Protein AF-A0A9D4SR88-F1 (afdb_monomer)

Sequence (531 aa):
MTSTVPANDSASMDASDSNEYPADPDDGSWFTATRRRKPKTHNEFCTRARACQKSGDPRPPPLPVDDLKVVFRPQGGLRLSDWAQHLVARAISIAAGLPGETVNKLLFRINAERNIAIASTPDETTATKLQAVTVINLGTQRYETHAYIAAPDNSCKGVIMGPEKNTSPTELLDNIYTPDAEILHARMMGSTNTALITFAGLQVPRYVYYYRAEYRCYIHRPRKQVCTICLALGHRADVCPTPSERRCHACGVETPAPQHSCTTRCFHCKGDHPATHPQCPARERKPPNKQYVKKALEAKALTQPPTSPPKGHRPRSRTRRSRSKSRGKSQDKSTTPLKNTPGTTSKPRAPTPGPIQKKNRSGSAEGSESPPAKKPAPAGQTPPAKVSWAAGPPRLNSPLPPSSPSPSLHTHPNVPPTSNVHNCTKQELQDALATLRDSLKAEVTSMIAEAINDFRAELRDMLKAHTQALVTELKQHIQESFASFSAGPQDSSPLAPNIKGLTKRPHPYIRPSLLTQDTVLKEQDGPPSTS

Radius of gyration: 44.06 Å; Cα contacts (8 Å, |Δi|>4): 471; chains: 1; bounding box: 97×151×117 Å

Foldseek 3Di:
DDDDDDDDDDDDDDDDDDDDDDDDDDDDDDDDDDDDDDDDPDDPVPVVVVVVPPPVPPDPDDDDQQWWKKKKFWFDQDQPVVDDQVLQLVQLCVLLVHDPVQSVQWDKDADRLALMIIITDNDPVSSVSSQPRQWGDHDNDIIGMHMDTDDGLQKFKKKWAQADFPQQFVLQQVQKADPPWAWDTKDDDPRHRMIMTITGGDDDDQWMAGNNDITGIHGDFAWFDQAQAQRRTNYYVRRHNCNPFGADQAPRDTPDDPDDDDQGAAPQPRDRHGVPDPPPPSRGDDPPPSVVVVVVVVVVVVPPDPPPPPPPDPPPDDDDDDDDDDDDDDDDDDDDDDDDDDDDDDDDDDDDDDDDDDDDDDDDDDDDDDDDDDDDDDDDDDDPDDDDPPDDDDDPDDDDDDDDDDDDDDDDDDDDDDPPPVVVVVVVVVVVVVVVVVVVVVVVVVVVVVVVVVVVVVVVVVVVVVVVVVVVVVVVVVVVVVVVVVPDDPDDDDDDDDDDDDDDDDDDDDDDDDDDDDDDDDDDDDDDDDD

Nearest PDB structures (foldseek):
  3vai-assembly1_A  TM=3.954E-01  e=2.013E-03  Homo sapiens

Solvent-accessible surface area (backbone atoms only — not comparable to full-atom values): 35319 Å² total; per-residue (Å²): 137,86,87,88,88,85,90,89,82,88,86,88,83,91,87,87,83,91,88,80,87,85,82,87,82,92,83,87,82,91,82,91,84,80,92,78,80,80,86,88,85,89,70,74,86,67,49,66,79,63,60,71,77,67,67,83,66,77,76,75,78,82,74,70,66,85,31,49,36,34,37,36,36,37,20,92,30,55,49,59,71,82,47,60,68,67,59,55,46,50,25,49,36,59,52,34,70,55,55,72,76,60,54,75,69,47,48,74,46,77,39,56,71,40,30,31,39,37,40,35,30,82,49,65,70,59,47,52,38,49,32,68,27,49,52,37,55,60,90,96,44,80,32,48,30,52,37,40,77,51,80,57,70,56,39,27,45,24,33,36,69,72,56,67,65,83,54,47,42,63,62,49,47,77,42,44,48,51,96,90,48,54,78,76,47,40,36,59,52,77,90,41,42,30,35,43,36,32,28,49,38,84,65,63,59,66,55,34,27,49,80,82,41,85,35,66,36,39,78,60,78,71,60,50,42,54,14,77,34,56,62,47,67,50,22,46,54,73,26,28,51,46,68,84,53,30,30,37,68,40,49,49,48,69,68,58,61,99,80,65,88,75,69,54,25,12,70,78,73,67,43,88,39,38,58,79,44,87,85,40,74,74,31,62,51,78,78,82,80,57,61,62,57,52,51,53,51,52,53,49,64,69,68,48,74,78,73,73,73,78,87,65,74,74,78,74,81,78,70,90,75,88,77,81,93,80,85,85,79,90,83,88,81,80,90,86,90,86,80,89,86,86,89,81,92,78,82,88,80,82,86,82,88,80,85,85,80,85,81,87,81,88,85,89,80,88,85,89,82,84,84,85,77,92,78,84,85,85,85,87,79,84,81,79,81,85,82,82,85,86,72,78,81,83,80,83,86,75,86,80,81,84,85,79,83,84,84,79,89,83,84,88,78,94,74,81,93,72,94,70,66,77,65,58,61,55,51,55,53,49,52,51,51,49,52,52,51,52,50,52,48,51,52,54,52,51,54,51,52,50,54,51,50,52,53,54,48,54,52,51,52,52,52,49,52,53,51,49,51,52,52,52,54,51,51,50,54,50,51,53,53,52,54,61,61,70,63,63,85,87,77,90,78,91,79,87,88,86,87,87,82,90,81,91,85,81,85,81,89,85,86,83,86,88,80,89,79,89,78,92,83,86,81,89,84,84,84,87,80,91,133

Secondary structure (DSSP, 8-state):
------------------------------------PPP--S-SSSSHHHHTT---PPPPPPPPSSSEEEEEEE-TT--GGGS-HHHHHHHHHHHTT--HHHHTT-EEEEEGGGTEEEEEES-HHHHHHHHT--EEEETTEEEEEEEEEPPPTTEEEEEEE-PPTT--HHHHHHTEE-SSS-EEEEEE-TTSSEEEEEEESSS--SEEEETTEEEE-EE--PPPPB-TTT--BS--GGG-S-TT--B-TTT--BS--TT-------TTT-SSS-TT-TT-GGGPPPPP-THHHHHHHHHHHHHS------------------------------------------PPPPPPPPP--------------PPP---PPPP--PPPP------PPP----PPPPPPPPPP----------TTGGGHHHHHHHHHHHHHHHHHHHHHHHHHHHHHHHHHHHHHHHHHHHHHHHHHHHHHHHHHHHHHHHS---------------------------------------PPPP-

Mean predicted aligned error: 19.94 Å

Structure (mmCIF, N/CA/C/O backbone):
data_AF-A0A9D4SR88-F1
#
_entry.id   AF-A0A9D4SR88-F1
#
loop_
_atom_site.group_PDB
_atom_site.id
_atom_site.type_symbol
_atom_site.label_atom_id
_atom_site.label_alt_id
_atom_site.label_comp_id
_atom_site.label_asym_id
_atom_site.label_entity_id
_atom_site.label_seq_id
_atom_site.pdbx_PDB_ins_code
_atom_site.Cartn_x
_atom_site.Cartn_y
_atom_site.Cartn_z
_atom_site.occupancy
_atom_site.B_iso_or_equiv
_atom_site.auth_seq_id
_atom_site.auth_comp_id
_atom_site.auth_asym_id
_atom_site.auth_atom_id
_atom_site.pdbx_PDB_model_num
ATOM 1 N N . MET A 1 1 ? 57.580 -50.992 10.315 1.00 40.03 1 MET A N 1
ATOM 2 C CA . MET A 1 1 ? 57.157 -52.000 11.309 1.00 40.03 1 MET A CA 1
ATOM 3 C C . MET A 1 1 ? 55.661 -51.781 11.536 1.00 40.03 1 MET A C 1
ATOM 5 O O . MET A 1 1 ? 55.311 -50.848 12.237 1.00 40.03 1 MET A O 1
ATOM 9 N N . THR A 1 2 ? 54.816 -52.238 10.596 1.00 36.41 2 THR A N 1
ATOM 10 C CA . THR A 1 2 ? 53.990 -53.481 10.662 1.00 36.41 2 THR A CA 1
ATOM 11 C C . THR A 1 2 ? 53.001 -53.421 11.831 1.00 36.41 2 THR A C 1
ATOM 13 O O . THR A 1 2 ? 53.433 -53.387 12.972 1.00 36.41 2 THR A O 1
ATOM 16 N N . SER A 1 3 ? 51.682 -53.349 11.634 1.00 36.88 3 SER A N 1
ATOM 17 C CA . SER A 1 3 ? 50.827 -54.417 11.087 1.00 36.88 3 SER A CA 1
ATOM 18 C C . SER A 1 3 ? 49.400 -53.846 10.880 1.00 36.88 3 SER A C 1
ATOM 20 O O . SER A 1 3 ? 48.939 -53.147 11.774 1.00 36.88 3 SER A O 1
ATOM 22 N N . THR A 1 4 ? 48.743 -53.831 9.713 1.00 42.53 4 THR A N 1
ATOM 23 C CA . THR A 1 4 ? 48.137 -54.846 8.804 1.00 42.53 4 THR A CA 1
ATOM 24 C C . THR A 1 4 ? 46.597 -54.812 8.866 1.00 42.53 4 THR A C 1
ATOM 26 O O . THR A 1 4 ? 45.997 -54.860 9.934 1.00 42.53 4 THR A O 1
ATOM 29 N N . VAL A 1 5 ? 46.006 -54.699 7.672 1.00 54.28 5 VAL A N 1
ATOM 30 C CA . VAL A 1 5 ? 44.580 -54.708 7.273 1.00 54.28 5 VAL A CA 1
ATOM 31 C C . VAL A 1 5 ? 44.079 -56.172 7.161 1.00 54.28 5 VAL A C 1
ATOM 33 O O . VAL A 1 5 ? 44.913 -57.078 7.218 1.00 54.28 5 VAL A O 1
ATOM 36 N N . PRO A 1 6 ? 42.765 -56.451 7.016 1.00 59.97 6 PRO A N 1
ATOM 37 C CA . PRO A 1 6 ? 42.202 -56.741 5.673 1.00 59.97 6 PRO A CA 1
ATOM 38 C C . PRO A 1 6 ? 40.803 -56.094 5.466 1.00 59.97 6 PRO A C 1
ATOM 40 O O . PRO A 1 6 ? 40.061 -55.905 6.422 1.00 59.97 6 PRO A O 1
ATOM 43 N N . ALA A 1 7 ? 40.456 -55.507 4.314 1.00 44.59 7 ALA A N 1
ATOM 44 C CA . ALA A 1 7 ? 40.193 -56.059 2.974 1.00 44.59 7 ALA A CA 1
ATOM 45 C C . ALA A 1 7 ? 38.840 -56.791 2.863 1.00 44.59 7 ALA A C 1
ATOM 47 O O . ALA A 1 7 ? 38.637 -57.810 3.515 1.00 44.59 7 ALA A O 1
ATOM 48 N N . ASN A 1 8 ? 37.949 -56.281 2.000 1.00 41.88 8 ASN A N 1
ATOM 49 C CA . ASN A 1 8 ? 37.186 -57.110 1.063 1.00 41.88 8 ASN A CA 1
ATOM 50 C C . ASN A 1 8 ? 36.518 -56.259 -0.026 1.00 41.88 8 ASN A C 1
ATOM 52 O O . ASN A 1 8 ? 35.670 -55.416 0.259 1.00 41.88 8 ASN A O 1
ATOM 56 N N . ASP A 1 9 ? 36.912 -56.549 -1.264 1.00 42.25 9 ASP A N 1
ATOM 57 C CA . ASP A 1 9 ? 36.337 -56.081 -2.519 1.00 42.25 9 ASP A CA 1
ATOM 58 C C . ASP A 1 9 ? 35.744 -57.282 -3.279 1.00 42.25 9 ASP A C 1
ATOM 60 O O . ASP A 1 9 ? 36.316 -58.370 -3.285 1.00 42.25 9 ASP A O 1
ATOM 64 N N . SER A 1 10 ? 34.657 -57.004 -4.007 1.00 45.94 10 SER A N 1
ATOM 65 C CA . SER A 1 10 ? 34.221 -57.604 -5.286 1.00 45.94 10 SER A CA 1
ATOM 66 C C . SER A 1 10 ? 33.842 -59.095 -5.401 1.00 45.94 10 SER A C 1
ATOM 68 O O . SER A 1 10 ? 34.686 -59.978 -5.306 1.00 45.94 10 SER A O 1
ATOM 70 N N . ALA A 1 11 ? 32.598 -59.346 -5.841 1.00 41.72 11 ALA A N 1
ATOM 71 C CA . ALA A 1 11 ? 32.290 -60.352 -6.867 1.00 41.72 11 ALA A CA 1
ATOM 72 C C . ALA A 1 11 ? 30.948 -60.049 -7.570 1.00 41.72 11 ALA A C 1
ATOM 74 O O . ALA A 1 11 ? 29.905 -59.896 -6.939 1.00 41.72 11 ALA A O 1
ATOM 75 N N . SER A 1 12 ? 31.021 -59.962 -8.895 1.00 44.16 12 SER A N 1
ATOM 76 C CA . SER A 1 12 ? 29.947 -59.954 -9.889 1.00 44.16 12 SER A CA 1
ATOM 77 C C . SER A 1 12 ? 29.390 -61.360 -10.132 1.00 44.16 12 SER A C 1
ATOM 79 O O . SER A 1 12 ? 30.192 -62.287 -10.205 1.00 44.16 12 SER A O 1
ATOM 81 N N . MET A 1 13 ? 28.089 -61.505 -10.408 1.00 40.56 13 MET A N 1
ATOM 82 C CA . MET A 1 13 ? 27.562 -62.596 -11.245 1.00 40.56 13 MET A CA 1
ATOM 83 C C . MET A 1 13 ? 26.288 -62.168 -11.990 1.00 40.56 13 MET A C 1
ATOM 85 O O . MET A 1 13 ? 25.327 -61.699 -11.383 1.00 40.56 13 MET A O 1
ATOM 89 N N . ASP A 1 14 ? 26.330 -62.351 -13.310 1.00 41.12 14 ASP A N 1
ATOM 90 C CA . ASP A 1 14 ? 25.204 -62.417 -14.241 1.00 41.12 14 ASP A CA 1
ATOM 91 C C . ASP A 1 14 ? 24.392 -63.706 -14.030 1.00 41.12 14 ASP A C 1
ATOM 93 O O . ASP A 1 14 ? 24.979 -64.757 -13.777 1.00 41.12 14 ASP A O 1
ATOM 97 N N . ALA A 1 15 ? 23.071 -63.653 -14.231 1.00 41.31 15 ALA A N 1
ATOM 98 C CA . ALA A 1 15 ? 22.284 -64.776 -14.754 1.00 41.31 15 ALA A CA 1
ATOM 99 C C . ALA A 1 15 ? 20.899 -64.304 -15.226 1.00 41.31 15 ALA A C 1
ATOM 101 O O . ALA A 1 15 ? 20.175 -63.600 -14.524 1.00 41.31 15 ALA A O 1
ATOM 102 N N . SER A 1 16 ? 20.569 -64.709 -16.448 1.00 44.66 16 SER A N 1
ATOM 103 C CA . SER A 1 16 ? 19.266 -64.617 -17.110 1.00 44.66 16 SER A CA 1
ATOM 104 C C . SER A 1 16 ? 18.504 -65.926 -16.883 1.00 44.66 16 SER A C 1
ATOM 106 O O . SER A 1 16 ? 19.167 -66.954 -16.859 1.00 44.66 16 SER A O 1
ATOM 108 N N . ASP A 1 17 ? 17.174 -65.886 -16.741 1.00 33.97 17 ASP A N 1
ATOM 109 C CA . ASP A 1 17 ? 16.202 -66.953 -17.098 1.00 33.97 17 ASP A CA 1
ATOM 110 C C . ASP A 1 17 ? 14.801 -66.521 -16.606 1.00 33.97 17 ASP A C 1
ATOM 112 O O . ASP A 1 17 ? 14.638 -66.104 -15.462 1.00 33.97 17 ASP A O 1
ATOM 116 N N . SER A 1 18 ? 13.831 -66.243 -17.486 1.00 37.69 18 SER A N 1
ATOM 117 C CA . SER A 1 18 ? 12.922 -67.165 -18.198 1.00 37.69 18 SER A CA 1
ATOM 118 C C . SER A 1 18 ? 11.789 -67.713 -17.319 1.00 37.69 18 SER A C 1
ATOM 120 O O . SER A 1 18 ? 12.049 -68.444 -16.370 1.00 37.69 18 SER A O 1
ATOM 122 N N . ASN A 1 19 ? 10.551 -67.334 -17.669 1.00 35.38 19 ASN A N 1
ATOM 123 C CA . ASN A 1 19 ? 9.281 -68.085 -17.579 1.00 35.38 19 ASN A CA 1
ATOM 124 C C . ASN A 1 19 ? 8.100 -67.126 -17.378 1.00 35.38 19 ASN A C 1
ATOM 126 O O . ASN A 1 19 ? 8.230 -66.094 -16.730 1.00 35.38 19 ASN A O 1
ATOM 130 N N . GLU A 1 20 ? 6.875 -67.406 -17.795 1.00 31.58 20 GLU A N 1
ATOM 131 C CA . GLU A 1 20 ? 6.287 -68.195 -18.881 1.00 31.58 20 GLU A CA 1
ATOM 132 C C . GLU A 1 20 ? 4.809 -67.761 -18.838 1.00 31.58 20 GLU A C 1
ATOM 134 O O . GLU A 1 20 ? 4.240 -67.577 -17.757 1.00 31.58 20 GLU A O 1
ATOM 139 N N . TYR A 1 21 ? 4.194 -67.528 -19.995 1.00 34.84 21 TYR A N 1
ATOM 140 C CA . TYR A 1 21 ? 2.741 -67.360 -20.099 1.00 34.84 21 TYR A CA 1
ATOM 141 C C . TYR A 1 21 ? 2.032 -68.688 -19.799 1.00 34.84 21 TYR A C 1
ATOM 143 O O . TYR A 1 21 ? 2.541 -69.738 -20.186 1.00 34.84 21 TYR A O 1
ATOM 151 N N . PRO A 1 22 ? 0.783 -68.643 -19.311 1.00 48.25 22 PRO A N 1
ATOM 152 C CA . PRO A 1 22 ? -0.210 -69.606 -19.758 1.00 48.25 22 PRO A CA 1
ATOM 153 C C . PRO A 1 22 ? -1.343 -68.916 -20.525 1.00 48.25 22 PRO A C 1
ATOM 155 O O . PRO A 1 22 ? -1.830 -67.848 -20.147 1.00 48.25 22 PRO A O 1
ATOM 158 N N . ALA A 1 23 ? -1.729 -69.562 -21.622 1.00 35.03 23 ALA A N 1
ATOM 159 C CA . ALA A 1 23 ? -2.871 -69.247 -22.464 1.00 35.03 23 ALA A CA 1
ATOM 160 C C . ALA A 1 23 ? -4.080 -70.139 -22.116 1.00 35.03 23 ALA A C 1
ATOM 162 O O . ALA A 1 23 ? -3.888 -71.312 -21.798 1.00 35.03 23 ALA A O 1
ATOM 163 N N . ASP A 1 24 ? -5.270 -69.541 -22.284 1.00 36.59 24 ASP A N 1
ATOM 164 C CA . ASP A 1 24 ? -6.583 -70.111 -22.664 1.00 36.59 24 ASP A CA 1
ATOM 165 C C . ASP A 1 24 ? -7.323 -71.078 -21.707 1.00 36.59 24 ASP A C 1
ATOM 167 O O . ASP A 1 24 ? -6.679 -71.675 -20.845 1.00 36.59 24 ASP A O 1
ATOM 171 N N . PRO A 1 25 ? -8.675 -71.251 -21.806 1.00 51.84 25 PRO A N 1
ATOM 172 C CA . PRO A 1 25 ? -9.584 -70.917 -22.934 1.00 51.84 25 PRO A CA 1
ATOM 173 C C . PRO A 1 25 ? -10.952 -70.240 -22.540 1.00 51.84 25 PRO A C 1
ATOM 175 O O . PRO A 1 25 ? -11.341 -70.234 -21.376 1.00 51.84 25 PRO A O 1
ATOM 178 N N . ASP A 1 26 ? -11.707 -69.618 -23.467 1.00 41.62 26 ASP A N 1
ATOM 179 C CA . ASP A 1 26 ? -12.537 -70.406 -24.399 1.00 41.62 26 ASP A CA 1
ATOM 180 C C . ASP A 1 26 ? -14.079 -70.470 -24.346 1.00 41.62 26 ASP A C 1
ATOM 182 O O . ASP A 1 26 ? -14.614 -71.140 -25.221 1.00 41.62 26 ASP A O 1
ATOM 186 N N . ASP A 1 27 ? -14.834 -69.925 -23.378 1.00 35.50 27 ASP A N 1
ATOM 187 C CA . ASP A 1 27 ? -16.241 -70.374 -23.201 1.00 35.50 27 ASP A CA 1
ATOM 188 C C . ASP A 1 27 ? -17.258 -69.218 -23.136 1.00 35.50 27 ASP A C 1
ATOM 190 O O . ASP A 1 27 ? -17.423 -68.526 -22.128 1.00 35.50 27 ASP A O 1
ATOM 194 N N . GLY A 1 28 ? -17.993 -69.014 -24.232 1.00 32.22 28 GLY A N 1
ATOM 195 C CA . GLY A 1 28 ? -19.088 -68.048 -24.316 1.00 32.22 28 GLY A CA 1
ATOM 196 C C . GLY A 1 28 ? -20.402 -68.528 -23.685 1.00 32.22 28 GLY A C 1
ATOM 197 O O . GLY A 1 28 ? -20.699 -69.713 -23.688 1.00 32.22 28 GLY A O 1
ATOM 198 N N . SER A 1 29 ? -21.236 -67.588 -23.213 1.00 30.33 29 SER A N 1
ATOM 199 C CA . SER A 1 29 ? -22.706 -67.608 -23.376 1.00 30.33 29 SER A CA 1
ATOM 200 C C . SER A 1 29 ? -23.409 -66.477 -22.596 1.00 30.33 29 SER A C 1
ATOM 202 O O . SER A 1 29 ? -23.388 -66.428 -21.372 1.00 30.33 29 SER A O 1
ATOM 204 N N . TRP A 1 30 ? -24.051 -65.576 -23.348 1.00 32.56 30 TRP A N 1
ATOM 205 C CA . TRP A 1 30 ? -25.357 -64.924 -23.141 1.00 32.56 30 TRP A CA 1
ATOM 206 C C . TRP A 1 30 ? -25.987 -64.924 -21.726 1.00 32.56 30 TRP A C 1
ATOM 208 O O . TRP A 1 30 ? -26.427 -65.961 -21.250 1.00 32.56 30 TRP A O 1
ATOM 218 N N . PHE A 1 31 ? -26.177 -63.739 -21.119 1.00 30.42 31 PHE A N 1
ATOM 219 C CA . PHE A 1 31 ? -27.493 -63.098 -20.898 1.00 30.42 31 PHE A CA 1
ATOM 220 C C . PHE A 1 31 ? -27.369 -61.730 -20.182 1.00 30.42 31 PHE A C 1
ATOM 222 O O . PHE A 1 31 ? -26.429 -61.419 -19.457 1.00 30.42 31 PHE A O 1
ATOM 229 N N . THR A 1 32 ? -28.363 -60.894 -20.453 1.00 37.16 32 THR A N 1
ATOM 230 C CA . THR A 1 32 ? -28.667 -59.535 -19.978 1.00 37.16 32 THR A CA 1
ATOM 231 C C . THR A 1 32 ? -28.641 -59.318 -18.454 1.00 37.16 32 THR A C 1
ATOM 233 O O . THR A 1 32 ? -29.188 -60.149 -17.743 1.00 37.16 32 THR A O 1
ATOM 236 N N . ALA A 1 33 ? -28.181 -58.145 -17.971 1.00 32.03 33 ALA A N 1
ATOM 237 C CA . ALA A 1 33 ? -28.928 -57.260 -17.042 1.00 32.03 33 ALA A CA 1
ATOM 238 C C . ALA A 1 33 ? -28.070 -56.171 -16.344 1.00 32.03 33 ALA A C 1
ATOM 240 O O . ALA A 1 33 ? -27.078 -56.425 -15.672 1.00 32.03 33 ALA A O 1
ATOM 241 N N . THR A 1 34 ? -28.584 -54.936 -16.402 1.00 33.25 34 THR A N 1
ATOM 242 C CA . THR A 1 34 ? -28.472 -53.845 -15.408 1.00 33.25 34 THR A CA 1
ATOM 243 C C . THR A 1 34 ? -27.090 -53.291 -15.011 1.00 33.25 34 THR A C 1
ATOM 245 O O . THR A 1 34 ? -26.406 -53.767 -14.109 1.00 33.25 34 THR A O 1
ATOM 248 N N . ARG A 1 35 ? -26.767 -52.114 -15.573 1.00 34.09 35 ARG A N 1
ATOM 249 C CA . ARG A 1 35 ? -25.758 -51.175 -15.050 1.00 34.09 35 ARG A CA 1
ATOM 250 C C . ARG A 1 35 ? -26.114 -50.724 -13.624 1.00 34.09 35 ARG A C 1
ATOM 252 O O . ARG A 1 35 ? -26.848 -49.752 -13.446 1.00 34.09 35 ARG A O 1
ATOM 259 N N . ARG A 1 36 ? -25.524 -51.351 -12.603 1.00 35.50 36 ARG A N 1
ATOM 260 C CA . ARG A 1 36 ? -25.424 -50.761 -11.258 1.00 35.50 36 ARG A CA 1
ATOM 261 C C . ARG A 1 36 ? -24.341 -49.678 -11.255 1.00 35.50 36 ARG A C 1
ATOM 263 O O . ARG A 1 36 ? -23.153 -49.945 -11.412 1.00 35.50 36 ARG A O 1
ATOM 270 N N . ARG A 1 37 ? -24.776 -48.426 -11.098 1.00 39.06 37 ARG A N 1
ATOM 271 C CA . ARG A 1 37 ? -23.916 -47.259 -10.866 1.00 39.06 37 ARG A CA 1
ATOM 272 C C . ARG A 1 37 ? -23.187 -47.426 -9.525 1.00 39.06 37 ARG A C 1
ATOM 274 O O . ARG A 1 37 ? -23.838 -47.512 -8.490 1.00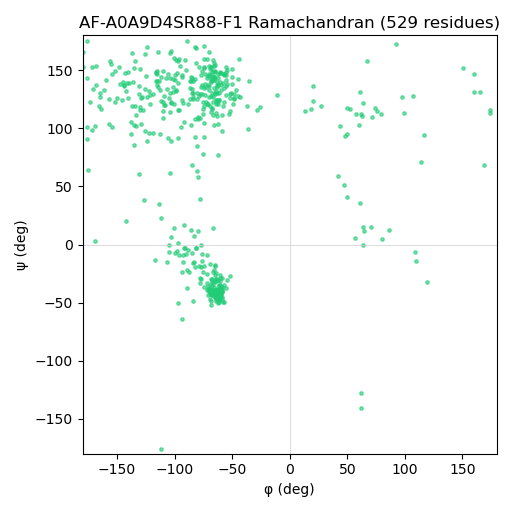 39.06 37 ARG A O 1
ATOM 281 N N . LYS A 1 38 ? -21.849 -47.422 -9.539 1.00 38.44 38 LYS A N 1
ATOM 282 C CA . LYS A 1 38 ? -21.028 -47.232 -8.328 1.00 38.44 38 LYS A CA 1
ATOM 283 C C . LYS A 1 38 ? -21.286 -45.829 -7.741 1.00 38.44 38 LYS A C 1
ATOM 285 O O . LYS A 1 38 ? -21.309 -44.864 -8.514 1.00 38.44 38 LYS A O 1
ATOM 290 N N . PRO A 1 39 ? -21.459 -45.681 -6.415 1.00 39.69 39 PRO A N 1
ATOM 291 C CA . PRO A 1 39 ? -21.676 -44.383 -5.791 1.00 39.69 39 PRO A CA 1
ATOM 292 C C . PRO A 1 39 ? -20.374 -43.570 -5.754 1.00 39.69 39 PRO A C 1
ATOM 294 O O . PRO A 1 39 ? -19.328 -44.037 -5.311 1.00 39.69 39 PRO A O 1
ATOM 297 N N . LYS A 1 40 ? -20.449 -42.329 -6.247 1.00 42.03 40 LYS A N 1
ATOM 298 C CA . LYS A 1 40 ? -19.434 -41.289 -6.055 1.00 42.03 40 LYS A CA 1
ATOM 299 C C . LYS A 1 40 ? -19.633 -40.681 -4.668 1.00 42.03 40 LYS A C 1
ATOM 301 O O . LYS A 1 40 ? -20.573 -39.918 -4.485 1.00 42.03 40 LYS A O 1
ATOM 306 N N . THR A 1 41 ? -18.723 -40.935 -3.737 1.00 55.03 41 THR A N 1
ATOM 307 C CA . THR A 1 41 ? -18.681 -40.234 -2.445 1.00 55.03 41 THR A CA 1
ATOM 308 C C . THR A 1 41 ? -17.245 -39.841 -2.118 1.00 55.03 41 THR A C 1
ATOM 310 O O . THR A 1 41 ? -16.551 -40.597 -1.456 1.00 55.03 41 THR A O 1
ATOM 313 N N . HIS A 1 42 ? -16.789 -38.684 -2.622 1.00 45.22 42 HIS A N 1
ATOM 314 C CA . HIS A 1 42 ? -15.793 -37.818 -1.961 1.00 45.22 42 HIS A CA 1
ATOM 315 C C . HIS A 1 42 ? -15.584 -36.513 -2.762 1.00 45.22 42 HIS A C 1
ATOM 317 O O . HIS A 1 42 ? -14.520 -36.271 -3.332 1.00 45.22 42 HIS A O 1
ATOM 323 N N . ASN A 1 43 ? -16.618 -35.669 -2.878 1.00 42.94 43 ASN A N 1
ATOM 324 C CA . ASN A 1 43 ? -16.462 -34.341 -3.497 1.00 42.94 43 ASN A CA 1
ATOM 325 C C . ASN A 1 43 ? -17.276 -33.223 -2.819 1.00 42.94 43 ASN A C 1
ATOM 327 O O . ASN A 1 43 ? -17.503 -32.173 -3.415 1.00 42.94 43 ASN A O 1
ATOM 331 N N . GLU A 1 44 ? -17.693 -33.417 -1.565 1.00 40.56 44 GLU A N 1
ATOM 332 C CA . GLU A 1 44 ? -18.503 -32.429 -0.832 1.00 40.56 44 GLU A CA 1
ATOM 333 C C . GLU A 1 44 ? -17.674 -31.446 0.009 1.00 40.56 44 GLU A C 1
ATOM 335 O O . GLU A 1 44 ? -18.148 -30.365 0.346 1.00 40.56 44 GLU A O 1
ATOM 340 N N . PHE A 1 45 ? -16.388 -31.722 0.256 1.00 43.22 45 PHE A N 1
ATOM 341 C CA . PHE A 1 45 ? -15.528 -30.809 1.025 1.00 43.22 45 PHE A CA 1
ATOM 342 C C . PHE A 1 45 ? -14.746 -29.788 0.180 1.00 43.22 45 PHE A C 1
ATOM 344 O O . PHE A 1 45 ? -14.047 -28.939 0.730 1.00 43.22 45 PHE A O 1
ATOM 351 N N . CYS A 1 46 ? -14.846 -29.831 -1.155 1.00 43.56 46 CYS A N 1
ATOM 352 C CA . CYS A 1 46 ? -14.181 -28.860 -2.040 1.00 43.56 46 CYS A CA 1
ATOM 353 C C . CYS A 1 46 ? -15.133 -27.808 -2.642 1.00 43.56 46 CYS A C 1
ATOM 355 O O . CYS A 1 46 ? -14.680 -26.838 -3.253 1.00 43.56 46 CYS A O 1
ATOM 357 N N . THR A 1 47 ? -16.443 -27.947 -2.435 1.00 36.81 47 THR A N 1
ATOM 358 C CA . THR A 1 47 ? -17.475 -27.027 -2.942 1.00 36.81 47 THR A CA 1
ATOM 359 C C . THR A 1 47 ? -17.764 -25.853 -2.002 1.00 36.81 47 THR A C 1
ATOM 361 O O . THR A 1 47 ? -18.126 -24.781 -2.490 1.00 36.81 47 THR A O 1
ATOM 364 N N . ARG A 1 48 ? -17.485 -25.959 -0.693 1.00 37.50 48 ARG A N 1
ATOM 365 C CA . ARG A 1 48 ? -17.645 -24.829 0.252 1.00 37.50 48 ARG A CA 1
ATOM 366 C C . ARG A 1 48 ? -16.710 -23.642 -0.034 1.00 37.50 48 ARG A C 1
ATOM 368 O O . ARG A 1 48 ? -17.122 -22.498 0.120 1.00 37.50 48 ARG A O 1
ATOM 375 N N . ALA A 1 49 ? -15.508 -23.874 -0.570 1.00 42.00 49 ALA A N 1
ATOM 376 C CA . ALA A 1 49 ? -14.581 -22.791 -0.933 1.00 42.00 49 ALA A CA 1
ATOM 377 C C . ALA A 1 49 ? -14.946 -22.063 -2.248 1.00 42.00 49 ALA A C 1
ATOM 379 O O . ALA A 1 49 ? -14.506 -20.936 -2.473 1.00 42.00 49 ALA A O 1
ATOM 380 N N . ARG A 1 50 ? -15.759 -22.676 -3.125 1.00 40.75 50 ARG A N 1
ATOM 381 C CA . ARG A 1 50 ? -16.270 -22.022 -4.349 1.00 40.75 50 ARG A CA 1
ATOM 382 C C . ARG A 1 50 ? -17.639 -21.367 -4.153 1.00 40.75 50 ARG A C 1
ATOM 384 O O . ARG A 1 50 ? -17.947 -20.422 -4.874 1.00 40.75 50 ARG A O 1
ATOM 391 N N . ALA A 1 51 ? -18.423 -21.812 -3.171 1.00 38.97 51 ALA A N 1
ATOM 392 C CA . ALA A 1 51 ? -19.715 -21.208 -2.839 1.00 38.97 51 ALA A CA 1
ATOM 393 C C . ALA A 1 51 ? -19.589 -19.780 -2.268 1.00 38.97 51 ALA A C 1
ATOM 395 O O . ALA A 1 51 ? -20.494 -18.973 -2.445 1.00 38.97 51 ALA A O 1
ATOM 396 N N . CYS A 1 52 ? -18.441 -19.419 -1.683 1.00 43.22 52 CYS A N 1
ATOM 397 C CA . CYS A 1 52 ? -18.240 -18.107 -1.056 1.00 43.22 52 CYS A CA 1
ATOM 398 C C . CYS A 1 52 ? -18.003 -16.935 -2.042 1.00 43.22 52 CYS A C 1
ATOM 400 O O . CYS A 1 52 ? -17.819 -15.806 -1.607 1.00 43.22 52 CYS A O 1
ATOM 402 N N . GLN A 1 53 ? -17.984 -17.162 -3.366 1.00 48.34 53 GLN A N 1
ATOM 403 C CA . GLN A 1 53 ? -17.716 -16.107 -4.371 1.00 48.34 53 GLN A CA 1
ATOM 404 C C . GLN A 1 53 ? -18.958 -15.592 -5.112 1.00 48.34 53 GLN A C 1
ATOM 406 O O . GLN A 1 53 ? -18.827 -14.806 -6.051 1.00 48.34 53 GLN A O 1
ATOM 411 N N . LYS A 1 54 ? -20.155 -16.029 -4.712 1.00 44.31 54 LYS A N 1
ATOM 412 C CA . LYS A 1 54 ? -21.427 -15.479 -5.199 1.00 44.31 54 LYS A CA 1
ATOM 413 C C . LYS A 1 54 ? -22.190 -14.761 -4.086 1.00 44.31 54 LYS A C 1
ATOM 415 O O . LYS A 1 54 ? -23.415 -14.813 -4.074 1.00 44.31 54 LYS A O 1
ATOM 420 N N . SER A 1 55 ? -21.506 -14.087 -3.158 1.00 50.00 55 SER A N 1
ATOM 421 C CA . SER A 1 55 ? -22.201 -12.994 -2.487 1.00 50.00 55 SER A CA 1
ATOM 422 C C . SER A 1 55 ? -22.516 -11.981 -3.588 1.00 50.00 55 SER A C 1
ATOM 424 O O . SER A 1 55 ? -21.621 -11.426 -4.225 1.00 50.00 55 SER A O 1
ATOM 426 N N . GLY A 1 56 ? -23.801 -11.840 -3.912 1.00 60.25 56 GLY A N 1
ATOM 427 C CA . GLY A 1 56 ? -24.310 -10.867 -4.879 1.00 60.25 56 GLY A CA 1
ATOM 428 C C . GLY A 1 56 ? -24.137 -9.425 -4.406 1.00 60.25 56 GLY A C 1
ATOM 429 O O . GLY A 1 56 ? -24.753 -8.530 -4.975 1.00 60.25 56 GLY A O 1
ATOM 430 N N . ASP A 1 57 ? -23.317 -9.207 -3.377 1.00 70.56 57 ASP A N 1
ATOM 431 C CA . ASP A 1 57 ? -23.055 -7.903 -2.822 1.00 70.56 57 ASP A CA 1
ATOM 432 C C . ASP A 1 57 ? -22.397 -7.050 -3.905 1.00 70.56 57 ASP A C 1
ATOM 434 O O . ASP A 1 57 ? -21.344 -7.419 -4.457 1.00 70.56 57 ASP A O 1
ATOM 438 N N . PRO A 1 58 ? -23.028 -5.922 -4.263 1.00 79.06 58 PRO A N 1
ATOM 439 C CA . PRO A 1 58 ? -22.467 -5.017 -5.238 1.00 79.06 58 PRO A CA 1
ATOM 440 C C . PRO A 1 58 ? -21.073 -4.615 -4.768 1.00 79.06 58 PRO A C 1
ATOM 442 O O . PRO A 1 58 ? -20.855 -4.216 -3.622 1.00 79.06 58 PRO A O 1
ATOM 445 N N . ARG A 1 59 ? -20.092 -4.751 -5.667 1.00 81.81 59 ARG A N 1
ATOM 446 C CA . ARG A 1 59 ? -18.732 -4.304 -5.367 1.00 81.81 59 ARG A CA 1
ATOM 447 C C . ARG A 1 59 ? -18.791 -2.818 -5.018 1.00 81.81 59 ARG A C 1
ATOM 449 O O . ARG A 1 59 ? -19.422 -2.071 -5.769 1.00 81.81 59 ARG A O 1
ATOM 456 N N . PRO A 1 60 ? -18.109 -2.377 -3.947 1.00 86.81 60 PRO A N 1
ATOM 457 C CA . PRO A 1 60 ? -18.072 -0.963 -3.621 1.00 86.81 60 PRO A CA 1
ATOM 458 C C . PRO A 1 60 ? -17.513 -0.177 -4.817 1.00 86.81 60 PRO A C 1
ATOM 460 O O . PRO A 1 60 ? -16.641 -0.700 -5.530 1.00 86.81 60 PRO A O 1
ATOM 463 N N . PRO A 1 61 ? -17.979 1.065 -5.039 1.00 90.44 61 PRO A N 1
ATOM 464 C CA . PRO A 1 61 ? -17.511 1.894 -6.147 1.00 90.44 61 PRO A CA 1
ATOM 465 C C . PRO A 1 61 ? -15.980 2.026 -6.115 1.00 90.44 61 PRO A C 1
ATOM 467 O O . PRO A 1 61 ? -15.380 1.933 -5.041 1.00 90.44 61 PRO A O 1
ATOM 470 N N . PRO A 1 62 ? -15.285 2.192 -7.251 1.00 91.31 62 PRO A N 1
ATOM 471 C CA . PRO A 1 62 ? -13.843 2.428 -7.232 1.00 91.31 62 PRO A CA 1
ATOM 472 C C . PRO A 1 62 ? -13.520 3.716 -6.456 1.00 91.31 62 PRO A C 1
ATOM 474 O O . PRO A 1 62 ? -14.318 4.648 -6.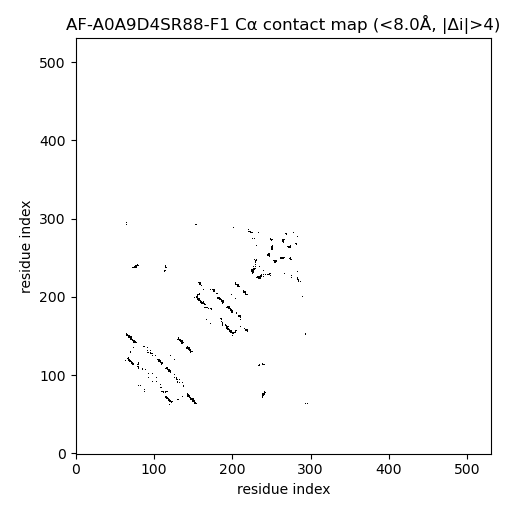441 1.00 91.31 62 PRO A O 1
ATOM 477 N N . LEU A 1 63 ? -12.363 3.750 -5.788 1.00 94.44 63 LEU A N 1
ATOM 478 C CA . LEU A 1 63 ? -11.845 5.002 -5.223 1.00 94.44 63 LEU A CA 1
ATOM 479 C C . LEU A 1 63 ? -11.492 5.971 -6.368 1.00 94.44 63 LEU A C 1
ATOM 481 O O . LEU A 1 63 ? -11.225 5.496 -7.481 1.00 94.44 63 LEU A O 1
ATOM 485 N N . PRO A 1 64 ? -11.468 7.293 -6.124 1.00 95.06 64 PRO A N 1
ATOM 486 C CA . PRO A 1 64 ? -11.060 8.254 -7.138 1.00 95.06 64 PRO A CA 1
ATOM 487 C C . PRO A 1 64 ? -9.673 7.922 -7.707 1.00 95.06 64 PRO A C 1
ATOM 489 O O . PRO A 1 64 ? -8.753 7.489 -7.004 1.00 95.06 64 PRO A O 1
ATOM 492 N N . VAL A 1 65 ? -9.543 8.063 -9.027 1.00 93.50 65 VAL A N 1
ATOM 493 C CA . VAL A 1 65 ? -8.337 7.635 -9.754 1.00 93.50 65 VAL A CA 1
ATOM 494 C C . VAL A 1 65 ? -7.148 8.547 -9.450 1.00 93.50 65 VAL A C 1
ATOM 496 O O . VAL A 1 65 ? -6.043 8.031 -9.293 1.00 93.50 65 VAL A O 1
ATOM 499 N N . ASP A 1 66 ? -7.392 9.853 -9.321 1.00 93.69 66 ASP A N 1
ATOM 500 C CA . ASP A 1 66 ? -6.349 10.873 -9.134 1.00 93.69 66 ASP A CA 1
ATOM 501 C C . ASP A 1 66 ? -5.919 11.033 -7.675 1.00 93.69 66 ASP A C 1
ATOM 503 O O . ASP A 1 66 ? -4.866 11.601 -7.410 1.00 93.69 66 ASP A O 1
ATOM 507 N N . ASP A 1 67 ? -6.709 10.518 -6.733 1.00 96.56 67 ASP A N 1
ATOM 508 C CA . ASP A 1 67 ? -6.372 10.598 -5.320 1.00 96.56 67 ASP A CA 1
ATOM 509 C C . ASP A 1 67 ? -5.117 9.782 -4.998 1.00 96.56 67 ASP A C 1
ATOM 511 O O . ASP A 1 67 ? -4.946 8.628 -5.436 1.00 96.56 67 ASP A O 1
ATOM 515 N N . LEU A 1 68 ? -4.313 10.354 -4.105 1.00 97.69 68 LEU A N 1
ATOM 516 C CA . LEU A 1 68 ? -3.255 9.670 -3.387 1.00 97.69 68 LEU A CA 1
ATOM 517 C C . LEU A 1 68 ? -3.880 8.649 -2.436 1.00 97.69 68 LEU A C 1
ATOM 519 O O . LEU A 1 68 ? -4.800 8.943 -1.669 1.00 97.69 68 LEU A O 1
ATOM 523 N N . LYS A 1 69 ? -3.368 7.419 -2.490 1.00 98.06 69 LYS A N 1
ATOM 524 C CA . LYS A 1 69 ? -3.880 6.294 -1.703 1.00 98.06 69 LYS A CA 1
ATOM 525 C C . LYS A 1 69 ? -2.862 5.922 -0.641 1.00 98.06 69 LYS A C 1
ATOM 527 O O . LYS A 1 69 ? -1.826 5.346 -0.964 1.00 98.06 69 LYS A O 1
ATOM 532 N N . VAL A 1 70 ? -3.161 6.201 0.621 1.00 98.56 70 VAL A N 1
ATOM 533 C CA . VAL A 1 70 ? -2.315 5.814 1.756 1.00 98.56 70 VAL A CA 1
ATOM 534 C C . VAL A 1 70 ? -2.783 4.465 2.285 1.00 98.56 70 VAL A C 1
ATOM 536 O O . VAL A 1 70 ? -3.950 4.295 2.635 1.00 98.56 70 VAL A O 1
ATOM 539 N N . VAL A 1 71 ? -1.889 3.478 2.306 1.00 98.50 71 VAL A N 1
ATOM 540 C CA . VAL A 1 71 ? -2.192 2.112 2.747 1.00 98.50 71 VAL A CA 1
ATOM 541 C C . VAL A 1 71 ? -1.637 1.888 4.144 1.00 98.50 71 VAL A C 1
ATOM 543 O O . VAL A 1 71 ? -0.428 1.953 4.347 1.00 98.50 71 VAL A O 1
ATOM 546 N N . PHE A 1 72 ? -2.520 1.524 5.067 1.00 98.50 72 PHE A N 1
ATOM 547 C CA . PHE A 1 72 ? -2.215 1.193 6.451 1.00 98.50 72 PHE A CA 1
ATOM 548 C C . PHE A 1 72 ? -2.131 -0.318 6.629 1.00 98.50 72 PHE A C 1
ATOM 550 O O . PHE A 1 72 ? -2.995 -1.075 6.167 1.00 98.50 72 PHE A O 1
ATOM 557 N N . ARG A 1 73 ? -1.068 -0.747 7.301 1.00 98.12 73 ARG A N 1
ATOM 558 C CA . ARG A 1 73 ? -0.752 -2.140 7.597 1.00 98.12 73 ARG A CA 1
ATOM 559 C C . ARG A 1 73 ? -0.601 -2.301 9.104 1.00 98.12 73 ARG A C 1
ATOM 561 O O . ARG A 1 73 ? 0.513 -2.126 9.601 1.00 98.12 73 ARG A O 1
ATOM 568 N N . PRO A 1 74 ? -1.697 -2.592 9.818 1.00 97.44 74 PRO A N 1
ATOM 569 C CA . PRO A 1 74 ? -1.627 -2.767 11.253 1.00 97.44 74 PRO A CA 1
ATOM 570 C C . PRO A 1 74 ? -0.903 -4.065 11.611 1.00 97.44 74 PRO A C 1
ATOM 572 O O . PRO A 1 74 ? -1.020 -5.072 10.909 1.00 97.44 74 PRO A O 1
ATOM 575 N N . GLN A 1 75 ? -0.160 -4.022 12.707 1.00 97.00 75 GLN A N 1
ATOM 576 C CA . GLN A 1 75 ? 0.633 -5.117 13.246 1.00 97.00 75 GLN A CA 1
ATOM 577 C C . GLN A 1 75 ? 0.034 -5.604 14.573 1.00 97.00 75 GLN A C 1
ATOM 579 O O . GLN A 1 75 ? -1.038 -5.168 14.994 1.00 97.00 75 GLN A O 1
ATOM 584 N N . GLY A 1 76 ? 0.704 -6.557 15.224 1.00 94.69 76 GLY A N 1
ATOM 585 C CA . GLY A 1 76 ? 0.322 -7.011 16.566 1.00 94.69 76 GLY A CA 1
ATOM 586 C C . GLY A 1 76 ? -0.980 -7.815 16.635 1.00 94.69 76 GLY A C 1
ATOM 587 O O . GLY A 1 76 ? -1.514 -8.010 17.718 1.00 94.69 76 GLY A O 1
ATOM 588 N N . GLY A 1 77 ? -1.499 -8.303 15.503 1.00 96.06 77 GLY A N 1
ATOM 589 C CA . GLY A 1 77 ? -2.713 -9.124 15.484 1.00 96.06 77 GLY A CA 1
ATOM 590 C C . GLY A 1 77 ? -4.028 -8.352 15.418 1.00 96.06 77 GLY A C 1
ATOM 591 O O . GLY A 1 77 ? -5.078 -8.966 15.590 1.00 96.06 77 GLY A O 1
ATOM 592 N N . LEU A 1 78 ? -4.012 -7.045 15.123 1.00 96.88 78 LEU A N 1
ATOM 593 C CA . LEU A 1 78 ? -5.251 -6.303 14.879 1.00 96.88 78 LEU A CA 1
ATOM 594 C C . LEU A 1 78 ? -6.031 -6.930 13.718 1.00 96.88 78 LEU A C 1
ATOM 596 O O . LEU A 1 78 ? -5.557 -6.942 12.579 1.00 96.88 78 LEU A O 1
ATOM 600 N N . ARG A 1 79 ? -7.249 -7.398 13.991 1.00 97.25 79 ARG A N 1
ATOM 601 C CA . ARG A 1 79 ? -8.182 -7.905 12.981 1.00 97.25 79 ARG A CA 1
ATOM 602 C C . ARG A 1 79 ? -9.124 -6.789 12.546 1.00 97.25 79 ARG A C 1
ATOM 604 O O . ARG A 1 79 ? -10.090 -6.486 13.234 1.00 97.25 79 ARG A O 1
ATOM 611 N N . LEU A 1 80 ? -8.883 -6.176 11.386 1.00 96.88 80 LEU A N 1
ATOM 612 C CA . LEU A 1 80 ? -9.726 -5.066 10.914 1.00 96.88 80 LEU A CA 1
ATOM 613 C C . LEU A 1 80 ? -11.179 -5.469 10.602 1.00 96.88 80 LEU A C 1
ATOM 615 O O . LEU A 1 80 ? -12.035 -4.597 10.501 1.00 96.88 80 LEU A O 1
ATOM 619 N N . SER A 1 81 ? -11.459 -6.764 10.430 1.00 96.12 81 SER A N 1
ATOM 620 C CA . SER A 1 81 ? -12.818 -7.297 10.262 1.00 96.12 81 SER A CA 1
ATOM 621 C C . SER A 1 81 ? -13.697 -7.118 11.494 1.00 96.12 81 SER A C 1
ATOM 623 O O . SER A 1 81 ? -14.914 -7.058 11.359 1.00 96.12 81 SER A O 1
ATOM 625 N N . ASP A 1 82 ? -13.080 -7.039 12.671 1.00 96.69 82 ASP A N 1
ATOM 626 C CA . ASP A 1 82 ? -13.782 -7.086 13.954 1.00 96.69 82 ASP A CA 1
ATOM 627 C C . ASP A 1 82 ? -14.215 -5.678 14.397 1.00 96.69 82 ASP A C 1
ATOM 629 O O . ASP A 1 82 ? -14.916 -5.508 15.391 1.00 96.69 82 ASP A O 1
ATOM 633 N N . TRP A 1 83 ? -13.819 -4.655 13.633 1.00 97.25 83 TRP A N 1
ATOM 634 C CA . TRP A 1 83 ? -14.088 -3.252 13.908 1.00 97.25 83 TRP A CA 1
ATOM 635 C C . TRP A 1 83 ? -14.992 -2.643 12.842 1.00 97.25 83 TRP A C 1
ATOM 637 O O . TRP A 1 83 ? -14.825 -2.861 11.639 1.00 97.25 83 TRP A O 1
ATOM 647 N N . ALA A 1 84 ? -15.922 -1.795 13.277 1.00 96.75 84 ALA A N 1
ATOM 648 C CA . ALA A 1 84 ? -16.712 -0.995 12.353 1.00 96.75 84 ALA A CA 1
ATOM 649 C C . ALA A 1 84 ? -15.809 -0.029 11.565 1.00 96.75 84 ALA A C 1
ATOM 651 O O . ALA A 1 84 ? -14.904 0.597 12.122 1.00 96.75 84 ALA A O 1
ATOM 652 N N . GLN A 1 85 ? -16.079 0.139 10.264 1.00 96.25 85 GLN A N 1
ATOM 653 C CA . GLN A 1 85 ? -15.175 0.879 9.372 1.00 96.25 85 GLN A CA 1
ATOM 654 C C . GLN A 1 85 ? -14.940 2.330 9.809 1.00 96.25 85 GLN A C 1
ATOM 656 O O . GLN A 1 85 ? -13.824 2.836 9.706 1.00 96.25 85 GLN A O 1
ATOM 661 N N . HIS A 1 86 ? -15.978 2.984 10.336 1.00 96.38 86 HIS A N 1
ATOM 662 C CA . HIS A 1 86 ? -15.899 4.363 10.808 1.00 96.38 86 HIS A CA 1
ATOM 663 C C . HIS A 1 86 ? -15.022 4.513 12.063 1.00 96.38 86 HIS A C 1
ATOM 665 O O . HIS A 1 86 ? -14.383 5.549 12.223 1.00 96.38 86 HIS A O 1
ATOM 671 N N . LEU A 1 87 ? -14.935 3.491 12.927 1.00 97.62 87 LEU A N 1
ATOM 672 C CA . LEU A 1 87 ? -14.059 3.518 14.105 1.00 97.62 87 LEU A CA 1
ATOM 673 C C . LEU A 1 87 ? -12.590 3.462 13.691 1.00 97.62 87 LEU A C 1
ATOM 675 O O . LEU A 1 87 ? -11.780 4.235 14.194 1.00 97.62 87 LEU A O 1
ATOM 679 N N . VAL A 1 88 ? -12.264 2.605 12.721 1.00 97.88 88 VAL A N 1
ATOM 680 C CA . VAL A 1 88 ? -10.913 2.520 12.150 1.00 97.88 88 VAL A CA 1
ATOM 681 C C . VAL A 1 88 ? -10.539 3.821 11.442 1.00 97.88 88 VAL A C 1
ATOM 683 O O . VAL A 1 88 ? -9.451 4.342 11.668 1.00 97.88 88 VAL A O 1
ATOM 686 N N . ALA A 1 89 ? -11.445 4.377 10.630 1.00 97.69 89 ALA A N 1
ATOM 687 C CA . ALA A 1 89 ? -11.234 5.663 9.969 1.00 97.69 89 ALA A CA 1
ATOM 688 C C . ALA A 1 89 ? -10.975 6.784 10.987 1.00 97.69 89 ALA A C 1
ATOM 690 O O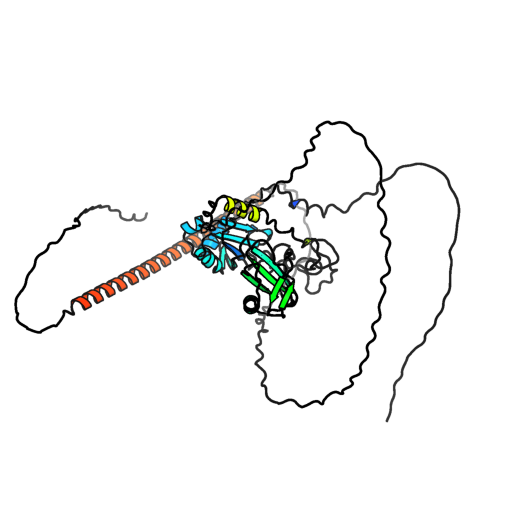 . ALA A 1 89 ? -9.967 7.478 10.889 1.00 97.69 89 ALA A O 1
ATOM 691 N N . ARG A 1 90 ? -11.825 6.899 12.017 1.00 97.56 90 ARG A N 1
ATOM 692 C CA . ARG A 1 90 ? -11.672 7.885 13.094 1.00 97.56 90 ARG A CA 1
ATOM 693 C C . ARG A 1 90 ? -10.344 7.723 13.830 1.00 97.56 90 ARG A C 1
ATOM 695 O O . ARG A 1 90 ? -9.664 8.717 14.057 1.00 97.56 90 ARG A O 1
ATOM 702 N N . ALA A 1 91 ? -9.962 6.497 14.181 1.00 98.12 91 ALA A N 1
ATOM 703 C CA . ALA A 1 91 ? -8.709 6.226 14.876 1.00 98.12 91 ALA A CA 1
ATOM 704 C C . ALA A 1 91 ? -7.484 6.641 14.045 1.00 98.12 91 ALA A C 1
ATOM 706 O O . ALA A 1 91 ? -6.567 7.264 14.576 1.00 98.12 91 ALA A O 1
ATOM 707 N N . ILE A 1 92 ? -7.495 6.363 12.736 1.00 98.38 92 ILE A N 1
ATOM 708 C CA . ILE A 1 92 ? -6.443 6.804 11.810 1.00 98.38 92 ILE A CA 1
ATOM 709 C C . ILE A 1 92 ? -6.414 8.333 11.702 1.00 98.38 92 ILE A C 1
ATOM 711 O O . ILE A 1 92 ? -5.343 8.929 11.765 1.00 98.38 92 ILE A O 1
ATOM 715 N N . SER A 1 93 ? -7.574 8.979 11.565 1.00 98.31 93 SER A N 1
ATOM 716 C CA . SER A 1 93 ? -7.672 10.439 11.474 1.00 98.31 93 SER A CA 1
ATOM 717 C C . SER A 1 93 ? -7.167 11.149 12.731 1.00 98.31 93 SER A C 1
ATOM 719 O O . SER A 1 93 ? -6.447 12.140 12.613 1.00 98.31 93 SER A O 1
ATOM 721 N N . ILE A 1 94 ? -7.498 10.627 13.919 1.00 97.94 94 ILE A N 1
ATOM 722 C CA . ILE A 1 94 ? -6.991 11.131 15.204 1.00 97.94 94 ILE A CA 1
ATOM 723 C C . ILE A 1 94 ? -5.475 10.938 15.281 1.00 97.94 94 ILE A C 1
ATOM 725 O O . ILE A 1 94 ? -4.761 11.882 15.607 1.00 97.94 94 ILE A O 1
ATOM 729 N N . ALA A 1 95 ? -4.971 9.750 14.934 1.00 98.19 95 ALA A N 1
ATOM 730 C CA . ALA A 1 95 ? -3.538 9.463 14.960 1.00 98.19 95 ALA A CA 1
ATOM 731 C C . ALA A 1 95 ? -2.729 10.343 13.990 1.00 98.19 95 ALA A C 1
ATOM 733 O O . ALA A 1 95 ? -1.580 10.672 14.267 1.00 98.19 95 ALA A O 1
ATOM 734 N N . ALA A 1 96 ? -3.331 10.753 12.872 1.00 98.19 96 ALA A N 1
ATOM 735 C CA . ALA A 1 96 ? -2.734 11.676 11.910 1.00 98.19 96 ALA A CA 1
ATOM 736 C C . ALA A 1 96 ? -2.860 13.163 12.306 1.00 98.19 96 ALA A C 1
ATOM 738 O O . ALA A 1 96 ? -2.377 14.024 11.569 1.00 98.19 96 ALA A O 1
ATOM 739 N N . GLY A 1 97 ? -3.531 13.487 13.420 1.00 97.69 97 GLY A N 1
ATOM 740 C CA . GLY A 1 97 ? -3.751 14.868 13.861 1.00 97.69 97 GLY A CA 1
ATOM 741 C C . GLY A 1 97 ? -4.554 15.702 12.857 1.00 97.69 97 GLY A C 1
ATOM 742 O O . GLY A 1 97 ? -4.253 16.877 12.642 1.00 97.69 97 GLY A O 1
ATOM 743 N N . LEU A 1 98 ? -5.529 15.090 12.173 1.00 97.50 98 LEU A N 1
ATOM 744 C CA . LEU A 1 98 ? -6.315 15.776 11.147 1.00 97.50 98 LEU A CA 1
ATOM 745 C C . LEU A 1 98 ? -7.519 16.511 11.758 1.00 97.50 98 LEU A C 1
ATOM 747 O O . LEU A 1 98 ? -8.248 15.917 12.556 1.00 97.50 98 LEU A O 1
ATOM 751 N N . PRO A 1 99 ? -7.786 17.768 11.355 1.00 94.62 99 PRO A N 1
ATOM 752 C CA . PRO A 1 99 ? -8.979 18.487 11.786 1.00 94.62 99 PRO A CA 1
ATOM 753 C C . PRO A 1 99 ? -10.236 17.889 11.139 1.00 94.62 99 PRO A C 1
ATOM 755 O O . PRO A 1 99 ? -10.180 17.332 10.039 1.00 94.62 99 PRO A O 1
ATOM 758 N N . GLY A 1 100 ? -11.389 18.037 11.799 1.00 91.25 100 GLY A N 1
ATOM 759 C CA . GLY A 1 100 ? -12.652 17.416 11.371 1.00 91.25 100 GLY A CA 1
ATOM 760 C C . GLY A 1 100 ? -13.065 17.747 9.931 1.00 91.25 100 GLY A C 1
ATOM 761 O O . GLY A 1 100 ? -13.528 16.868 9.206 1.00 91.25 100 GLY A O 1
ATOM 762 N N . GLU A 1 101 ? -12.822 18.975 9.469 1.00 92.12 101 GLU A N 1
ATOM 763 C CA . GLU A 1 101 ? -13.122 19.390 8.091 1.00 92.12 101 GLU A CA 1
ATOM 764 C C . GLU A 1 101 ? -12.322 18.611 7.040 1.00 92.12 101 GLU A C 1
ATOM 766 O O . GLU A 1 101 ? -12.857 18.243 5.992 1.00 92.12 101 GLU A O 1
ATOM 771 N N . THR A 1 102 ? -11.048 18.323 7.321 1.00 93.50 102 THR A N 1
ATOM 772 C CA . THR A 1 102 ? -10.193 17.525 6.434 1.00 93.50 102 THR A CA 1
ATOM 773 C C . THR A 1 102 ? -10.654 16.074 6.406 1.00 93.50 102 THR A C 1
ATOM 775 O O . THR A 1 102 ? -10.677 15.460 5.342 1.00 93.50 102 THR A O 1
ATOM 778 N N . VAL A 1 103 ? -11.082 15.530 7.550 1.00 94.06 103 VAL A N 1
ATOM 779 C CA . VAL A 1 103 ? -11.565 14.143 7.655 1.00 94.06 103 VAL A CA 1
ATOM 780 C C . VAL A 1 103 ? -12.785 13.900 6.767 1.00 94.06 103 VAL A C 1
ATOM 782 O O . VAL A 1 103 ? -12.863 12.856 6.124 1.00 94.06 103 VAL A O 1
ATOM 785 N N . ASN A 1 104 ? -13.685 14.878 6.646 1.00 93.56 104 ASN A N 1
ATOM 786 C CA . ASN A 1 104 ? -14.880 14.769 5.801 1.00 93.56 104 ASN A CA 1
ATOM 787 C C . ASN A 1 104 ? -14.570 14.659 4.298 1.00 93.56 104 ASN A C 1
ATOM 789 O O . ASN A 1 104 ? -15.418 14.215 3.527 1.00 93.56 104 ASN A O 1
ATOM 793 N N . LYS A 1 105 ? -13.363 15.050 3.874 1.00 94.81 105 LYS A N 1
ATOM 794 C CA . LYS A 1 105 ? -12.901 14.937 2.481 1.00 94.81 105 LYS A CA 1
ATOM 795 C C . LYS A 1 105 ? -12.196 13.607 2.198 1.00 94.81 105 LYS A C 1
ATOM 797 O O . LYS A 1 105 ? -11.894 13.320 1.043 1.00 94.81 105 LYS A O 1
ATOM 802 N N . LEU A 1 106 ? -11.924 12.802 3.227 1.00 97.06 106 LEU A N 1
ATOM 803 C CA . LEU A 1 106 ? -11.248 11.516 3.087 1.00 97.06 106 LEU A CA 1
ATOM 804 C C . LEU A 1 106 ? -12.230 10.396 2.765 1.00 97.06 106 LEU A C 1
ATOM 806 O O . LEU A 1 106 ? -13.296 10.279 3.367 1.00 97.06 106 LEU A O 1
ATOM 810 N N . LEU A 1 107 ? -11.812 9.488 1.884 1.00 97.38 107 LEU A N 1
ATOM 811 C CA . LEU A 1 107 ? -12.521 8.231 1.659 1.00 97.38 107 LEU A CA 1
ATOM 812 C C . LEU A 1 107 ? -11.708 7.068 2.213 1.00 97.38 107 LEU A C 1
ATOM 814 O O . LEU A 1 107 ? -10.593 6.800 1.763 1.00 97.38 107 LEU A O 1
ATOM 818 N N . PHE A 1 108 ? -12.291 6.339 3.161 1.00 97.25 108 PHE A N 1
ATOM 819 C CA . PHE A 1 108 ? -11.677 5.155 3.749 1.00 97.25 108 PHE A CA 1
ATOM 820 C C . PHE A 1 108 ? -12.229 3.867 3.142 1.00 97.25 108 PHE A C 1
ATOM 822 O O . PHE A 1 108 ? -13.408 3.752 2.804 1.00 97.25 108 PHE A O 1
ATOM 829 N N . ARG A 1 109 ? -11.363 2.859 3.023 1.00 96.75 109 ARG A N 1
ATOM 830 C CA . ARG A 1 109 ? -11.735 1.505 2.616 1.00 96.75 109 ARG A CA 1
ATOM 831 C C . ARG A 1 109 ? -10.970 0.466 3.408 1.00 96.75 109 ARG A C 1
ATOM 833 O O . ARG A 1 109 ? -9.743 0.446 3.387 1.00 96.75 109 ARG A O 1
ATOM 840 N N . ILE A 1 110 ? -11.703 -0.457 4.018 1.00 96.69 110 ILE A N 1
ATOM 841 C CA . ILE A 1 110 ? -11.120 -1.602 4.714 1.00 96.69 110 ILE A CA 1
ATOM 842 C C . ILE A 1 110 ? -11.174 -2.826 3.809 1.00 96.69 110 ILE A C 1
ATOM 844 O O . ILE A 1 110 ? -12.201 -3.137 3.209 1.00 96.69 110 ILE A O 1
ATOM 848 N N . ASN A 1 111 ? -10.047 -3.524 3.701 1.00 95.44 111 ASN A N 1
ATOM 849 C CA . ASN A 1 111 ? -9.966 -4.816 3.042 1.00 95.44 111 ASN A CA 1
ATOM 850 C C . ASN A 1 111 ? -9.653 -5.888 4.087 1.00 95.44 111 ASN A C 1
ATOM 852 O O . ASN A 1 111 ? -8.486 -6.128 4.402 1.00 95.44 111 ASN A O 1
ATOM 856 N N . ALA A 1 112 ? -10.707 -6.532 4.591 1.00 92.75 112 ALA A N 1
ATOM 857 C CA . ALA A 1 112 ? -10.612 -7.572 5.611 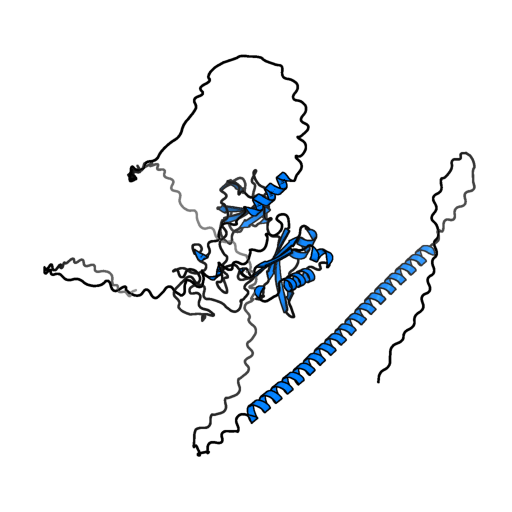1.00 92.75 112 ALA A CA 1
ATOM 858 C C . ALA A 1 112 ? -9.748 -8.765 5.160 1.00 92.75 112 ALA A C 1
ATOM 860 O O . ALA A 1 112 ? -8.901 -9.223 5.917 1.00 92.75 112 ALA A O 1
ATOM 861 N N . GLU A 1 113 ? -9.861 -9.209 3.899 1.00 91.81 113 GLU A N 1
ATOM 862 C CA . GLU A 1 113 ? -9.075 -10.345 3.380 1.00 91.81 113 GLU A CA 1
ATOM 863 C C . GLU A 1 113 ? -7.558 -10.102 3.436 1.00 91.81 113 GLU A C 1
ATOM 865 O O . GLU A 1 113 ? -6.760 -11.025 3.613 1.00 91.81 113 GLU A O 1
ATOM 870 N N . ARG A 1 114 ? -7.141 -8.849 3.229 1.00 95.25 114 ARG A N 1
ATOM 871 C CA . ARG A 1 114 ? -5.726 -8.455 3.240 1.00 95.25 114 ARG A CA 1
ATOM 872 C C . ARG A 1 114 ? -5.279 -7.863 4.570 1.00 95.25 114 ARG A C 1
ATOM 874 O O . ARG A 1 114 ? -4.093 -7.574 4.692 1.00 95.25 114 ARG A O 1
ATOM 881 N N . ASN A 1 115 ? -6.210 -7.674 5.502 1.00 97.38 115 ASN A N 1
ATOM 882 C CA . ASN A 1 115 ? -6.018 -6.957 6.753 1.00 97.38 115 ASN A CA 1
ATOM 883 C C . ASN A 1 115 ? -5.309 -5.603 6.557 1.00 97.38 115 ASN A C 1
ATOM 885 O O . ASN A 1 115 ? -4.285 -5.319 7.171 1.00 97.38 115 ASN A O 1
ATOM 889 N N . ILE A 1 116 ? -5.820 -4.787 5.627 1.00 97.81 116 ILE A N 1
ATOM 890 C CA . ILE A 1 116 ? -5.311 -3.429 5.369 1.00 97.81 116 ILE A CA 1
ATOM 891 C C . ILE A 1 116 ? -6.451 -2.414 5.343 1.00 97.81 116 ILE A C 1
ATOM 893 O O . ILE A 1 116 ? -7.563 -2.733 4.911 1.00 97.81 116 ILE A O 1
ATOM 897 N N . ALA A 1 117 ? -6.140 -1.175 5.715 1.00 98.19 117 ALA A N 1
ATOM 898 C CA . ALA A 1 117 ? -6.997 -0.018 5.478 1.00 98.19 117 ALA A CA 1
ATOM 899 C C . ALA A 1 117 ? -6.361 0.894 4.420 1.00 98.19 117 ALA A C 1
ATOM 901 O O . ALA A 1 117 ? -5.141 0.938 4.268 1.00 98.19 117 ALA A O 1
ATOM 902 N N . ILE A 1 118 ? -7.190 1.582 3.644 1.00 98.38 118 ILE A N 1
ATOM 903 C CA . ILE A 1 118 ? -6.769 2.498 2.583 1.00 98.38 118 ILE A CA 1
ATOM 904 C C . ILE A 1 118 ? -7.492 3.821 2.805 1.00 98.38 118 ILE A C 1
ATOM 906 O O . ILE A 1 118 ? -8.718 3.817 2.902 1.00 98.38 118 ILE A O 1
ATOM 910 N N . ALA A 1 119 ? -6.749 4.922 2.861 1.00 98.31 119 ALA A N 1
ATOM 911 C CA . ALA A 1 119 ? -7.283 6.279 2.841 1.00 98.31 119 ALA A CA 1
ATOM 912 C C . ALA A 1 119 ? -7.007 6.918 1.474 1.00 98.31 119 ALA A C 1
ATOM 914 O O . ALA A 1 119 ? -5.898 6.799 0.953 1.00 98.31 119 ALA A O 1
ATOM 915 N N . SER A 1 120 ? -8.015 7.562 0.894 1.00 98.31 120 SER A N 1
ATOM 916 C CA . SER A 1 120 ? -7.950 8.291 -0.376 1.00 98.31 120 SER A CA 1
ATOM 917 C C . SER A 1 120 ? -8.041 9.785 -0.091 1.00 98.31 120 SER A C 1
ATOM 919 O O . SER A 1 120 ? -8.953 10.201 0.627 1.00 98.31 120 SER A O 1
ATOM 921 N N . THR A 1 121 ? -7.101 10.566 -0.622 1.00 97.94 121 THR A N 1
ATOM 922 C CA . THR A 1 121 ? -7.072 12.028 -0.490 1.00 97.94 121 THR A CA 1
ATOM 923 C C . THR A 1 121 ? -6.528 12.680 -1.764 1.00 97.94 121 THR A C 1
ATOM 925 O O . THR A 1 121 ? -5.554 12.172 -2.323 1.00 97.94 121 THR A O 1
ATOM 928 N N . PRO A 1 122 ? -7.099 13.807 -2.222 1.00 96.88 122 PRO A N 1
ATOM 929 C CA . PRO A 1 122 ? -6.508 14.605 -3.295 1.00 96.88 122 PRO A CA 1
ATOM 930 C C . PRO A 1 122 ? -5.350 15.492 -2.804 1.00 96.88 122 PRO A C 1
ATOM 932 O O . PRO A 1 122 ? -4.555 15.959 -3.611 1.00 96.88 122 PRO A O 1
ATOM 935 N N . ASP A 1 123 ? -5.257 15.745 -1.494 1.00 97.50 123 ASP A N 1
ATOM 936 C CA . ASP A 1 123 ? -4.264 16.642 -0.898 1.00 97.50 123 ASP A CA 1
ATOM 937 C C . ASP A 1 123 ? -3.013 15.883 -0.427 1.00 97.50 123 ASP A C 1
ATOM 939 O O . ASP A 1 123 ? -3.091 14.954 0.389 1.00 97.50 123 ASP A O 1
ATOM 943 N N . GLU A 1 124 ? -1.857 16.319 -0.928 1.00 97.25 124 GLU A N 1
ATOM 944 C CA . GLU A 1 124 ? -0.533 15.764 -0.641 1.00 97.25 124 GLU A CA 1
ATOM 945 C C . GLU A 1 124 ? -0.091 16.017 0.805 1.00 97.25 124 GLU A C 1
ATOM 947 O O . GLU A 1 124 ? 0.522 15.146 1.433 1.00 97.25 124 GLU A O 1
ATOM 952 N N . THR A 1 125 ? -0.467 17.160 1.387 1.00 97.69 125 THR A N 1
ATOM 953 C CA . THR A 1 125 ? -0.107 17.472 2.778 1.00 97.69 125 THR A CA 1
ATOM 954 C C . THR A 1 125 ? -0.821 16.527 3.744 1.00 97.69 125 THR A C 1
ATOM 956 O O . THR A 1 125 ? -0.201 15.942 4.636 1.00 97.69 125 THR A O 1
ATOM 959 N N . THR A 1 126 ? -2.110 16.272 3.505 1.00 98.19 126 THR A N 1
ATOM 960 C CA . THR A 1 126 ? -2.888 15.265 4.232 1.00 98.19 126 THR A CA 1
ATOM 961 C C . THR A 1 126 ? -2.349 13.851 4.005 1.00 98.19 126 THR A C 1
ATOM 963 O O . THR A 1 126 ? -2.239 13.086 4.965 1.00 98.19 126 THR A O 1
ATOM 966 N N . ALA A 1 127 ? -1.954 13.493 2.777 1.00 98.25 127 ALA A N 1
ATOM 967 C CA . ALA A 1 127 ? -1.349 12.188 2.490 1.00 98.25 127 ALA A CA 1
ATOM 968 C C . ALA A 1 127 ? -0.047 11.966 3.281 1.00 98.25 127 ALA A C 1
ATOM 970 O O . ALA A 1 127 ? 0.167 10.878 3.818 1.00 98.25 127 ALA A O 1
ATOM 971 N N . THR A 1 128 ? 0.777 13.008 3.408 1.00 98.44 128 THR A N 1
ATOM 972 C CA . THR A 1 128 ? 2.037 12.985 4.165 1.00 98.44 128 THR A CA 1
ATOM 973 C C . THR A 1 128 ? 1.784 12.794 5.661 1.00 98.44 128 THR A C 1
ATOM 975 O O . THR A 1 128 ? 2.408 11.941 6.293 1.00 98.44 128 THR A O 1
ATOM 978 N N . LYS A 1 129 ? 0.801 13.508 6.229 1.00 98.44 129 LYS A N 1
ATOM 979 C CA . LYS A 1 129 ? 0.376 13.316 7.629 1.00 98.44 129 LYS A CA 1
ATOM 980 C C . LYS A 1 129 ? -0.136 11.898 7.883 1.00 98.44 129 LYS A C 1
ATOM 982 O O . LYS A 1 129 ? 0.247 11.265 8.861 1.00 98.44 129 LYS A O 1
ATOM 987 N N . LEU A 1 130 ? -0.958 11.373 6.974 1.00 98.56 130 LEU A N 1
ATOM 988 C CA . LEU A 1 130 ? -1.460 9.998 7.035 1.00 98.56 130 LEU A CA 1
ATOM 989 C C . LEU A 1 130 ? -0.329 8.962 6.930 1.00 98.56 130 LEU A C 1
ATOM 991 O O . LEU A 1 130 ? -0.375 7.938 7.608 1.00 98.56 130 LEU A O 1
ATOM 995 N N . GLN A 1 131 ? 0.686 9.211 6.100 1.00 98.56 131 GLN A N 1
ATOM 996 C CA . GLN A 1 131 ? 1.856 8.342 5.963 1.00 98.56 131 GLN A CA 1
ATOM 997 C C . GLN A 1 131 ? 2.723 8.315 7.230 1.00 98.56 131 GLN A C 1
ATOM 999 O O . GLN A 1 131 ? 3.310 7.279 7.532 1.00 98.56 131 GLN A O 1
ATOM 1004 N N . ALA A 1 132 ? 2.795 9.421 7.972 1.00 98.50 132 ALA A N 1
ATOM 1005 C CA . ALA A 1 132 ? 3.577 9.518 9.204 1.00 98.50 132 ALA A CA 1
ATOM 1006 C C . ALA A 1 132 ? 2.968 8.741 10.390 1.00 98.50 132 ALA A C 1
ATOM 1008 O O . ALA A 1 132 ? 3.618 8.588 11.423 1.00 98.50 132 ALA A O 1
ATOM 1009 N N . VAL A 1 133 ? 1.739 8.228 10.263 1.00 98.56 133 VAL A N 1
ATOM 1010 C CA . VAL A 1 133 ? 1.082 7.448 11.319 1.00 98.56 133 VAL A CA 1
ATOM 1011 C C . VAL A 1 133 ? 1.791 6.109 11.523 1.00 98.56 133 VAL A C 1
ATOM 1013 O O . VAL A 1 133 ? 1.774 5.234 10.655 1.00 98.56 133 VAL A O 1
ATOM 1016 N N . THR A 1 134 ? 2.343 5.924 12.721 1.00 98.50 134 THR A N 1
ATOM 1017 C CA . THR A 1 134 ? 3.018 4.689 13.156 1.00 98.50 134 THR A CA 1
ATOM 1018 C C . THR A 1 134 ? 2.202 3.872 14.155 1.00 98.50 134 THR A C 1
ATOM 1020 O O . THR A 1 134 ? 2.494 2.702 14.388 1.00 98.50 134 THR A O 1
ATOM 1023 N N . VAL A 1 135 ? 1.166 4.465 14.753 1.00 98.38 135 VAL A N 1
ATOM 1024 C CA . VAL A 1 135 ? 0.358 3.853 15.813 1.00 98.38 135 VAL A CA 1
ATOM 1025 C C . VAL A 1 135 ? -1.109 4.223 15.633 1.00 98.38 135 VAL A C 1
ATOM 1027 O O . VAL A 1 135 ? -1.425 5.370 15.333 1.00 98.38 135 VAL A O 1
ATOM 1030 N N . ILE A 1 136 ? -2.007 3.262 15.846 1.00 97.88 136 ILE A N 1
ATOM 1031 C CA . ILE A 1 136 ? -3.458 3.469 15.859 1.00 97.88 136 ILE A CA 1
ATOM 1032 C C . ILE A 1 136 ? -4.016 2.935 17.180 1.00 97.88 136 ILE A C 1
ATOM 1034 O O . ILE A 1 136 ? -3.704 1.815 17.588 1.00 97.88 136 ILE A O 1
ATOM 1038 N N . ASN A 1 137 ? -4.874 3.725 17.825 1.00 97.75 137 ASN A N 1
ATOM 1039 C CA . ASN A 1 137 ? -5.567 3.335 19.052 1.00 97.75 137 ASN A CA 1
ATOM 1040 C C . ASN A 1 137 ? -6.999 2.908 18.720 1.00 97.75 137 ASN A C 1
ATOM 1042 O O . ASN A 1 137 ? -7.770 3.696 18.172 1.00 97.75 137 ASN A O 1
ATOM 1046 N N . LEU A 1 138 ? -7.355 1.666 19.044 1.00 96.75 138 LEU A N 1
ATOM 1047 C CA . LEU A 1 138 ? -8.698 1.122 18.842 1.00 96.75 138 LEU A CA 1
ATOM 1048 C C . LEU A 1 138 ? -9.213 0.534 20.154 1.00 96.75 138 LEU A C 1
ATOM 1050 O O . LEU A 1 138 ? -8.659 -0.428 20.688 1.00 96.75 138 LEU A O 1
ATOM 1054 N N . GLY A 1 139 ? -10.281 1.139 20.680 1.00 94.12 139 GLY A N 1
ATOM 1055 C CA . GLY A 1 139 ? -10.745 0.871 22.039 1.00 94.12 139 GLY A CA 1
ATOM 1056 C C . GLY A 1 139 ? -9.669 1.258 23.052 1.00 94.12 139 GLY A C 1
ATOM 1057 O O . GLY A 1 139 ? -9.142 2.366 23.003 1.00 94.12 139 GLY A O 1
ATOM 1058 N N . THR A 1 140 ? -9.326 0.333 23.944 1.00 95.00 140 THR A N 1
ATOM 1059 C CA . THR A 1 140 ? -8.266 0.502 24.951 1.00 95.00 140 THR A CA 1
ATOM 1060 C C . THR A 1 140 ? -6.893 0.029 24.472 1.00 95.00 140 THR A C 1
ATOM 1062 O O . THR A 1 140 ? -5.915 0.143 25.205 1.00 95.00 140 THR A O 1
ATOM 1065 N N . GLN A 1 141 ? -6.800 -0.522 23.259 1.00 96.81 141 GLN A N 1
ATOM 1066 C CA . GLN A 1 141 ? -5.580 -1.148 22.765 1.00 96.81 141 GLN A CA 1
ATOM 1067 C C . GLN A 1 141 ? -4.848 -0.265 21.757 1.00 96.81 141 GLN A C 1
ATOM 1069 O O . GLN A 1 141 ? -5.447 0.416 20.919 1.00 96.81 141 GLN A O 1
ATOM 1074 N N . ARG A 1 142 ? -3.519 -0.323 21.839 1.00 97.69 142 ARG A N 1
ATOM 1075 C CA . ARG A 1 142 ? -2.582 0.378 20.967 1.00 97.69 142 ARG A CA 1
ATOM 1076 C C . ARG A 1 142 ? -1.974 -0.614 19.986 1.00 97.69 142 ARG A C 1
ATOM 1078 O O . ARG A 1 142 ? -1.397 -1.615 20.402 1.00 97.69 142 ARG A O 1
ATOM 1085 N N . TYR A 1 143 ? -2.062 -0.307 18.697 1.00 97.75 143 TYR A N 1
ATOM 1086 C CA . TYR A 1 143 ? -1.529 -1.150 17.633 1.00 97.75 143 TYR A CA 1
ATOM 1087 C C . TYR A 1 143 ? -0.510 -0.381 16.804 1.00 97.75 143 TYR A C 1
ATOM 1089 O O . TYR A 1 143 ? -0.794 0.708 16.303 1.00 97.75 143 TYR A O 1
ATOM 1097 N N . GLU A 1 144 ? 0.671 -0.961 16.624 1.00 97.94 144 GLU A N 1
ATOM 1098 C CA . GLU A 1 144 ? 1.642 -0.455 15.658 1.00 97.94 144 GLU A CA 1
ATOM 1099 C C . GLU A 1 144 ? 1.097 -0.619 14.237 1.00 97.94 144 GLU A C 1
ATOM 1101 O O . GLU A 1 144 ? 0.413 -1.591 13.911 1.00 97.94 144 GLU A O 1
ATOM 1106 N N . THR A 1 145 ? 1.392 0.335 13.364 1.00 97.88 145 THR A N 1
ATOM 1107 C CA . THR A 1 145 ? 1.000 0.297 11.959 1.00 97.88 145 THR A CA 1
ATOM 1108 C C . THR A 1 145 ? 2.123 0.830 11.088 1.00 97.88 145 THR A C 1
ATOM 1110 O O . THR A 1 145 ? 2.873 1.721 11.468 1.00 97.88 145 THR A O 1
ATOM 1113 N N . HIS A 1 146 ? 2.222 0.293 9.878 1.00 98.06 146 HIS A N 1
ATOM 1114 C CA . HIS A 1 146 ? 3.087 0.842 8.846 1.00 98.06 146 HIS A CA 1
ATOM 1115 C C . HIS A 1 146 ? 2.230 1.463 7.740 1.00 98.06 146 HIS A C 1
ATOM 1117 O O . HIS A 1 146 ? 1.520 0.748 7.022 1.00 98.06 146 HIS A O 1
ATOM 1123 N N . ALA A 1 147 ? 2.315 2.780 7.574 1.00 98.38 147 ALA A N 1
ATOM 1124 C CA . ALA A 1 147 ? 1.630 3.512 6.517 1.00 98.38 147 ALA A CA 1
ATOM 1125 C C . ALA A 1 147 ? 2.586 3.858 5.361 1.00 98.38 147 ALA A C 1
ATOM 1127 O O . ALA A 1 147 ? 3.765 4.131 5.560 1.00 98.38 147 ALA A O 1
ATOM 1128 N N . TYR A 1 148 ? 2.095 3.796 4.123 1.00 97.75 148 TYR A N 1
ATOM 1129 C CA . TYR A 1 148 ? 2.848 4.234 2.942 1.00 97.75 148 TYR A CA 1
ATOM 1130 C C . TYR A 1 148 ? 1.912 4.702 1.831 1.00 97.75 148 TYR A C 1
ATOM 1132 O O . TYR A 1 148 ? 0.804 4.178 1.677 1.00 97.75 148 TYR A O 1
ATOM 1140 N N . ILE A 1 149 ? 2.380 5.652 1.023 1.00 97.75 149 ILE A N 1
ATOM 1141 C CA . ILE A 1 149 ? 1.673 6.105 -0.177 1.00 97.75 149 ILE A CA 1
ATOM 1142 C C . ILE A 1 149 ? 1.831 5.035 -1.265 1.00 97.75 149 ILE A C 1
ATOM 1144 O O . ILE A 1 149 ? 2.938 4.617 -1.615 1.00 97.75 149 ILE A O 1
ATOM 1148 N N . ALA A 1 150 ? 0.713 4.520 -1.770 1.00 96.88 150 ALA A N 1
ATOM 1149 C CA . ALA A 1 150 ? 0.702 3.570 -2.868 1.00 96.88 150 ALA A CA 1
ATOM 1150 C C . ALA A 1 150 ? 0.972 4.278 -4.197 1.00 96.88 150 ALA A C 1
ATOM 1152 O O . ALA A 1 150 ? 0.581 5.424 -4.400 1.00 96.88 150 ALA A O 1
ATOM 1153 N N . ALA A 1 151 ? 1.592 3.550 -5.128 1.00 95.38 151 ALA A N 1
ATOM 1154 C CA . ALA A 1 151 ? 1.764 4.041 -6.487 1.00 95.38 151 ALA A CA 1
ATOM 1155 C C . ALA A 1 151 ? 0.397 4.428 -7.097 1.00 95.38 151 ALA A C 1
ATOM 1157 O O . ALA A 1 151 ? -0.572 3.687 -6.883 1.00 95.38 151 ALA A O 1
ATOM 1158 N N . PRO A 1 152 ? 0.329 5.521 -7.875 1.00 95.38 152 PRO A N 1
ATOM 1159 C CA . PRO A 1 152 ? -0.895 5.979 -8.528 1.00 95.38 152 PRO A CA 1
ATOM 1160 C C . PRO A 1 152 ? -1.620 4.879 -9.318 1.00 95.38 152 PRO A C 1
ATOM 1162 O O . PRO A 1 152 ? -0.995 3.959 -9.855 1.00 95.38 152 PRO A O 1
ATOM 1165 N N . ASP A 1 153 ? -2.944 4.973 -9.453 1.00 93.06 153 ASP A N 1
ATOM 1166 C CA . ASP A 1 153 ? -3.751 3.964 -10.169 1.00 93.06 153 ASP A CA 1
ATOM 1167 C C . ASP A 1 153 ? -3.402 3.888 -11.664 1.00 93.06 153 ASP A C 1
ATOM 1169 O O . ASP A 1 153 ? -3.498 2.827 -12.295 1.00 93.06 153 ASP A O 1
ATOM 1173 N N . ASN A 1 154 ? -2.959 5.013 -12.222 1.00 93.44 154 ASN A N 1
ATOM 1174 C CA . ASN A 1 154 ? -2.464 5.128 -13.585 1.00 93.44 154 ASN A CA 1
ATOM 1175 C C . ASN A 1 154 ? -1.012 4.646 -13.743 1.00 93.44 154 ASN A C 1
ATOM 1177 O O . ASN A 1 154 ? -0.451 4.878 -14.801 1.00 93.44 154 ASN A O 1
ATOM 1181 N N . SER A 1 155 ? -0.414 3.965 -12.759 1.00 96.00 155 SER A N 1
ATOM 1182 C CA . SER A 1 155 ? 0.931 3.378 -12.860 1.00 96.00 155 SER A CA 1
ATOM 1183 C C . SER A 1 155 ? 0.897 1.904 -13.261 1.00 96.00 155 SER A C 1
ATOM 1185 O O . SER A 1 155 ? -0.061 1.174 -12.979 1.00 96.00 155 SER A O 1
ATOM 1187 N N . CYS A 1 156 ? 1.955 1.398 -13.889 1.00 95.81 156 CYS A N 1
ATOM 1188 C CA . CYS A 1 156 ? 2.132 -0.020 -14.198 1.00 95.81 156 CYS A CA 1
ATOM 1189 C C . CYS A 1 156 ? 3.464 -0.546 -13.661 1.00 95.81 156 CYS A C 1
ATOM 1191 O O . CYS A 1 156 ? 4.329 0.218 -13.252 1.00 95.81 156 CYS A O 1
ATOM 1193 N N . LYS A 1 157 ? 3.607 -1.875 -13.585 1.00 97.50 157 LYS A N 1
ATOM 1194 C CA . LYS A 1 157 ? 4.799 -2.508 -13.014 1.00 97.50 157 LYS A CA 1
ATOM 1195 C C . LYS A 1 157 ? 5.433 -3.458 -14.010 1.00 97.50 157 LYS A C 1
ATOM 1197 O O . LYS A 1 157 ? 4.753 -4.354 -14.519 1.00 97.50 157 LYS A O 1
ATOM 1202 N N . GLY A 1 158 ? 6.722 -3.272 -14.242 1.00 97.88 158 GLY A N 1
ATOM 1203 C CA . GLY A 1 158 ? 7.561 -4.148 -15.040 1.00 97.88 158 GLY A CA 1
ATOM 1204 C C . GLY A 1 158 ? 8.634 -4.833 -14.203 1.00 97.88 158 GLY A C 1
ATOM 1205 O O . GLY A 1 158 ? 8.876 -4.476 -13.051 1.00 97.88 158 GLY A O 1
ATOM 1206 N N . VAL A 1 159 ? 9.240 -5.861 -14.779 1.00 98.25 159 VAL A N 1
ATOM 1207 C CA . VAL A 1 159 ? 10.264 -6.692 -14.157 1.00 98.25 159 VAL A CA 1
ATOM 1208 C C . VAL A 1 159 ? 11.432 -6.827 -15.120 1.00 98.25 159 VAL A C 1
ATOM 1210 O O . VAL A 1 159 ? 11.222 -7.220 -16.267 1.00 98.25 159 VAL A O 1
ATOM 1213 N N . ILE A 1 160 ? 12.643 -6.559 -14.640 1.00 98.25 160 ILE A N 1
ATOM 1214 C CA . ILE A 1 160 ? 13.889 -6.851 -15.360 1.00 98.25 160 ILE A CA 1
ATOM 1215 C C . ILE A 1 160 ? 14.702 -7.897 -14.609 1.00 98.25 160 ILE A C 1
ATOM 1217 O O . ILE A 1 160 ? 14.633 -7.983 -13.383 1.00 98.25 160 ILE A O 1
ATOM 1221 N N . MET A 1 161 ? 15.463 -8.696 -15.352 1.00 98.12 161 MET A N 1
ATOM 1222 C CA . MET A 1 161 ? 16.340 -9.744 -14.827 1.00 98.12 161 MET A CA 1
ATOM 1223 C C . MET A 1 161 ? 17.787 -9.405 -15.166 1.00 98.12 161 MET A C 1
ATOM 1225 O O . MET A 1 161 ? 18.043 -8.954 -16.277 1.00 98.12 161 MET A O 1
ATOM 1229 N N . GLY A 1 162 ? 18.713 -9.660 -14.246 1.00 96.81 162 GLY A N 1
ATOM 1230 C CA . GLY A 1 162 ? 20.139 -9.403 -14.433 1.00 96.81 162 GLY A CA 1
ATOM 1231 C C . GLY A 1 162 ? 20.762 -8.251 -13.630 1.00 96.81 162 GLY A C 1
ATOM 1232 O O . GLY A 1 162 ? 21.986 -8.282 -13.543 1.00 96.81 162 GLY A O 1
ATOM 1233 N N . PRO A 1 163 ? 20.025 -7.308 -12.993 1.00 97.19 163 PRO A N 1
ATOM 1234 C CA . PRO A 1 163 ? 20.653 -6.375 -12.056 1.00 97.19 163 PRO A CA 1
ATOM 1235 C C . PRO A 1 163 ? 21.414 -7.099 -10.943 1.00 97.19 163 PRO A C 1
ATOM 1237 O O . PRO A 1 163 ? 21.065 -8.231 -10.573 1.00 97.19 163 PRO A O 1
ATOM 1240 N N . GLU A 1 164 ? 22.440 -6.440 -10.411 1.00 96.38 164 GLU A N 1
ATOM 1241 C CA . GLU A 1 164 ? 23.268 -6.991 -9.344 1.00 96.38 164 GLU A CA 1
ATOM 1242 C C . GLU A 1 164 ? 22.432 -7.286 -8.087 1.00 96.38 164 GLU A C 1
ATOM 1244 O O . GLU A 1 164 ? 21.399 -6.670 -7.809 1.00 96.38 164 GLU A O 1
ATOM 1249 N N . LYS A 1 165 ? 22.830 -8.313 -7.329 1.00 95.75 165 LYS A N 1
ATOM 1250 C CA . LYS A 1 165 ? 22.159 -8.617 -6.060 1.00 95.75 165 LYS A CA 1
ATOM 1251 C C . LYS A 1 165 ? 22.429 -7.485 -5.078 1.00 95.75 165 LYS A C 1
ATOM 1253 O O . LYS A 1 165 ? 23.535 -6.973 -5.015 1.00 95.75 165 LYS A O 1
ATOM 1258 N N . ASN A 1 166 ? 21.443 -7.181 -4.241 1.00 93.00 166 ASN A N 1
ATOM 1259 C CA . ASN A 1 166 ? 21.551 -6.170 -3.184 1.00 93.00 166 ASN A CA 1
ATOM 1260 C C . ASN A 1 166 ? 21.761 -4.724 -3.674 1.00 93.00 166 ASN A C 1
ATOM 1262 O O . ASN A 1 166 ? 22.006 -3.864 -2.832 1.00 93.00 166 ASN A O 1
ATOM 1266 N N . THR A 1 167 ? 21.593 -4.430 -4.971 1.00 96.25 167 THR A N 1
ATOM 1267 C CA . THR A 1 167 ? 21.523 -3.047 -5.471 1.00 96.25 167 THR A CA 1
ATOM 1268 C C . THR A 1 167 ? 20.477 -2.264 -4.682 1.00 96.25 167 THR A C 1
ATOM 1270 O O . THR A 1 167 ? 19.334 -2.715 -4.504 1.00 96.25 167 THR A O 1
ATOM 1273 N N . SER A 1 168 ? 20.868 -1.090 -4.190 1.00 97.12 168 SER A N 1
ATOM 1274 C CA . SER A 1 168 ? 19.966 -0.255 -3.401 1.00 97.12 168 SER A CA 1
ATOM 1275 C C . SER A 1 168 ? 18.837 0.318 -4.278 1.00 97.12 168 SER A C 1
ATOM 1277 O O . SER A 1 168 ? 19.025 0.523 -5.478 1.00 97.12 168 SER A O 1
ATOM 1279 N N . PRO A 1 169 ? 17.636 0.586 -3.729 1.00 97.44 169 PRO A N 1
ATOM 1280 C CA . PRO A 1 169 ? 16.559 1.215 -4.499 1.00 97.44 169 PRO A CA 1
ATOM 1281 C C . PRO A 1 169 ? 16.949 2.565 -5.116 1.00 97.44 169 PRO A C 1
ATOM 1283 O O . PRO A 1 169 ? 16.496 2.872 -6.214 1.00 97.44 169 PRO A O 1
ATOM 1286 N N . THR A 1 170 ? 17.787 3.348 -4.429 1.00 97.25 170 THR A N 1
ATOM 1287 C CA . THR A 1 170 ? 18.293 4.647 -4.897 1.00 97.25 170 THR A CA 1
ATOM 1288 C C . THR A 1 170 ? 19.244 4.473 -6.072 1.00 97.25 170 THR A C 1
ATOM 1290 O O . THR A 1 170 ? 18.987 5.002 -7.140 1.00 97.25 170 THR A O 1
ATOM 1293 N N . GLU A 1 171 ? 20.255 3.615 -5.935 1.00 97.50 171 GLU A N 1
ATOM 1294 C CA . GLU A 1 171 ? 21.190 3.305 -7.021 1.00 97.50 171 GLU A CA 1
ATOM 1295 C C . GLU A 1 171 ? 20.475 2.729 -8.247 1.00 97.50 171 GLU A C 1
ATOM 1297 O O . GLU A 1 171 ? 20.791 3.074 -9.385 1.00 97.50 171 GLU A O 1
ATOM 1302 N N . LEU A 1 172 ? 19.482 1.864 -8.031 1.00 97.50 172 LEU A N 1
ATOM 1303 C CA . LEU A 1 172 ? 18.683 1.322 -9.118 1.00 97.50 172 LEU A CA 1
ATOM 1304 C C . LEU A 1 172 ? 17.904 2.426 -9.842 1.00 97.50 172 LEU A C 1
ATOM 1306 O O . LEU A 1 172 ? 17.829 2.376 -11.063 1.00 97.50 172 LEU A O 1
ATOM 1310 N N . LEU A 1 173 ? 17.333 3.391 -9.112 1.00 97.62 173 LEU A N 1
ATOM 1311 C CA . LEU A 1 173 ? 16.611 4.536 -9.677 1.00 97.62 173 LEU A CA 1
ATOM 1312 C C . LEU A 1 173 ? 17.535 5.504 -10.422 1.00 97.62 173 LEU A C 1
ATOM 1314 O O . LEU A 1 173 ? 17.194 5.921 -11.524 1.00 97.62 173 LEU A O 1
ATOM 1318 N N . ASP A 1 174 ? 18.704 5.807 -9.865 1.00 97.88 174 ASP A N 1
ATOM 1319 C CA . ASP A 1 174 ? 19.654 6.767 -10.440 1.00 97.88 174 ASP A CA 1
ATOM 1320 C C . ASP A 1 174 ? 20.264 6.263 -11.756 1.00 97.88 174 ASP A C 1
ATOM 1322 O O . ASP A 1 174 ? 20.604 7.045 -12.643 1.00 97.88 174 ASP A O 1
ATOM 1326 N N . ASN A 1 175 ? 20.392 4.941 -11.899 1.00 98.06 175 ASN A N 1
ATOM 1327 C CA . ASN A 1 175 ? 21.066 4.316 -13.037 1.00 98.06 175 ASN A CA 1
ATOM 1328 C C . ASN A 1 175 ? 20.111 3.675 -14.050 1.00 98.06 175 ASN A C 1
ATOM 1330 O O . ASN A 1 175 ? 20.582 3.109 -15.044 1.00 98.06 175 ASN A O 1
ATOM 1334 N N . ILE A 1 176 ? 18.795 3.734 -13.815 1.00 98.12 176 ILE A N 1
ATOM 1335 C CA . ILE A 1 176 ? 17.784 3.223 -14.741 1.00 98.12 176 ILE A CA 1
ATOM 1336 C C . ILE A 1 176 ? 17.133 4.350 -15.540 1.00 98.12 176 ILE A C 1
ATOM 1338 O O . ILE A 1 176 ? 16.730 5.378 -15.008 1.00 98.12 176 ILE A O 1
ATOM 1342 N N . TYR A 1 177 ? 16.980 4.131 -16.841 1.00 97.75 177 TYR A N 1
ATOM 1343 C CA . TYR A 1 177 ? 16.382 5.098 -17.751 1.00 97.75 177 TYR A CA 1
ATOM 1344 C C . TYR A 1 177 ? 15.537 4.407 -18.826 1.00 97.75 177 TYR A C 1
ATOM 1346 O O . TYR A 1 177 ? 15.832 3.294 -19.270 1.00 97.75 177 TYR A O 1
ATOM 1354 N N . THR A 1 178 ? 14.472 5.072 -19.270 1.00 97.56 178 THR A N 1
ATOM 1355 C CA . THR A 1 178 ? 13.685 4.675 -20.442 1.00 97.56 178 THR A CA 1
ATOM 1356 C C . THR A 1 178 ? 13.137 5.929 -21.136 1.00 97.56 178 THR A C 1
ATOM 1358 O O . THR A 1 178 ? 12.710 6.852 -20.445 1.00 97.56 178 THR A O 1
ATOM 1361 N N . PRO A 1 179 ? 13.160 6.003 -22.479 1.00 96.44 179 PRO A N 1
ATOM 1362 C CA . PRO A 1 179 ? 12.680 7.180 -23.207 1.00 96.44 179 PRO A CA 1
ATOM 1363 C C . PRO A 1 179 ? 11.147 7.278 -23.256 1.00 96.44 179 PRO A C 1
ATOM 1365 O O . PRO A 1 179 ? 10.608 8.367 -23.424 1.00 96.44 179 PRO A O 1
ATOM 1368 N N . ASP A 1 180 ? 10.448 6.150 -23.106 1.00 95.00 180 ASP A N 1
ATOM 1369 C CA . ASP A 1 180 ? 9.013 6.046 -23.399 1.00 95.00 180 ASP A CA 1
ATOM 1370 C C . ASP A 1 180 ? 8.114 6.217 -22.163 1.00 95.00 180 ASP A C 1
ATOM 1372 O O . ASP A 1 180 ? 6.888 6.263 -22.291 1.00 95.00 180 ASP A O 1
ATOM 1376 N N . ALA A 1 181 ? 8.687 6.246 -20.954 1.00 96.56 181 ALA A N 1
ATOM 1377 C CA . ALA A 1 181 ? 7.920 6.284 -19.712 1.00 96.56 181 ALA A CA 1
ATOM 1378 C C . ALA A 1 181 ? 8.689 6.918 -18.547 1.00 96.56 181 ALA A C 1
ATOM 1380 O O . ALA A 1 181 ? 9.891 6.732 -18.386 1.00 96.56 181 ALA A O 1
ATOM 1381 N N . GLU A 1 182 ? 7.963 7.596 -17.666 1.00 97.50 182 GLU A N 1
ATOM 1382 C CA . GLU A 1 182 ? 8.502 8.078 -16.396 1.00 97.50 182 GLU A CA 1
ATOM 1383 C C . GLU A 1 182 ? 8.605 6.925 -15.384 1.00 97.50 182 GLU A C 1
ATOM 1385 O O . GLU A 1 182 ? 7.682 6.113 -15.241 1.00 97.50 182 GLU A O 1
ATOM 1390 N N . ILE A 1 183 ? 9.729 6.841 -14.672 1.00 98.00 183 ILE A N 1
ATOM 1391 C CA . ILE A 1 183 ? 9.985 5.818 -13.654 1.00 98.00 183 ILE A CA 1
ATOM 1392 C C . ILE A 1 183 ? 9.664 6.408 -12.281 1.00 98.00 183 ILE A C 1
ATOM 1394 O O . ILE A 1 183 ? 10.326 7.328 -11.826 1.00 98.00 183 ILE A O 1
ATOM 1398 N N . LEU A 1 184 ? 8.658 5.848 -11.608 1.00 97.00 184 LEU A N 1
ATOM 1399 C CA . LEU A 1 184 ? 8.188 6.328 -10.304 1.00 97.00 184 LEU A CA 1
ATOM 1400 C C . LEU A 1 184 ? 8.924 5.667 -9.134 1.00 97.00 184 LEU A C 1
ATOM 1402 O O . LEU A 1 184 ? 9.135 6.274 -8.091 1.00 97.00 184 LEU A O 1
ATOM 1406 N N . HIS A 1 185 ? 9.241 4.376 -9.258 1.00 97.31 185 HIS A N 1
ATOM 1407 C CA . HIS A 1 185 ? 9.901 3.621 -8.192 1.00 97.31 185 HIS A CA 1
ATOM 1408 C C . HIS A 1 185 ? 10.590 2.378 -8.749 1.00 97.31 185 HIS A C 1
ATOM 1410 O O . HIS A 1 185 ? 10.008 1.674 -9.576 1.00 97.31 185 HIS A O 1
ATOM 1416 N N . ALA A 1 186 ? 11.767 2.037 -8.236 1.00 97.75 186 ALA A N 1
ATOM 1417 C CA . ALA A 1 186 ? 12.466 0.807 -8.579 1.00 97.75 186 ALA A CA 1
ATOM 1418 C C . ALA A 1 186 ? 13.026 0.150 -7.315 1.00 97.75 186 ALA A C 1
ATOM 1420 O O . ALA A 1 186 ? 13.489 0.825 -6.401 1.00 97.75 186 ALA A O 1
ATOM 1421 N N . ARG A 1 187 ? 12.944 -1.182 -7.236 1.00 97.38 187 ARG A N 1
ATOM 1422 C CA . ARG A 1 187 ? 13.534 -1.954 -6.131 1.00 97.38 187 ARG A CA 1
ATOM 1423 C C . ARG A 1 187 ? 13.838 -3.394 -6.526 1.00 97.38 187 ARG A C 1
ATOM 1425 O O . ARG A 1 187 ? 13.137 -3.974 -7.357 1.00 97.38 187 ARG A O 1
ATOM 1432 N N . MET A 1 188 ? 14.790 -4.012 -5.838 1.00 97.69 188 MET A N 1
ATOM 1433 C CA . MET A 1 188 ? 15.069 -5.445 -5.962 1.00 97.69 188 MET A CA 1
ATOM 1434 C C . MET A 1 188 ? 13.925 -6.315 -5.407 1.00 97.69 188 MET A C 1
ATOM 1436 O O . MET A 1 188 ? 13.210 -5.938 -4.472 1.00 97.69 188 MET A O 1
ATOM 1440 N N . MET A 1 189 ? 13.724 -7.502 -5.990 1.00 95.06 189 MET A N 1
ATOM 1441 C CA . MET A 1 189 ? 12.762 -8.501 -5.516 1.00 95.06 189 MET A CA 1
ATOM 1442 C C . MET A 1 189 ? 13.451 -9.555 -4.643 1.00 95.06 189 MET A C 1
ATOM 1444 O O . MET A 1 189 ? 13.914 -10.591 -5.127 1.00 95.06 189 MET A O 1
ATOM 1448 N N . GLY A 1 190 ? 13.469 -9.311 -3.332 1.00 90.44 190 GLY A N 1
ATOM 1449 C CA . GLY A 1 190 ? 14.127 -10.206 -2.377 1.00 90.44 190 GLY A CA 1
ATOM 1450 C C . GLY A 1 190 ? 15.629 -10.303 -2.653 1.00 90.44 190 GLY A C 1
ATOM 1451 O O . GLY A 1 190 ? 16.249 -9.311 -3.011 1.00 90.44 190 GLY A O 1
ATOM 1452 N N . SER A 1 191 ? 16.197 -11.500 -2.525 1.00 91.06 191 SER A N 1
ATOM 1453 C CA . SER A 1 191 ? 17.623 -11.786 -2.755 1.00 91.06 191 SER A CA 1
ATOM 1454 C C . SER A 1 191 ? 17.952 -12.232 -4.191 1.00 91.06 191 SER A C 1
ATOM 1456 O O . SER A 1 191 ? 18.994 -12.842 -4.441 1.00 91.06 191 SER A O 1
ATOM 1458 N N . THR A 1 192 ? 17.049 -11.986 -5.144 1.00 94.31 192 THR A N 1
ATOM 1459 C CA . THR A 1 192 ? 17.206 -12.412 -6.545 1.00 94.31 192 THR A CA 1
ATOM 1460 C C . THR A 1 192 ? 17.784 -11.298 -7.418 1.00 94.31 192 THR A C 1
ATOM 1462 O O . THR A 1 192 ? 17.635 -10.126 -7.093 1.00 94.31 192 THR A O 1
ATOM 1465 N N . ASN A 1 193 ? 18.353 -11.647 -8.576 1.00 96.69 193 ASN A N 1
ATOM 1466 C CA . ASN A 1 193 ? 18.836 -10.697 -9.598 1.00 96.69 193 ASN A CA 1
ATOM 1467 C C . ASN A 1 193 ? 17.672 -10.129 -10.421 1.00 96.69 193 ASN A C 1
ATOM 1469 O O . ASN A 1 193 ? 17.711 -10.095 -11.649 1.00 96.69 193 ASN A O 1
ATOM 1473 N N . THR A 1 194 ? 16.551 -9.837 -9.775 1.00 97.62 194 THR A N 1
ATOM 1474 C CA . THR A 1 194 ? 15.341 -9.396 -10.457 1.00 97.62 194 THR A CA 1
ATOM 1475 C C . THR A 1 194 ? 14.841 -8.129 -9.795 1.00 97.62 194 THR A C 1
ATOM 1477 O O . THR A 1 194 ? 14.605 -8.110 -8.587 1.00 97.62 194 THR A O 1
ATOM 1480 N N . ALA A 1 195 ? 14.645 -7.083 -10.588 1.00 98.06 195 ALA A N 1
ATOM 1481 C CA . ALA A 1 195 ? 14.145 -5.805 -10.113 1.00 98.06 195 ALA A CA 1
ATOM 1482 C C . ALA A 1 195 ? 12.700 -5.577 -10.560 1.00 98.06 195 ALA A C 1
ATOM 1484 O O . ALA A 1 195 ? 12.299 -5.959 -11.661 1.00 98.06 195 ALA A O 1
ATOM 1485 N N . LEU A 1 196 ? 11.915 -4.952 -9.686 1.00 98.19 196 LEU A N 1
ATOM 1486 C CA . LEU A 1 196 ? 10.556 -4.496 -9.942 1.00 98.19 196 LEU A CA 1
ATOM 1487 C C . LEU A 1 196 ? 10.578 -2.984 -10.152 1.00 98.19 196 LEU A C 1
ATOM 1489 O O . LEU A 1 196 ? 10.957 -2.243 -9.246 1.00 98.19 196 LEU A O 1
ATOM 1493 N N . ILE A 1 197 ? 10.106 -2.544 -11.311 1.00 98.25 197 ILE A N 1
ATOM 1494 C CA . ILE A 1 197 ? 10.070 -1.136 -11.706 1.00 98.25 197 ILE A CA 1
ATOM 1495 C C . ILE A 1 197 ? 8.611 -0.712 -11.827 1.00 98.25 197 ILE A C 1
ATOM 1497 O O . ILE A 1 197 ? 7.784 -1.448 -12.367 1.00 98.25 197 ILE A O 1
ATOM 1501 N N . THR A 1 198 ? 8.280 0.456 -11.297 1.00 98.12 198 THR A N 1
ATOM 1502 C CA . THR A 1 198 ? 6.963 1.078 -11.392 1.00 98.12 198 THR A CA 1
ATOM 1503 C C . THR A 1 198 ? 7.069 2.268 -12.331 1.00 98.12 198 THR A C 1
ATOM 1505 O O . THR A 1 198 ? 7.834 3.186 -12.060 1.00 98.12 198 THR A O 1
ATOM 1508 N N . PHE A 1 199 ? 6.304 2.240 -13.415 1.00 98.06 199 PHE A N 1
ATOM 1509 C CA . PHE A 1 199 ? 6.258 3.290 -14.427 1.00 98.06 199 PHE A CA 1
ATOM 1510 C C . PHE A 1 199 ? 4.969 4.091 -14.286 1.00 98.06 199 PHE A C 1
ATOM 1512 O O . PHE A 1 199 ? 3.920 3.516 -13.963 1.00 98.06 199 PHE A O 1
ATOM 1519 N N . ALA A 1 200 ? 5.022 5.386 -14.578 1.00 96.50 200 ALA A N 1
ATOM 1520 C CA . ALA A 1 200 ? 3.822 6.155 -14.857 1.00 96.50 200 ALA A CA 1
ATOM 1521 C C . ALA A 1 200 ? 3.176 5.635 -16.152 1.00 96.50 200 ALA A C 1
ATOM 1523 O O . ALA A 1 200 ? 3.853 5.208 -17.086 1.00 96.50 200 ALA A O 1
ATOM 1524 N N . GLY A 1 201 ? 1.849 5.637 -16.210 1.00 94.50 201 GLY A N 1
ATOM 1525 C CA . GLY A 1 201 ? 1.094 5.125 -17.349 1.00 94.50 201 GLY A CA 1
ATOM 1526 C C . GLY A 1 201 ? 0.686 3.650 -17.241 1.00 94.50 201 GLY A C 1
ATOM 1527 O O . GLY A 1 201 ? 1.028 2.894 -16.327 1.00 94.50 201 GLY A O 1
ATOM 1528 N N . LEU A 1 202 ? -0.128 3.221 -18.207 1.00 94.38 202 LEU A N 1
ATOM 1529 C CA . LEU A 1 202 ? -0.753 1.894 -18.202 1.00 94.38 202 LEU A CA 1
ATOM 1530 C C . LEU A 1 202 ? 0.049 0.827 -18.959 1.00 94.38 202 LEU A C 1
ATOM 1532 O O . LEU A 1 202 ? -0.310 -0.351 -18.874 1.00 94.38 202 LEU A O 1
ATOM 1536 N N . GLN A 1 203 ? 1.103 1.219 -19.678 1.00 95.25 203 GLN A N 1
ATOM 1537 C CA . GLN A 1 203 ? 1.907 0.340 -20.523 1.00 95.25 203 GLN A CA 1
ATOM 1538 C C . GLN A 1 203 ? 3.320 0.183 -19.968 1.00 95.25 203 GLN A C 1
ATOM 1540 O O . GLN A 1 203 ? 3.965 1.160 -19.612 1.00 95.25 203 GLN A O 1
ATOM 1545 N N . VAL A 1 204 ? 3.787 -1.064 -19.906 1.00 97.00 204 VAL A N 1
ATOM 1546 C CA . VAL A 1 204 ? 5.161 -1.383 -19.505 1.00 97.00 204 VAL A CA 1
ATOM 1547 C C . VAL A 1 204 ? 6.052 -1.251 -20.744 1.00 97.00 204 VAL A C 1
ATOM 1549 O O . VAL A 1 204 ? 5.746 -1.920 -21.738 1.00 97.00 204 VAL A O 1
ATOM 1552 N N . PRO A 1 205 ? 7.133 -0.447 -20.704 1.00 97.88 205 PRO A N 1
ATOM 1553 C CA . PRO A 1 205 ? 8.095 -0.365 -21.799 1.00 97.88 205 PRO A CA 1
ATOM 1554 C C . PRO A 1 205 ? 8.656 -1.741 -22.160 1.00 97.88 205 PRO A C 1
ATOM 1556 O O . PRO A 1 205 ? 8.795 -2.611 -21.299 1.00 97.88 205 PRO A O 1
ATOM 1559 N N . ARG A 1 206 ? 8.999 -1.960 -23.433 1.00 97.88 206 ARG A N 1
ATOM 1560 C CA . ARG A 1 206 ? 9.573 -3.244 -23.877 1.00 97.88 206 ARG A CA 1
ATOM 1561 C C . ARG A 1 206 ? 11.003 -3.435 -23.364 1.00 97.88 206 ARG A C 1
ATOM 1563 O O . ARG A 1 206 ? 11.387 -4.556 -23.019 1.00 97.88 206 ARG A O 1
ATOM 1570 N N . TYR A 1 207 ? 11.753 -2.340 -23.301 1.00 98.25 207 TYR A N 1
ATOM 1571 C CA . TYR A 1 207 ? 13.135 -2.293 -22.848 1.00 98.25 207 TYR A CA 1
ATOM 1572 C C . TYR A 1 207 ? 13.347 -1.111 -21.905 1.00 98.25 207 TYR A C 1
ATOM 1574 O O . TYR A 1 207 ? 12.651 -0.097 -21.978 1.00 98.25 207 TYR A O 1
ATOM 1582 N N . VAL A 1 208 ? 14.312 -1.270 -21.010 1.00 98.44 208 VAL A N 1
ATOM 1583 C CA . VAL A 1 208 ? 14.848 -0.212 -20.152 1.00 98.44 208 VAL A CA 1
ATOM 1584 C C . VAL A 1 208 ? 16.367 -0.304 -20.175 1.00 98.44 208 VAL A C 1
ATOM 1586 O O . VAL A 1 208 ? 16.916 -1.368 -20.464 1.00 98.44 208 VAL A O 1
ATOM 1589 N N . TYR A 1 209 ? 17.042 0.790 -19.852 1.00 98.44 209 TYR A N 1
ATOM 1590 C CA . TYR A 1 209 ? 18.495 0.857 -19.822 1.00 98.44 209 TYR A CA 1
ATOM 1591 C C . TYR A 1 209 ? 18.962 0.976 -18.378 1.00 98.44 209 TYR A C 1
ATOM 1593 O O . TYR A 1 209 ? 18.557 1.905 -17.690 1.00 98.44 209 TYR A O 1
ATOM 1601 N N . TYR A 1 210 ? 19.797 0.047 -17.920 1.00 98.31 210 TYR A N 1
ATOM 1602 C CA . TYR A 1 210 ? 20.420 0.082 -16.594 1.00 98.31 210 TYR A CA 1
ATOM 1603 C C . TYR A 1 210 ? 21.936 0.084 -16.781 1.00 98.31 210 TYR A C 1
ATOM 1605 O O . TYR A 1 210 ? 22.460 -0.794 -17.466 1.00 98.31 210 TYR A O 1
ATOM 1613 N N . TYR A 1 211 ? 22.624 1.117 -16.283 1.00 97.44 211 TYR A N 1
ATOM 1614 C CA . TYR A 1 211 ? 24.030 1.398 -16.630 1.00 97.44 211 TYR A CA 1
ATOM 1615 C C . TYR A 1 211 ? 24.293 1.394 -18.147 1.00 97.44 211 TYR A C 1
ATOM 1617 O O . TYR A 1 211 ? 25.293 0.866 -18.627 1.00 97.44 211 TYR A O 1
ATOM 1625 N N . ARG A 1 212 ? 23.365 1.968 -18.926 1.00 96.50 212 ARG A N 1
ATOM 1626 C CA . ARG A 1 212 ? 23.387 1.996 -20.406 1.00 96.50 212 ARG A CA 1
ATOM 1627 C C . ARG A 1 212 ? 23.298 0.625 -21.095 1.00 96.50 212 ARG A C 1
ATOM 1629 O O . ARG A 1 212 ? 23.256 0.584 -22.321 1.00 96.50 212 ARG A O 1
ATOM 1636 N N . ALA A 1 213 ? 23.211 -0.476 -20.352 1.00 97.81 213 ALA A N 1
ATOM 1637 C CA . ALA A 1 213 ? 22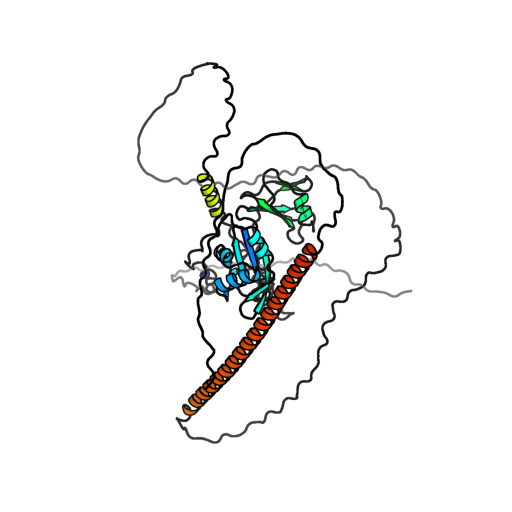.935 -1.792 -20.911 1.00 97.81 213 ALA A CA 1
ATOM 1638 C C . ALA A 1 213 ? 21.425 -1.990 -21.095 1.00 97.81 213 ALA A C 1
ATOM 1640 O O . ALA A 1 213 ? 20.626 -1.570 -20.258 1.00 97.81 213 ALA A O 1
ATOM 1641 N N . GLU A 1 214 ? 21.035 -2.619 -22.202 1.00 98.19 214 GLU A N 1
ATOM 1642 C CA . GLU A 1 214 ? 19.635 -2.875 -22.538 1.00 98.19 214 GLU A CA 1
ATOM 1643 C C . GLU A 1 214 ? 19.100 -4.097 -21.777 1.00 98.19 214 GLU A C 1
ATOM 1645 O O . GLU A 1 214 ? 19.628 -5.204 -21.881 1.00 98.19 214 GLU A O 1
ATOM 1650 N N . TYR A 1 215 ? 17.999 -3.911 -21.051 1.00 98.50 215 TYR A N 1
ATOM 1651 C CA . TYR A 1 215 ? 17.295 -4.970 -20.339 1.00 98.50 215 TYR A CA 1
ATOM 1652 C C . TYR A 1 215 ? 15.872 -5.108 -20.858 1.00 98.50 215 TYR A C 1
ATOM 1654 O O . TYR A 1 215 ? 15.097 -4.150 -20.900 1.00 98.50 215 TYR A O 1
ATOM 1662 N N . ARG A 1 216 ? 15.484 -6.341 -21.194 1.00 98.38 216 ARG A N 1
ATOM 1663 C CA . ARG A 1 216 ? 14.095 -6.643 -21.541 1.00 98.38 216 ARG A CA 1
ATOM 1664 C C . ARG A 1 216 ? 13.213 -6.550 -20.303 1.00 98.38 216 ARG A C 1
ATOM 1666 O O . ARG A 1 216 ? 13.455 -7.233 -19.307 1.00 98.38 216 ARG A O 1
ATOM 1673 N N . CYS A 1 217 ? 12.153 -5.757 -20.406 1.00 98.31 217 CYS A N 1
ATOM 1674 C CA . CYS A 1 217 ? 11.201 -5.547 -19.330 1.00 98.31 217 CYS A CA 1
ATOM 1675 C C . CYS A 1 217 ? 9.928 -6.373 -19.567 1.00 98.31 217 CYS A C 1
ATOM 1677 O O . CYS A 1 217 ? 9.349 -6.398 -20.655 1.00 98.31 217 CYS A O 1
ATOM 1679 N N . TYR A 1 218 ? 9.500 -7.098 -18.535 1.00 97.81 218 TYR A N 1
ATOM 1680 C CA . TYR A 1 218 ? 8.337 -7.980 -18.570 1.00 97.81 218 TYR A CA 1
ATOM 1681 C C . TYR A 1 218 ? 7.223 -7.438 -17.683 1.00 97.81 218 TYR A C 1
ATOM 1683 O O . TYR A 1 218 ? 7.475 -6.935 -16.595 1.00 97.81 218 TYR A O 1
ATOM 1691 N N . ILE A 1 219 ? 5.965 -7.603 -18.095 1.00 96.38 219 ILE A N 1
ATOM 1692 C CA . ILE A 1 219 ? 4.815 -7.192 -17.278 1.00 96.38 219 ILE A CA 1
ATOM 1693 C C . ILE A 1 219 ? 4.810 -7.971 -15.958 1.00 96.38 219 ILE A C 1
ATOM 1695 O O . ILE A 1 219 ? 4.756 -9.205 -15.949 1.00 96.38 219 ILE A O 1
ATOM 1699 N N . HIS A 1 220 ? 4.790 -7.253 -14.835 1.00 95.88 220 HIS A N 1
ATOM 1700 C CA . HIS A 1 220 ? 4.699 -7.868 -13.520 1.00 95.88 220 HIS A CA 1
ATOM 1701 C C . HIS A 1 220 ? 3.339 -8.552 -13.329 1.00 95.88 220 HIS A C 1
ATOM 1703 O O . HIS A 1 220 ? 2.284 -7.918 -13.388 1.00 95.88 220 HIS A O 1
ATOM 1709 N N . ARG A 1 221 ? 3.361 -9.856 -13.036 1.00 93.44 221 ARG A N 1
ATOM 1710 C CA . ARG A 1 221 ? 2.169 -10.650 -12.709 1.00 93.44 221 ARG A CA 1
ATOM 1711 C C . ARG A 1 221 ? 2.155 -10.944 -11.206 1.00 93.44 221 ARG A C 1
ATOM 1713 O O . ARG A 1 221 ? 2.754 -11.934 -10.781 1.00 93.44 221 ARG A O 1
ATOM 1720 N N . PRO A 1 222 ? 1.514 -10.098 -10.378 1.00 92.25 222 PRO A N 1
ATOM 1721 C CA . PRO A 1 222 ? 1.537 -10.284 -8.935 1.00 92.25 222 PRO A CA 1
ATOM 1722 C C . PRO A 1 222 ? 0.812 -11.574 -8.554 1.00 92.25 222 PRO A C 1
ATOM 1724 O O . PRO A 1 222 ? -0.311 -11.821 -8.989 1.00 92.25 222 PRO A O 1
ATOM 1727 N N . ARG A 1 223 ? 1.416 -12.367 -7.671 1.00 93.00 223 ARG A N 1
ATOM 1728 C CA . ARG A 1 223 ? 0.762 -13.525 -7.046 1.00 93.00 223 ARG A CA 1
ATOM 1729 C C . ARG A 1 223 ? 0.086 -13.128 -5.737 1.00 93.00 223 ARG A C 1
ATOM 1731 O O . ARG A 1 223 ? 0.373 -12.072 -5.159 1.00 93.00 223 ARG A O 1
ATOM 1738 N N . LYS A 1 224 ? -0.881 -13.929 -5.287 1.00 94.62 224 LYS A N 1
ATOM 1739 C CA . LYS A 1 224 ? -1.464 -13.763 -3.955 1.00 94.62 224 LYS A CA 1
ATOM 1740 C C . LYS A 1 224 ? -0.365 -14.045 -2.937 1.00 94.62 224 LYS A C 1
ATOM 1742 O O . LYS A 1 224 ? 0.365 -15.036 -3.047 1.00 94.62 224 LYS A O 1
ATOM 1747 N N . GLN A 1 225 ? -0.236 -13.127 -1.989 1.00 94.25 225 GLN A N 1
ATOM 1748 C CA . GLN A 1 225 ? 0.650 -13.313 -0.852 1.00 94.25 225 GLN A CA 1
ATOM 1749 C C . GLN A 1 225 ? 0.074 -14.419 0.028 1.00 94.25 225 GLN A C 1
ATOM 1751 O O . GLN A 1 225 ? -1.146 -14.527 0.145 1.00 94.25 225 GLN A O 1
ATOM 1756 N N . VAL A 1 226 ? 0.956 -15.254 0.563 1.00 96.62 226 VAL A N 1
ATOM 1757 C CA . VAL A 1 226 ? 0.627 -16.293 1.539 1.00 96.62 226 VAL A CA 1
ATOM 1758 C C . VAL A 1 226 ? 1.282 -15.850 2.832 1.00 96.62 226 VAL A C 1
ATOM 1760 O O . VAL A 1 226 ? 2.491 -15.610 2.845 1.00 96.62 226 VAL A O 1
ATOM 1763 N N . CYS A 1 227 ? 0.495 -15.709 3.890 1.00 97.50 227 CYS A N 1
ATOM 1764 C CA . CYS A 1 227 ? 1.023 -15.390 5.204 1.00 97.50 227 CYS A CA 1
ATOM 1765 C C . CYS A 1 227 ? 1.925 -16.532 5.680 1.00 97.50 227 CYS A C 1
ATOM 1767 O O . CYS A 1 227 ? 1.519 -17.688 5.640 1.00 97.50 227 CYS A O 1
ATOM 1769 N N . THR A 1 228 ? 3.141 -16.245 6.139 1.00 96.44 228 THR A N 1
ATOM 1770 C CA . THR A 1 228 ? 4.042 -17.293 6.646 1.00 96.44 228 THR A CA 1
ATOM 1771 C C . THR A 1 228 ? 3.662 -17.775 8.047 1.00 96.44 228 THR A C 1
ATOM 1773 O O . THR A 1 228 ? 4.212 -18.761 8.504 1.00 96.44 228 THR A O 1
ATOM 1776 N N . ILE A 1 229 ? 2.712 -17.126 8.723 1.00 96.50 229 ILE A N 1
ATOM 1777 C CA . ILE A 1 229 ? 2.255 -17.533 10.058 1.00 96.50 229 ILE A CA 1
ATOM 1778 C C . ILE A 1 229 ? 1.032 -18.446 9.939 1.00 96.50 229 ILE A C 1
ATOM 1780 O O . ILE A 1 229 ? 1.107 -19.625 10.265 1.00 96.50 229 ILE A O 1
ATOM 1784 N N . CYS A 1 230 ? -0.082 -17.922 9.424 1.00 96.75 230 CYS A N 1
ATOM 1785 C CA . CYS A 1 230 ? -1.358 -18.642 9.372 1.00 96.75 230 CYS A CA 1
ATOM 1786 C C . CYS A 1 230 ? -1.639 -19.315 8.018 1.00 96.75 230 CYS A C 1
ATOM 1788 O O . CYS A 1 230 ? -2.710 -19.880 7.822 1.00 96.75 230 CYS A O 1
ATOM 1790 N N . LEU A 1 231 ? -0.720 -19.211 7.047 1.00 96.81 231 LEU A N 1
ATOM 1791 C CA . LEU A 1 231 ? -0.837 -19.731 5.674 1.00 96.81 231 LEU A CA 1
ATOM 1792 C C . LEU A 1 231 ? -2.041 -19.244 4.863 1.00 96.81 231 LEU A C 1
ATOM 1794 O O . LEU A 1 231 ? -2.200 -19.676 3.722 1.00 96.81 231 LEU A O 1
ATOM 1798 N N . ALA A 1 232 ? -2.852 -18.313 5.364 1.00 96.25 232 ALA A N 1
ATOM 1799 C CA . ALA A 1 232 ? -3.949 -17.728 4.605 1.00 96.25 232 ALA A CA 1
ATOM 1800 C C . ALA A 1 232 ? -3.444 -16.904 3.403 1.00 96.25 232 ALA A C 1
ATOM 1802 O O . ALA A 1 232 ? -2.326 -16.376 3.387 1.00 96.25 232 ALA A O 1
ATOM 1803 N N . LEU A 1 233 ? -4.285 -16.794 2.371 1.00 95.62 233 LEU A N 1
ATOM 1804 C CA . LEU A 1 233 ? -4.018 -15.954 1.202 1.00 95.62 233 LEU A CA 1
ATOM 1805 C C . LEU A 1 233 ? -4.462 -14.515 1.473 1.00 95.62 233 LEU A C 1
ATOM 1807 O O . LEU A 1 233 ? -5.525 -14.294 2.033 1.00 95.62 233 LEU A O 1
ATOM 1811 N N . GLY A 1 234 ? -3.704 -13.542 0.968 1.00 94.06 234 GLY A N 1
ATOM 1812 C CA . GLY A 1 234 ? -4.135 -12.141 0.882 1.00 94.06 234 GLY A CA 1
ATOM 1813 C C . GLY A 1 234 ? -3.267 -11.164 1.664 1.00 94.06 234 GLY A C 1
ATOM 1814 O O . GLY A 1 234 ? -3.057 -10.048 1.183 1.00 94.06 234 GLY A O 1
ATOM 1815 N N . HIS A 1 235 ? -2.691 -11.598 2.782 1.00 96.19 235 HIS A N 1
ATOM 1816 C CA . HIS A 1 235 ? -1.909 -10.756 3.686 1.00 96.19 235 HIS A CA 1
ATOM 1817 C C . HIS A 1 235 ? -0.489 -11.310 3.915 1.00 96.19 235 HIS A C 1
ATOM 1819 O O . HIS A 1 235 ? -0.144 -12.403 3.459 1.00 96.19 235 HIS A O 1
ATOM 1825 N N . ARG A 1 236 ? 0.367 -10.506 4.552 1.00 96.19 236 ARG A N 1
ATOM 1826 C CA . ARG A 1 236 ? 1.749 -10.862 4.919 1.00 96.19 236 ARG A CA 1
ATOM 1827 C C . ARG A 1 236 ? 1.828 -11.162 6.420 1.00 96.19 236 ARG A C 1
ATOM 1829 O O . ARG A 1 236 ? 0.927 -10.789 7.157 1.00 96.19 236 ARG A O 1
ATOM 1836 N N . ALA A 1 237 ? 2.909 -11.789 6.874 1.00 96.88 237 ALA A N 1
ATOM 1837 C CA . ALA A 1 237 ? 3.079 -12.136 8.286 1.00 96.88 237 ALA A CA 1
ATOM 1838 C C . ALA A 1 237 ? 3.096 -10.934 9.243 1.00 96.88 237 ALA A C 1
ATOM 1840 O O . ALA A 1 237 ? 2.536 -11.038 10.326 1.00 96.88 237 ALA A O 1
ATOM 1841 N N . ASP A 1 238 ? 3.662 -9.799 8.824 1.00 96.25 238 ASP A N 1
ATOM 1842 C CA . ASP A 1 238 ? 3.685 -8.547 9.597 1.00 96.25 238 ASP A CA 1
ATOM 1843 C C . ASP A 1 238 ? 2.283 -8.003 9.902 1.00 96.25 238 ASP A C 1
ATOM 1845 O O . ASP A 1 238 ? 2.075 -7.376 10.930 1.00 96.25 238 ASP A O 1
ATOM 1849 N N . VAL A 1 239 ? 1.311 -8.293 9.034 1.00 96.81 239 VAL A N 1
ATOM 1850 C CA . VAL A 1 239 ? -0.090 -7.863 9.174 1.00 96.81 239 VAL A CA 1
ATOM 1851 C C . VAL A 1 239 ? -1.027 -9.037 9.458 1.00 96.81 239 VAL A C 1
ATOM 1853 O O . VAL A 1 239 ? -2.211 -8.999 9.114 1.00 96.81 239 VAL A O 1
ATOM 1856 N N . CYS A 1 240 ? -0.492 -10.132 10.002 1.00 97.75 240 CYS A N 1
ATOM 1857 C CA . CYS A 1 240 ? -1.287 -11.316 10.294 1.00 97.75 240 CYS A CA 1
ATOM 1858 C C . CYS A 1 240 ? -2.343 -10.980 11.364 1.00 97.75 240 CYS A C 1
ATOM 1860 O O . CYS A 1 240 ? -1.958 -10.556 12.451 1.00 97.75 240 CYS A O 1
ATOM 1862 N N . PRO A 1 241 ? -3.646 -11.208 11.109 1.00 97.00 241 PRO A N 1
ATOM 1863 C CA . PRO A 1 241 ? -4.699 -11.031 12.112 1.00 97.00 241 PRO A CA 1
ATOM 1864 C C . PRO A 1 241 ? -4.623 -12.081 13.236 1.00 97.00 241 PRO A C 1
ATOM 1866 O O . PRO A 1 241 ? -5.247 -11.938 14.283 1.00 97.00 241 PRO A O 1
ATOM 1869 N N . THR A 1 242 ? -3.893 -13.176 13.013 1.00 96.62 242 THR A N 1
ATOM 1870 C CA . THR A 1 242 ? -3.839 -14.344 13.903 1.00 96.62 242 THR A CA 1
ATOM 1871 C C . THR A 1 242 ? -2.379 -14.752 14.178 1.00 96.62 242 THR A C 1
ATOM 1873 O O . THR A 1 242 ? -1.956 -15.848 13.802 1.00 96.62 242 THR A O 1
ATOM 1876 N N . PRO A 1 243 ? -1.539 -13.878 14.771 1.00 96.06 243 PRO A N 1
ATOM 1877 C CA . PRO A 1 243 ? -0.103 -14.139 14.912 1.00 96.06 243 PRO A CA 1
ATOM 1878 C C . PRO A 1 243 ? 0.218 -15.349 15.812 1.00 96.06 243 PRO A C 1
ATOM 1880 O O . PRO A 1 243 ? 1.270 -15.973 15.654 1.00 96.06 243 PRO A O 1
ATOM 1883 N N . SER A 1 244 ? -0.691 -15.695 16.727 1.00 95.31 244 SER A N 1
ATOM 1884 C CA . SER A 1 244 ? -0.614 -16.859 17.619 1.00 95.31 244 SER A CA 1
ATOM 1885 C C . SER A 1 244 ? -0.980 -18.183 16.934 1.00 95.31 244 SER A C 1
ATOM 1887 O O . SER A 1 244 ? -0.443 -19.226 17.297 1.00 95.31 244 SER A O 1
ATOM 1889 N N . GLU A 1 245 ? -1.834 -18.155 15.908 1.00 94.88 245 GLU A N 1
ATOM 1890 C CA . GLU A 1 245 ? -2.319 -19.337 15.180 1.00 94.88 245 GLU A CA 1
ATOM 1891 C C . GLU A 1 245 ? -1.323 -19.746 14.079 1.00 94.88 245 GLU A C 1
ATOM 1893 O O . GLU A 1 245 ? -1.561 -19.593 12.874 1.00 94.88 245 GLU A O 1
ATOM 1898 N N . ARG A 1 246 ? -0.149 -20.230 14.497 1.00 95.06 246 ARG A N 1
ATOM 1899 C CA . ARG A 1 246 ? 0.896 -20.700 13.577 1.00 95.06 246 ARG A CA 1
ATOM 1900 C C . ARG A 1 246 ? 0.468 -21.999 12.903 1.00 95.06 246 ARG A C 1
ATOM 1902 O O . ARG A 1 246 ? -0.009 -22.913 13.564 1.00 95.06 246 ARG A O 1
ATOM 1909 N N . ARG A 1 247 ? 0.701 -22.119 11.596 1.00 96.50 247 ARG A N 1
ATOM 1910 C CA . ARG A 1 247 ? 0.477 -23.357 10.836 1.00 96.50 247 ARG A CA 1
ATOM 1911 C C . ARG A 1 247 ? 1.779 -23.908 10.270 1.00 96.50 247 ARG A C 1
ATOM 1913 O O . ARG A 1 247 ? 2.664 -23.153 9.873 1.00 96.50 247 ARG A O 1
ATOM 1920 N N . CYS A 1 248 ? 1.881 -25.231 10.168 1.00 95.94 248 CYS A N 1
ATOM 1921 C CA . CYS A 1 248 ? 3.023 -25.883 9.531 1.00 95.94 248 CYS A CA 1
ATOM 1922 C C . CYS A 1 248 ? 3.119 -25.520 8.042 1.00 95.94 248 CYS A C 1
ATOM 1924 O O . CYS A 1 248 ? 2.203 -25.808 7.274 1.00 95.94 248 CYS A O 1
ATOM 1926 N N . HIS A 1 249 ? 4.260 -24.988 7.597 1.00 94.25 249 HIS A N 1
ATOM 1927 C CA . HIS A 1 249 ? 4.505 -24.634 6.192 1.00 94.25 249 HIS A CA 1
ATOM 1928 C C . HIS A 1 249 ? 4.378 -25.794 5.195 1.00 94.25 249 HIS A C 1
ATOM 1930 O O . HIS A 1 249 ? 4.055 -25.554 4.026 1.00 94.25 249 HIS A O 1
ATOM 1936 N N . ALA A 1 250 ? 4.656 -27.020 5.645 1.00 95.00 250 ALA A N 1
ATOM 1937 C CA . ALA A 1 250 ? 4.628 -28.213 4.810 1.00 95.00 250 ALA A CA 1
ATOM 1938 C C . ALA A 1 250 ? 3.213 -28.791 4.673 1.00 95.00 250 ALA A C 1
ATOM 1940 O O . ALA A 1 250 ? 2.788 -29.051 3.552 1.00 95.00 250 ALA A O 1
ATOM 1941 N N . CYS A 1 251 ? 2.478 -28.965 5.778 1.00 94.94 251 CYS A N 1
ATOM 1942 C CA . CYS A 1 251 ? 1.199 -29.690 5.790 1.00 94.94 251 CYS A CA 1
ATOM 1943 C C . CYS A 1 251 ? -0.031 -28.846 6.178 1.00 94.94 251 CYS A C 1
ATOM 1945 O O . CYS A 1 251 ? -1.160 -29.281 5.973 1.00 94.94 251 CYS A O 1
ATOM 1947 N N . GLY A 1 252 ? 0.157 -27.641 6.723 1.00 95.19 252 GLY A N 1
ATOM 1948 C CA . GLY A 1 252 ? -0.926 -26.733 7.118 1.00 95.19 252 GLY A CA 1
ATOM 1949 C C . GLY A 1 252 ? -1.599 -27.026 8.464 1.00 95.19 252 GLY A C 1
ATOM 1950 O O . GLY A 1 252 ? -2.553 -26.323 8.804 1.00 95.19 252 GLY A O 1
ATOM 1951 N N . VAL A 1 253 ? -1.113 -28.014 9.226 1.00 95.38 253 VAL A N 1
ATOM 1952 C CA . VAL A 1 253 ? -1.596 -28.329 10.584 1.00 95.38 253 VAL A CA 1
ATOM 1953 C C . VAL A 1 253 ? -1.405 -27.126 11.509 1.00 95.38 253 VAL A C 1
ATOM 1955 O O . VAL A 1 253 ? -0.375 -26.452 11.444 1.00 95.38 253 VAL A O 1
ATOM 1958 N N . GLU A 1 254 ? -2.412 -26.848 12.335 1.00 94.75 254 GLU A N 1
ATOM 1959 C CA . GLU A 1 254 ? -2.419 -25.762 13.320 1.00 94.75 254 GLU A CA 1
ATOM 1960 C C . GLU A 1 254 ? -1.566 -26.120 14.535 1.00 94.75 254 GLU A C 1
ATOM 1962 O O . GLU A 1 254 ? -1.604 -27.251 15.009 1.00 94.75 254 GLU A O 1
ATOM 1967 N N . THR A 1 255 ? -0.787 -25.146 15.006 1.00 91.25 255 THR A N 1
ATOM 1968 C CA . THR A 1 255 ? 0.100 -25.225 16.174 1.00 91.25 255 THR A CA 1
ATOM 1969 C C . THR A 1 255 ? 0.864 -26.553 16.235 1.00 91.25 255 THR A C 1
ATOM 1971 O O . THR A 1 255 ? 0.725 -27.319 17.190 1.00 91.25 255 THR A O 1
ATOM 1974 N N . PRO A 1 256 ? 1.654 -26.873 15.191 1.00 90.44 256 PRO A N 1
ATOM 1975 C CA . PRO A 1 256 ? 2.371 -28.133 15.148 1.00 90.44 256 PRO A CA 1
ATOM 1976 C C . PRO A 1 256 ? 3.379 -28.227 16.297 1.00 90.44 256 PRO A C 1
ATOM 1978 O O . PRO A 1 256 ? 4.062 -27.249 16.613 1.00 90.44 256 PRO A O 1
ATOM 1981 N N . ALA A 1 257 ? 3.548 -29.427 16.856 1.00 91.69 257 ALA A N 1
ATOM 1982 C CA . ALA A 1 257 ? 4.682 -29.699 17.729 1.00 91.69 257 ALA A CA 1
ATOM 1983 C C . ALA A 1 257 ? 6.005 -29.405 16.978 1.00 91.69 257 ALA A C 1
ATOM 1985 O O . ALA A 1 257 ? 6.076 -29.649 15.763 1.00 91.69 257 ALA A O 1
ATOM 1986 N N . PRO A 1 258 ? 7.064 -28.921 17.664 1.00 88.06 258 PRO A N 1
ATOM 1987 C CA . PRO A 1 258 ? 8.325 -28.519 17.029 1.00 88.06 258 PRO A CA 1
ATOM 1988 C C . PRO A 1 258 ? 8.944 -29.569 16.096 1.00 88.06 258 PRO A C 1
ATOM 1990 O O . PRO A 1 258 ? 9.637 -29.211 15.150 1.00 88.06 258 PRO A O 1
ATOM 1993 N N . GLN A 1 259 ? 8.671 -30.854 16.336 1.00 88.94 259 GLN A N 1
ATOM 1994 C CA . GLN A 1 259 ? 9.197 -31.985 15.568 1.00 88.94 259 GLN A CA 1
ATOM 1995 C C . GLN A 1 259 ? 8.087 -32.914 15.054 1.00 88.94 259 GLN A C 1
ATOM 1997 O O . GLN A 1 259 ? 8.229 -34.133 15.065 1.00 88.94 259 GLN A O 1
ATOM 2002 N N . HIS A 1 260 ? 6.950 -32.368 14.622 1.00 94.25 260 HIS A N 1
ATOM 2003 C CA . HIS A 1 260 ? 5.937 -33.204 13.977 1.00 94.25 260 HIS A CA 1
ATOM 2004 C C . HIS A 1 260 ? 6.431 -33.701 12.604 1.00 94.25 260 HIS A C 1
ATOM 2006 O O . HIS A 1 260 ? 6.856 -32.920 11.747 1.00 94.25 260 HIS A O 1
ATOM 2012 N N . SER A 1 261 ? 6.357 -35.010 12.378 1.00 95.00 261 SER A N 1
ATOM 2013 C CA . SER A 1 261 ? 6.548 -35.597 11.055 1.00 95.00 261 SER A CA 1
ATOM 2014 C C . SER A 1 261 ? 5.287 -35.359 10.223 1.00 95.00 261 SER A C 1
ATOM 2016 O O . SER A 1 261 ? 4.165 -35.590 10.674 1.00 95.00 261 SER A O 1
ATOM 2018 N N . CYS A 1 262 ? 5.438 -34.834 9.007 1.00 95.56 262 CYS A N 1
ATOM 2019 C CA . CYS A 1 262 ? 4.293 -34.590 8.136 1.00 95.56 262 CYS A CA 1
ATOM 2020 C C . CYS A 1 262 ? 4.635 -34.737 6.654 1.00 95.56 262 CYS A C 1
ATOM 2022 O O . CYS A 1 262 ? 5.763 -34.509 6.221 1.00 95.56 262 CYS A O 1
ATOM 2024 N N . THR A 1 263 ? 3.624 -35.095 5.862 1.00 96.81 263 THR A N 1
ATOM 2025 C CA . THR A 1 263 ? 3.707 -35.102 4.400 1.00 96.81 263 THR A CA 1
ATOM 2026 C C . THR A 1 263 ? 3.396 -33.710 3.861 1.00 96.81 263 THR A C 1
ATOM 2028 O O . THR A 1 263 ? 2.413 -33.081 4.263 1.00 96.81 263 THR A O 1
ATOM 2031 N N . THR A 1 264 ? 4.214 -33.230 2.924 1.00 97.00 264 THR A N 1
ATOM 2032 C CA . THR A 1 264 ? 4.019 -31.912 2.309 1.00 97.00 264 THR A CA 1
ATOM 2033 C C . THR A 1 264 ? 2.754 -31.904 1.454 1.00 97.00 264 THR A C 1
ATOM 2035 O O . THR A 1 264 ? 2.673 -32.622 0.462 1.00 97.00 264 THR A O 1
ATOM 2038 N N . ARG A 1 265 ? 1.776 -31.070 1.818 1.00 96.81 265 ARG A N 1
ATOM 2039 C CA . ARG A 1 265 ? 0.533 -30.863 1.068 1.00 96.81 265 ARG A CA 1
ATOM 2040 C C . ARG A 1 265 ? 0.092 -29.410 1.137 1.00 96.81 265 ARG A C 1
ATOM 2042 O O . ARG A 1 265 ? 0.081 -28.780 2.193 1.00 96.81 265 ARG A O 1
ATOM 2049 N N . CYS A 1 266 ? -0.333 -28.871 0.000 1.00 97.06 266 CYS A N 1
ATOM 2050 C CA . CYS A 1 266 ? -0.728 -27.477 -0.089 1.00 97.06 266 CYS A CA 1
ATOM 2051 C C . CYS A 1 266 ? -2.047 -27.231 0.648 1.00 97.06 266 CYS A C 1
ATOM 2053 O O . CYS A 1 266 ? -3.088 -27.743 0.241 1.00 97.06 266 CYS A O 1
ATOM 2055 N N . PHE A 1 267 ? -2.032 -26.337 1.636 1.00 95.81 267 PHE A N 1
ATOM 2056 C CA . PHE A 1 267 ? -3.227 -25.931 2.383 1.00 95.81 267 PHE A CA 1
ATOM 2057 C C . PHE A 1 267 ? -4.388 -25.430 1.492 1.00 95.81 267 PHE A C 1
ATOM 2059 O O . PHE A 1 267 ? -5.552 -25.635 1.820 1.00 95.81 267 PHE A O 1
ATOM 2066 N N . HIS A 1 268 ? -4.094 -24.818 0.334 1.00 96.12 268 HIS A N 1
ATOM 2067 C CA . HIS A 1 268 ? -5.118 -24.206 -0.530 1.00 96.12 268 HIS A CA 1
ATOM 2068 C C . HIS A 1 268 ? -5.596 -25.091 -1.681 1.00 96.12 268 HIS A C 1
ATOM 2070 O O . HIS A 1 268 ? -6.798 -25.219 -1.898 1.00 96.12 268 HIS A O 1
ATOM 2076 N N . CYS A 1 269 ? -4.675 -25.661 -2.466 1.00 96.75 269 CYS A N 1
ATOM 2077 C CA . CYS A 1 269 ? -5.032 -26.473 -3.638 1.00 96.75 269 CYS A CA 1
ATOM 2078 C C . CYS A 1 269 ? -4.982 -27.982 -3.379 1.00 96.75 269 CYS A C 1
ATOM 2080 O O . CYS A 1 269 ? -5.400 -28.738 -4.250 1.00 96.75 269 CYS A O 1
ATOM 2082 N N . LYS A 1 270 ? -4.486 -28.413 -2.209 1.00 96.19 270 LYS A N 1
ATOM 2083 C CA . LYS A 1 270 ? -4.323 -29.821 -1.811 1.00 96.19 270 LYS A CA 1
ATOM 2084 C C . LYS A 1 270 ? -3.335 -30.634 -2.669 1.00 96.19 270 LYS A C 1
ATOM 2086 O O . LYS A 1 270 ? -3.351 -31.853 -2.587 1.00 96.19 270 LYS A O 1
ATOM 2091 N N . GLY A 1 271 ? -2.487 -29.979 -3.471 1.00 96.56 271 GLY A N 1
ATOM 2092 C CA . GLY A 1 271 ? -1.431 -30.635 -4.258 1.00 96.56 271 GLY A CA 1
ATOM 2093 C C . GLY A 1 271 ? -0.155 -30.940 -3.460 1.00 96.56 271 GLY A C 1
ATOM 2094 O O . GLY A 1 271 ? 0.028 -30.412 -2.360 1.00 96.56 271 GLY A O 1
ATOM 2095 N N . ASP A 1 272 ? 0.745 -31.734 -4.047 1.00 96.88 272 ASP A N 1
ATOM 2096 C CA . ASP A 1 272 ? 2.004 -32.211 -3.442 1.00 96.88 272 ASP A CA 1
ATOM 2097 C C . ASP A 1 272 ? 3.121 -31.156 -3.485 1.00 96.88 272 ASP A C 1
ATOM 2099 O O . ASP A 1 272 ? 4.179 -31.318 -4.089 1.00 96.88 27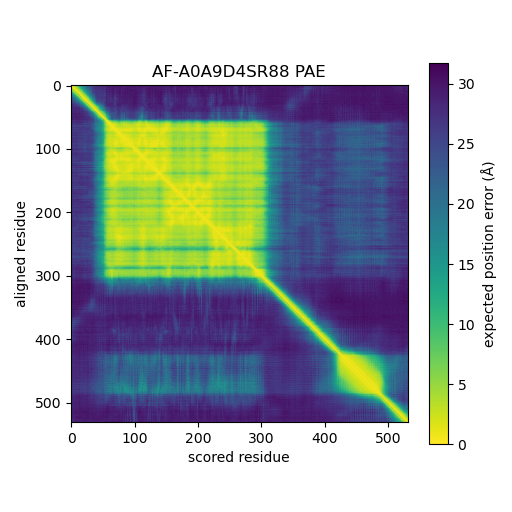2 ASP A O 1
ATOM 2103 N N . HIS A 1 273 ? 2.857 -30.002 -2.881 1.00 96.25 273 HIS A N 1
ATOM 2104 C CA . HIS A 1 273 ? 3.817 -28.914 -2.733 1.00 96.25 273 HIS A CA 1
ATOM 2105 C C . HIS A 1 273 ? 3.427 -28.039 -1.530 1.00 96.25 273 HIS A C 1
ATOM 2107 O O . HIS A 1 273 ? 2.253 -27.997 -1.153 1.00 96.25 273 HIS A O 1
ATOM 2113 N N . PRO A 1 274 ? 4.351 -27.269 -0.929 1.00 96.56 274 PRO A N 1
ATOM 2114 C CA . PRO A 1 274 ? 4.000 -26.383 0.178 1.00 96.56 274 PRO A CA 1
ATOM 2115 C C . PRO A 1 274 ? 3.082 -25.240 -0.286 1.00 96.56 274 PRO A C 1
ATOM 2117 O O . PRO A 1 274 ? 3.060 -24.856 -1.463 1.00 96.56 274 PRO A O 1
ATOM 2120 N N . ALA A 1 275 ? 2.335 -24.629 0.640 1.00 96.19 275 ALA A N 1
ATOM 2121 C CA . ALA A 1 275 ? 1.445 -23.498 0.331 1.00 96.19 275 ALA A CA 1
ATOM 2122 C C . ALA A 1 275 ? 2.189 -22.276 -0.243 1.00 96.19 275 ALA A C 1
ATOM 2124 O O . ALA A 1 275 ? 1.623 -21.504 -1.018 1.00 96.19 275 ALA A O 1
ATOM 2125 N N . THR A 1 276 ? 3.473 -22.130 0.086 1.00 94.69 276 THR A N 1
ATOM 2126 C CA . THR A 1 276 ? 4.365 -21.061 -0.382 1.00 94.69 276 THR A CA 1
ATOM 2127 C C . THR A 1 276 ? 4.957 -21.317 -1.771 1.00 94.69 276 THR A C 1
ATOM 2129 O O . THR A 1 276 ? 5.631 -20.432 -2.307 1.00 94.69 276 THR A O 1
ATOM 2132 N N . HIS A 1 277 ? 4.685 -22.471 -2.398 1.00 95.38 277 HIS A N 1
ATOM 2133 C CA . HIS A 1 277 ? 5.251 -22.819 -3.700 1.00 95.38 277 HIS A CA 1
ATOM 2134 C C . HIS A 1 277 ? 4.853 -21.792 -4.782 1.00 95.38 277 HIS A C 1
ATOM 2136 O O . HIS A 1 277 ? 3.674 -21.415 -4.863 1.00 95.38 277 HIS A O 1
ATOM 2142 N N . PRO A 1 278 ? 5.790 -21.296 -5.617 1.00 92.31 278 PRO A N 1
ATOM 2143 C CA . PRO A 1 278 ? 5.497 -20.274 -6.621 1.00 92.31 278 PRO A CA 1
ATOM 2144 C C . PRO A 1 278 ? 4.419 -20.705 -7.622 1.00 92.31 278 PRO A C 1
ATOM 2146 O O . PRO A 1 278 ? 3.552 -19.903 -7.952 1.00 92.31 278 PRO A O 1
ATOM 2149 N N . GLN A 1 279 ? 4.430 -21.961 -8.066 1.00 94.31 279 GLN A N 1
ATOM 2150 C CA . GLN A 1 279 ? 3.509 -22.474 -9.091 1.00 94.31 279 GLN A CA 1
ATOM 2151 C C . GLN A 1 279 ? 2.160 -22.962 -8.531 1.00 94.31 279 GLN A C 1
ATOM 2153 O O . GLN A 1 279 ? 1.401 -23.610 -9.238 1.00 94.31 279 GLN A O 1
ATOM 2158 N N . CYS A 1 280 ? 1.840 -22.666 -7.267 1.00 96.00 280 CYS A N 1
ATOM 2159 C CA . CYS A 1 280 ? 0.544 -23.030 -6.700 1.00 96.00 280 CYS A CA 1
ATOM 2160 C C . CYS A 1 280 ? -0.603 -22.306 -7.445 1.00 96.00 280 CYS A C 1
ATOM 2162 O O . CYS A 1 280 ? -0.643 -21.069 -7.414 1.00 96.00 280 CYS A O 1
ATOM 2164 N N . PRO A 1 281 ? -1.585 -23.026 -8.025 1.00 95.88 281 PRO A N 1
ATOM 2165 C CA . PRO A 1 281 ? -2.684 -22.410 -8.774 1.00 95.88 281 PRO A CA 1
ATOM 2166 C C . PRO A 1 281 ? -3.575 -21.530 -7.885 1.00 95.88 281 PRO A C 1
ATOM 2168 O O . PRO A 1 281 ? -4.096 -20.507 -8.324 1.00 95.88 281 PRO A O 1
ATOM 2171 N N . ALA A 1 282 ? -3.698 -21.845 -6.590 1.00 95.69 282 ALA A N 1
ATOM 2172 C CA . ALA A 1 282 ? -4.473 -21.023 -5.657 1.00 95.69 282 ALA A CA 1
ATOM 2173 C C . ALA A 1 282 ? -3.867 -19.623 -5.432 1.00 95.69 282 ALA A C 1
ATOM 2175 O O . ALA A 1 282 ? -4.578 -18.688 -5.042 1.00 95.69 282 ALA A O 1
ATOM 2176 N N . ARG A 1 283 ? -2.561 -19.462 -5.698 1.00 95.12 283 ARG A N 1
ATOM 2177 C CA . ARG A 1 283 ? -1.852 -18.180 -5.595 1.00 95.12 283 ARG A CA 1
ATOM 2178 C C . ARG A 1 283 ? -1.965 -17.328 -6.850 1.00 95.12 283 ARG A C 1
ATOM 2180 O O . ARG A 1 283 ? -1.529 -16.173 -6.831 1.00 95.12 283 ARG A O 1
ATOM 2187 N N . GLU A 1 284 ? -2.534 -17.849 -7.929 1.00 93.50 284 GLU A N 1
ATOM 2188 C CA . GLU A 1 284 ? -2.757 -17.057 -9.127 1.00 93.50 284 GLU A CA 1
ATOM 2189 C C . GLU A 1 284 ? -3.744 -15.925 -8.831 1.00 93.50 284 GLU A C 1
ATOM 2191 O O . GLU A 1 284 ? -4.790 -16.093 -8.191 1.00 93.50 284 GLU A O 1
ATOM 2196 N N . ARG A 1 285 ? -3.378 -14.717 -9.261 1.00 88.81 285 ARG A N 1
ATOM 2197 C CA . ARG A 1 285 ? -4.284 -13.572 -9.246 1.00 88.81 285 ARG A CA 1
ATOM 2198 C C . ARG A 1 285 ? -4.850 -13.398 -10.633 1.00 88.81 285 ARG A C 1
ATOM 2200 O O . ARG A 1 285 ? -4.124 -13.482 -11.621 1.00 88.81 285 ARG A O 1
ATOM 2207 N N . LYS A 1 286 ? -6.130 -13.042 -10.682 1.00 85.69 286 LYS A N 1
ATOM 2208 C CA . LYS A 1 286 ? -6.692 -12.451 -11.891 1.00 85.69 286 LYS A CA 1
ATOM 2209 C C . LYS A 1 286 ? -5.879 -11.190 -12.224 1.00 85.69 286 LYS A C 1
ATOM 2211 O O . LYS A 1 286 ? -5.529 -10.455 -11.290 1.00 85.69 286 LYS A O 1
ATOM 2216 N N . PRO A 1 287 ? -5.571 -10.943 -13.507 1.00 78.44 287 PRO A N 1
ATOM 2217 C CA . PRO A 1 287 ? -4.945 -9.698 -13.921 1.00 78.44 287 PRO A CA 1
ATOM 2218 C C . PRO A 1 287 ? -5.732 -8.515 -13.343 1.00 78.44 287 PRO A C 1
ATOM 2220 O O . PRO A 1 287 ? -6.968 -8.574 -13.317 1.00 78.44 287 PRO A O 1
ATOM 2223 N N . PRO A 1 288 ? -5.062 -7.464 -12.841 1.00 75.69 288 PRO A N 1
ATOM 2224 C CA . PRO A 1 288 ? -5.769 -6.280 -12.377 1.00 75.69 288 PRO A CA 1
ATOM 2225 C C . PRO A 1 288 ? -6.612 -5.731 -13.531 1.00 75.69 288 PRO A C 1
ATOM 2227 O O . PRO A 1 288 ? -6.086 -5.449 -14.608 1.00 75.69 288 PRO A O 1
ATOM 2230 N N . ASN A 1 289 ? -7.925 -5.605 -13.322 1.00 78.00 289 ASN A N 1
ATOM 2231 C CA . ASN A 1 289 ? -8.794 -5.017 -14.330 1.00 78.00 289 ASN A CA 1
ATOM 2232 C C . ASN A 1 289 ? -8.575 -3.499 -14.343 1.00 78.00 289 ASN A C 1
ATOM 2234 O O . ASN A 1 289 ? -9.205 -2.774 -13.582 1.00 78.00 289 ASN A O 1
ATOM 2238 N N . LYS A 1 290 ? -7.671 -3.030 -15.205 1.00 84.19 290 LYS A N 1
ATOM 2239 C CA . LYS A 1 290 ? -7.377 -1.603 -15.401 1.00 84.19 290 LYS A CA 1
ATOM 2240 C C . LYS A 1 290 ? -8.343 -0.901 -16.360 1.00 84.19 290 LYS A C 1
ATOM 2242 O O . LYS A 1 290 ? -8.126 0.258 -16.700 1.00 84.19 290 LYS A O 1
ATOM 2247 N N . GLN A 1 291 ? -9.414 -1.568 -16.800 1.00 86.19 291 GLN A N 1
ATOM 2248 C CA . GLN A 1 291 ? -10.395 -0.952 -17.698 1.00 86.19 291 GLN A CA 1
ATOM 2249 C C . GLN A 1 291 ? -11.074 0.260 -17.059 1.00 86.19 291 GLN A C 1
ATOM 2251 O O . GLN A 1 291 ? -11.348 1.218 -17.768 1.00 86.19 291 GLN A O 1
ATOM 2256 N N . TYR A 1 292 ? -11.322 0.248 -15.744 1.00 85.12 292 TYR A N 1
ATOM 2257 C CA . TYR A 1 292 ? -11.937 1.400 -15.074 1.00 85.12 292 TYR A CA 1
ATOM 2258 C C . TYR A 1 292 ? -11.018 2.628 -15.105 1.00 85.12 292 TYR A C 1
ATOM 2260 O O . TYR A 1 292 ? -11.488 3.717 -15.405 1.00 85.12 292 TYR A O 1
ATOM 2268 N N . VAL A 1 293 ? -9.709 2.441 -14.882 1.00 86.06 293 VAL A N 1
ATOM 2269 C CA . VAL A 1 293 ? -8.711 3.519 -14.975 1.00 86.06 293 VAL A CA 1
ATOM 2270 C C . VAL A 1 293 ? -8.672 4.062 -16.397 1.00 86.06 293 VAL A C 1
ATOM 2272 O O . VAL A 1 293 ? -8.766 5.266 -16.594 1.00 86.06 293 VAL A O 1
ATOM 2275 N N . LYS A 1 294 ? -8.609 3.171 -17.395 1.00 89.00 294 LYS A N 1
ATOM 2276 C CA . LYS A 1 294 ? -8.625 3.560 -18.810 1.00 89.00 294 LYS A CA 1
ATOM 2277 C C . LYS A 1 294 ? -9.871 4.387 -19.153 1.00 89.00 294 LYS A C 1
ATOM 2279 O O . LYS A 1 294 ? -9.728 5.482 -19.678 1.00 89.00 294 LYS A O 1
ATOM 2284 N N . LYS A 1 295 ? -11.063 3.915 -18.773 1.00 89.81 295 LYS A N 1
ATOM 2285 C CA . LYS A 1 295 ? -12.328 4.637 -18.987 1.00 89.81 295 LYS A CA 1
ATOM 2286 C C . LYS A 1 295 ? -12.357 5.995 -18.284 1.00 89.81 295 LYS A C 1
ATOM 2288 O O . LYS A 1 295 ? -12.835 6.961 -18.861 1.00 89.81 295 LYS A O 1
ATOM 2293 N N . ALA A 1 296 ? -11.855 6.076 -17.053 1.00 85.81 296 ALA A N 1
ATOM 2294 C CA . ALA A 1 296 ? -11.806 7.330 -16.305 1.00 85.81 296 ALA A CA 1
ATOM 2295 C C . ALA A 1 296 ? -10.867 8.356 -16.961 1.00 85.81 296 ALA A C 1
ATOM 2297 O O . ALA A 1 296 ? -11.205 9.534 -17.030 1.00 85.81 296 ALA A O 1
ATOM 2298 N N . LEU A 1 297 ? -9.714 7.914 -17.474 1.00 88.25 297 LEU A N 1
ATOM 2299 C CA . LEU A 1 297 ? -8.779 8.773 -18.206 1.00 88.25 297 LEU A CA 1
ATOM 2300 C C . LEU A 1 297 ? -9.353 9.222 -19.558 1.00 88.25 297 LEU A C 1
ATOM 2302 O O . LEU A 1 297 ? -9.252 10.395 -19.903 1.00 88.25 297 LEU A O 1
ATOM 2306 N N . GLU A 1 298 ? -10.002 8.318 -20.296 1.00 91.12 298 GLU A N 1
ATOM 2307 C CA . GLU A 1 298 ? -10.686 8.637 -21.558 1.00 91.12 298 GLU A CA 1
ATOM 2308 C C . GLU A 1 298 ? -11.815 9.654 -21.348 1.00 91.12 298 GLU A C 1
ATOM 2310 O O . GLU A 1 298 ? -11.912 10.627 -22.092 1.00 91.12 298 GLU A O 1
ATOM 2315 N N . ALA A 1 299 ? -12.627 9.487 -20.300 1.00 89.44 299 ALA A N 1
ATOM 2316 C CA . ALA A 1 299 ? -13.682 10.437 -19.958 1.00 89.44 299 ALA A CA 1
ATOM 2317 C C . ALA A 1 299 ? -13.122 11.838 -19.659 1.00 89.44 299 ALA A C 1
ATOM 2319 O O . ALA A 1 299 ? -13.680 12.832 -20.117 1.00 89.44 299 ALA A O 1
ATOM 2320 N N . LYS A 1 300 ? -11.983 11.924 -18.958 1.00 87.25 300 LYS A N 1
ATOM 2321 C CA . LYS A 1 300 ? -11.316 13.205 -18.678 1.00 87.25 300 LYS A CA 1
ATOM 2322 C C . LYS A 1 300 ? -10.781 13.880 -19.932 1.00 87.25 300 LYS A C 1
ATOM 2324 O O . LYS A 1 300 ? -10.959 15.086 -20.087 1.00 87.25 300 LYS A O 1
ATOM 2329 N N . ALA A 1 301 ? -10.173 13.107 -20.832 1.00 88.62 301 ALA A N 1
ATOM 2330 C CA . ALA A 1 301 ? -9.677 13.618 -22.106 1.00 88.62 301 ALA A CA 1
ATOM 2331 C C . ALA A 1 301 ? -10.799 14.222 -22.970 1.00 88.62 301 ALA A C 1
ATOM 2333 O O . ALA A 1 301 ? -10.553 15.181 -23.691 1.00 88.62 301 ALA A O 1
ATOM 2334 N N . LEU A 1 302 ? -12.031 13.707 -22.864 1.00 89.50 302 LEU A N 1
ATOM 2335 C CA . LEU A 1 302 ? -13.201 14.260 -23.558 1.00 89.50 302 LEU A CA 1
ATOM 2336 C C . LEU A 1 302 ? -13.755 15.536 -22.906 1.00 89.50 302 LEU A C 1
ATOM 2338 O O . LEU A 1 302 ? -14.329 16.369 -23.599 1.00 89.50 302 LEU A O 1
ATOM 2342 N N . THR A 1 303 ? -13.611 15.692 -21.587 1.00 86.56 303 THR A N 1
ATOM 2343 C CA . THR A 1 303 ? -14.095 16.884 -20.862 1.00 86.56 303 THR A CA 1
ATOM 2344 C C . THR A 1 303 ? -13.142 18.071 -20.916 1.00 86.56 303 THR A C 1
ATOM 2346 O O . THR A 1 303 ? -13.562 19.196 -20.655 1.00 86.56 303 THR A O 1
ATOM 2349 N N . GLN A 1 304 ? -11.865 17.849 -21.236 1.00 76.12 304 GLN A N 1
ATOM 2350 C CA . GLN A 1 304 ? -10.944 18.956 -21.448 1.00 76.12 304 GLN A CA 1
ATOM 2351 C C . GLN A 1 304 ? -11.305 19.632 -22.777 1.00 76.12 304 GLN A C 1
ATOM 2353 O O . GLN A 1 304 ? -11.306 18.955 -23.809 1.00 76.12 304 GLN A O 1
ATOM 2358 N N . PRO A 1 305 ? -11.644 20.939 -22.782 1.00 76.44 305 PRO A N 1
ATOM 2359 C CA . PRO A 1 305 ? -11.891 21.646 -24.029 1.00 76.44 305 PRO A CA 1
ATOM 2360 C C . PRO A 1 305 ? -10.651 21.474 -24.909 1.00 76.44 305 PRO A C 1
ATOM 2362 O O . PRO A 1 305 ? -9.541 21.571 -24.374 1.00 76.44 305 PRO A O 1
ATOM 2365 N N . PRO A 1 306 ? -10.809 21.183 -26.215 1.00 74.38 306 PRO A N 1
ATOM 2366 C CA . PRO A 1 306 ? -9.674 20.992 -27.103 1.00 74.38 306 PRO A CA 1
ATOM 2367 C C . PRO A 1 306 ? -8.787 22.216 -26.947 1.00 74.38 306 PRO A C 1
ATOM 2369 O O . PRO A 1 306 ? -9.214 23.332 -27.255 1.00 74.38 306 PRO A O 1
ATOM 2372 N N . THR A 1 307 ? -7.596 22.018 -26.378 1.00 69.88 307 THR A N 1
ATOM 2373 C CA . THR A 1 307 ? -6.607 23.079 -26.245 1.00 69.88 307 THR A CA 1
ATOM 2374 C C . THR A 1 307 ? -6.469 23.664 -27.634 1.00 69.88 307 THR A C 1
ATOM 2376 O O . THR A 1 307 ? -6.166 22.945 -28.589 1.00 69.88 307 THR A O 1
ATOM 2379 N N . SER A 1 308 ? -6.863 24.936 -27.761 1.00 71.69 308 SER A N 1
ATOM 2380 C CA . SER A 1 308 ? -6.975 25.627 -29.042 1.00 71.69 308 SER A CA 1
ATOM 2381 C C . SER A 1 308 ? -5.753 25.273 -29.880 1.00 71.69 308 SER A C 1
ATOM 2383 O O . SER A 1 308 ? -4.646 25.387 -29.338 1.00 71.69 308 SER A O 1
ATOM 2385 N N . PRO A 1 309 ? -5.938 24.792 -31.127 1.00 70.00 309 PRO A N 1
ATOM 2386 C CA . PRO A 1 309 ? -4.848 24.261 -31.928 1.00 70.00 309 PRO A CA 1
ATOM 2387 C C . PRO A 1 309 ? -3.681 25.242 -31.856 1.00 70.00 309 PRO A C 1
ATOM 2389 O O . PRO A 1 309 ? -3.931 26.453 -31.953 1.00 70.00 309 PRO A O 1
ATOM 2392 N N . PRO A 1 310 ? -2.444 24.763 -31.615 1.00 64.94 310 PRO A N 1
ATOM 2393 C CA . PRO A 1 310 ? -1.294 25.644 -31.496 1.00 64.94 310 PRO A CA 1
ATOM 2394 C C . PRO A 1 310 ? -1.348 26.596 -32.682 1.00 64.94 310 PRO A C 1
ATOM 2396 O O . PRO A 1 310 ? -1.525 26.137 -33.813 1.00 64.94 310 PRO A O 1
ATOM 2399 N N . LYS A 1 311 ? -1.309 27.910 -32.409 1.00 56.62 311 LYS A N 1
ATOM 2400 C CA . LYS A 1 311 ? -1.306 28.970 -33.424 1.00 56.62 311 LYS A CA 1
ATOM 2401 C C . LYS A 1 311 ? -0.041 28.806 -34.264 1.00 56.62 311 LYS A C 1
ATOM 2403 O O . LYS A 1 311 ? 0.953 29.497 -34.081 1.00 56.62 311 LYS A O 1
ATOM 2408 N N . GLY A 1 312 ? -0.075 27.832 -35.160 1.00 55.69 312 GLY A N 1
ATOM 2409 C CA . GLY A 1 312 ? 0.918 27.594 -36.169 1.00 55.69 312 GLY A CA 1
ATOM 2410 C C . GLY A 1 312 ? 0.811 28.749 -37.132 1.00 55.69 312 GLY A C 1
ATOM 2411 O O . GLY A 1 312 ? -0.211 28.931 -37.798 1.00 55.69 312 GLY A O 1
ATOM 2412 N N . HIS A 1 313 ? 1.877 29.540 -37.158 1.00 55.19 313 HIS A N 1
ATOM 2413 C CA . HIS A 1 313 ? 2.269 30.351 -38.291 1.00 55.19 313 HIS A CA 1
ATOM 2414 C C . HIS A 1 313 ? 1.741 29.729 -39.581 1.00 55.19 313 HIS A C 1
ATOM 2416 O O . HIS A 1 313 ? 2.078 28.591 -39.916 1.00 55.19 313 HIS A O 1
ATOM 2422 N N . ARG A 1 314 ? 0.880 30.486 -40.272 1.00 49.81 314 ARG A N 1
ATOM 2423 C CA . ARG A 1 314 ? 0.415 30.187 -41.625 1.00 49.81 314 ARG A CA 1
ATOM 2424 C C . ARG A 1 314 ? 1.582 29.585 -42.416 1.00 49.81 314 ARG A C 1
ATOM 2426 O O . ARG A 1 314 ? 2.579 30.294 -42.591 1.00 49.81 314 ARG A O 1
ATOM 2433 N N . PRO A 1 315 ? 1.494 28.343 -42.922 1.00 55.16 315 PRO A N 1
ATOM 2434 C CA . PRO A 1 315 ? 2.433 27.905 -43.932 1.00 55.16 315 PRO A CA 1
ATOM 2435 C C . PRO A 1 315 ? 2.275 28.875 -45.099 1.00 55.16 315 PRO A C 1
ATOM 2437 O O . PRO A 1 315 ? 1.220 28.979 -45.729 1.00 55.16 315 PRO A O 1
ATOM 2440 N N . ARG A 1 316 ? 3.323 29.672 -45.301 1.00 58.75 316 ARG A N 1
ATOM 2441 C CA . ARG A 1 316 ? 3.465 30.601 -46.411 1.00 58.75 316 ARG A CA 1
ATOM 2442 C C . ARG A 1 316 ? 3.139 29.818 -47.678 1.00 58.75 316 ARG A C 1
ATOM 2444 O O . ARG A 1 316 ? 3.743 28.783 -47.950 1.00 58.75 316 ARG A O 1
ATOM 2451 N N . SER A 1 317 ? 2.132 30.302 -48.391 1.00 56.09 317 SER A N 1
ATOM 2452 C CA . SER A 1 317 ? 1.629 29.806 -49.665 1.00 56.09 317 SER A CA 1
ATOM 2453 C C . SER A 1 317 ? 2.747 29.287 -50.575 1.00 56.09 317 SER A C 1
ATOM 2455 O O . SER A 1 317 ? 3.399 30.065 -51.273 1.00 56.09 317 SER A O 1
ATOM 2457 N N . ARG A 1 318 ? 2.946 27.967 -50.622 1.00 51.84 318 ARG A N 1
ATOM 2458 C CA . ARG A 1 318 ? 3.596 27.332 -51.769 1.00 51.84 318 ARG A CA 1
ATOM 2459 C C . ARG A 1 318 ? 2.534 27.141 -52.840 1.00 51.84 318 ARG A C 1
ATOM 2461 O O . ARG A 1 318 ? 1.727 26.221 -52.803 1.00 51.84 318 ARG A O 1
ATOM 2468 N N . THR A 1 319 ? 2.489 28.155 -53.695 1.00 52.66 319 THR A N 1
ATOM 2469 C CA . THR A 1 319 ? 2.210 28.088 -55.128 1.00 52.66 319 THR A CA 1
ATOM 2470 C C . THR A 1 319 ? 1.635 26.769 -55.641 1.00 52.66 319 THR A C 1
ATOM 2472 O O . THR A 1 319 ? 2.292 25.731 -55.703 1.00 52.66 319 THR A O 1
ATOM 2475 N N . ARG A 1 320 ? 0.393 26.897 -56.119 1.00 51.31 320 ARG A N 1
ATOM 2476 C CA . ARG A 1 320 ? -0.235 26.077 -57.154 1.00 51.31 320 ARG A CA 1
ATOM 2477 C C . ARG A 1 320 ? 0.806 25.512 -58.128 1.00 51.31 320 ARG A C 1
ATOM 2479 O O . ARG A 1 320 ? 1.379 26.259 -58.918 1.00 51.31 320 ARG A O 1
ATOM 2486 N N . ARG A 1 321 ? 0.952 24.189 -58.159 1.00 51.41 321 ARG A N 1
ATOM 2487 C CA . ARG A 1 321 ? 1.327 23.488 -59.386 1.00 51.41 321 ARG A CA 1
ATOM 2488 C C . ARG A 1 321 ? 0.247 22.467 -59.699 1.00 51.41 321 ARG A C 1
ATOM 2490 O O . ARG A 1 321 ? 0.184 21.377 -59.148 1.00 51.41 321 ARG A O 1
ATOM 2497 N N . SER A 1 322 ? -0.650 22.919 -60.559 1.00 56.16 322 SER A N 1
ATOM 2498 C CA . SER A 1 322 ? -1.512 22.116 -61.405 1.00 56.16 322 SER A CA 1
ATOM 2499 C C . SER A 1 322 ? -0.722 20.984 -62.068 1.00 56.16 322 SER A C 1
ATOM 2501 O O . SER A 1 322 ? 0.273 21.248 -62.742 1.00 56.16 322 SER A O 1
ATOM 2503 N N . ARG A 1 323 ? -1.195 19.738 -61.950 1.00 46.53 323 ARG A N 1
ATOM 2504 C CA . ARG A 1 323 ? -1.074 18.745 -63.028 1.00 46.53 323 ARG A CA 1
ATOM 2505 C C . ARG A 1 323 ? -2.013 17.548 -62.821 1.00 46.53 323 ARG A C 1
ATOM 2507 O O . ARG A 1 323 ? -1.878 16.808 -61.861 1.00 46.53 323 ARG A O 1
ATOM 2514 N N . SER A 1 324 ? -2.931 17.440 -63.787 1.00 48.22 324 SER A N 1
ATOM 2515 C CA . SER A 1 324 ? -3.537 16.235 -64.393 1.00 48.22 324 SER A CA 1
ATOM 2516 C C . SER A 1 324 ? -4.268 15.233 -63.483 1.00 48.22 324 SER A C 1
ATOM 2518 O O . SER A 1 324 ? -3.659 14.579 -62.655 1.00 48.22 324 SER A O 1
ATOM 2520 N N . LYS A 1 325 ? -5.595 15.066 -63.578 1.00 49.72 325 LYS A N 1
ATOM 2521 C CA . LYS A 1 325 ? -6.340 14.339 -64.640 1.00 49.72 325 LYS A CA 1
ATOM 2522 C C . LYS A 1 325 ? -5.805 12.924 -64.936 1.00 49.72 325 LYS A C 1
ATOM 2524 O O . LYS A 1 325 ? -5.004 12.755 -65.846 1.00 49.72 325 LYS A O 1
ATOM 2529 N N . SER A 1 326 ? -6.409 11.928 -64.293 1.00 51.00 326 SER A N 1
ATOM 2530 C CA . SER A 1 326 ? -6.884 10.666 -64.897 1.00 51.00 326 SER A CA 1
ATOM 2531 C C . SER A 1 326 ? -7.989 10.129 -63.966 1.00 51.00 326 SER A C 1
ATOM 2533 O O . SER A 1 326 ? -7.761 9.939 -62.781 1.00 51.00 326 SER A O 1
ATOM 2535 N N . ARG A 1 327 ? -9.284 10.244 -64.293 1.00 45.97 327 ARG A N 1
ATOM 2536 C CA . ARG A 1 327 ? -10.109 9.445 -65.225 1.00 45.97 327 ARG A CA 1
ATOM 2537 C C . ARG A 1 327 ? -10.045 7.928 -64.986 1.00 45.97 327 ARG A C 1
ATOM 2539 O O . ARG A 1 327 ? -9.035 7.306 -65.278 1.00 45.97 327 ARG A O 1
ATOM 2546 N N . GLY A 1 328 ? -11.210 7.377 -64.626 1.00 41.28 328 GLY A N 1
ATOM 2547 C CA . GLY A 1 328 ? -11.578 5.956 -64.689 1.00 41.28 328 GLY A CA 1
ATOM 2548 C C . GLY A 1 328 ? -11.406 5.254 -63.340 1.00 41.28 328 GLY A C 1
ATOM 2549 O O . GLY A 1 328 ? -10.335 5.320 -62.769 1.00 41.28 328 GLY A O 1
ATOM 2550 N N . LYS A 1 329 ? -12.384 4.554 -62.768 1.00 46.50 329 LYS A N 1
ATOM 2551 C CA . LYS A 1 329 ? -13.462 3.804 -63.410 1.00 46.50 329 LYS A CA 1
ATOM 2552 C C . LYS A 1 329 ? -14.574 3.562 -62.385 1.00 46.50 329 LYS A C 1
ATOM 2554 O O . LYS A 1 329 ? -14.306 3.162 -61.258 1.00 46.50 329 LYS A O 1
ATOM 2559 N N . SER A 1 330 ? -15.798 3.832 -62.817 1.00 48.81 330 SER A N 1
ATOM 2560 C CA . SER A 1 330 ? -17.038 3.380 -62.194 1.00 48.81 330 SER A CA 1
ATOM 2561 C C . SER A 1 330 ? -17.146 1.858 -62.338 1.00 48.81 330 SER A C 1
ATOM 2563 O O . SER A 1 330 ? -16.770 1.312 -63.380 1.00 48.81 330 SER A O 1
ATOM 2565 N N . GLN A 1 331 ? -17.682 1.195 -61.314 1.00 46.66 331 GLN A N 1
ATOM 2566 C CA . GLN A 1 331 ? -18.540 0.037 -61.524 1.00 46.66 331 GLN A CA 1
ATOM 2567 C C . GLN A 1 331 ? -19.491 -0.134 -60.335 1.00 46.66 331 GLN A C 1
ATOM 2569 O O . GLN A 1 331 ? -19.124 -0.635 -59.276 1.00 46.66 331 GLN A O 1
ATOM 2574 N N . ASP A 1 332 ? -20.722 0.317 -60.553 1.00 50.28 332 ASP A N 1
ATOM 2575 C CA . ASP A 1 332 ? -21.912 -0.106 -59.828 1.00 50.28 332 ASP A CA 1
ATOM 2576 C C . ASP A 1 332 ? -22.299 -1.533 -60.243 1.00 50.28 332 ASP A C 1
ATOM 2578 O O . ASP A 1 332 ? -22.237 -1.862 -61.432 1.00 50.28 332 ASP A O 1
ATOM 2582 N N . LYS A 1 333 ? -22.786 -2.340 -59.289 1.00 46.22 333 LYS A N 1
ATOM 2583 C CA . LYS A 1 333 ? -23.991 -3.179 -59.468 1.00 46.22 333 LYS A CA 1
ATOM 2584 C C . LYS A 1 333 ? -24.442 -3.844 -58.157 1.00 46.22 333 LYS A C 1
ATOM 2586 O O . LYS A 1 333 ? -23.887 -4.837 -57.705 1.00 46.22 333 LYS A O 1
ATOM 2591 N N . SER A 1 334 ? -25.434 -3.203 -57.550 1.00 46.44 334 SER A N 1
ATOM 2592 C CA . SER A 1 334 ? -26.742 -3.706 -57.096 1.00 46.44 334 SER A CA 1
ATOM 2593 C C . SER A 1 334 ? -26.985 -5.215 -56.864 1.00 46.44 334 SER A C 1
ATOM 2595 O O . SER A 1 334 ? -26.778 -6.011 -57.774 1.00 46.44 334 SER A O 1
ATOM 2597 N N . THR A 1 335 ? -27.663 -5.501 -55.728 1.00 40.53 335 THR A N 1
ATOM 2598 C CA . THR A 1 335 ? -28.836 -6.416 -55.527 1.00 40.53 335 THR A CA 1
ATOM 2599 C C . THR A 1 335 ? -28.656 -7.916 -55.849 1.00 40.53 335 THR A C 1
ATOM 2601 O O . THR A 1 335 ? -28.215 -8.260 -56.930 1.00 40.53 335 THR A O 1
ATOM 2604 N N . THR A 1 336 ? -29.012 -8.920 -55.030 1.00 41.66 336 THR A N 1
ATOM 2605 C CA . THR A 1 336 ? -30.153 -9.140 -54.102 1.00 41.66 336 THR A CA 1
ATOM 2606 C C . THR A 1 336 ? -29.950 -10.485 -53.339 1.00 41.66 336 THR A C 1
ATOM 2608 O O . THR A 1 336 ? -28.992 -11.197 -53.639 1.00 41.66 336 THR A O 1
ATOM 2611 N N . PRO A 1 337 ? -30.814 -10.853 -52.363 1.00 63.91 337 PRO A N 1
ATOM 2612 C CA . PRO A 1 337 ? -30.592 -11.907 -51.359 1.00 63.91 337 PRO A CA 1
ATOM 2613 C C . PRO A 1 337 ? -31.260 -13.259 -51.691 1.00 63.91 337 PRO A C 1
ATOM 2615 O O . PRO A 1 337 ? -32.258 -13.264 -52.402 1.00 63.91 337 PRO A O 1
ATOM 2618 N N . LEU A 1 338 ? -30.778 -14.371 -51.097 1.00 40.66 338 LEU A N 1
ATOM 2619 C CA . LEU A 1 338 ? -31.555 -15.461 -50.445 1.00 40.66 338 LEU A CA 1
ATOM 2620 C C . LEU A 1 338 ? -30.779 -16.792 -50.297 1.00 40.66 338 LEU A C 1
ATOM 2622 O O . LEU A 1 338 ? -30.068 -17.216 -51.198 1.00 40.66 338 LEU A O 1
ATOM 2626 N N . LYS A 1 339 ? -31.116 -17.480 -49.191 1.00 38.12 339 LYS A N 1
ATOM 2627 C CA . LYS A 1 339 ? -31.196 -18.942 -48.952 1.00 38.12 339 LYS A CA 1
ATOM 2628 C C . LYS A 1 339 ? -29.931 -19.781 -48.678 1.00 38.12 339 LYS A C 1
ATOM 2630 O O . LYS A 1 339 ? -29.135 -20.077 -49.554 1.00 38.12 339 LYS A O 1
ATOM 2635 N N . ASN A 1 340 ? -29.882 -20.257 -47.424 1.00 40.28 340 ASN A N 1
ATOM 2636 C CA . ASN A 1 340 ? -29.870 -21.665 -46.981 1.00 40.28 340 ASN A CA 1
ATOM 2637 C C . ASN A 1 340 ? -29.301 -22.715 -47.952 1.00 40.28 340 ASN A C 1
ATOM 2639 O O . ASN A 1 340 ? -29.956 -22.967 -48.954 1.00 40.28 340 ASN A O 1
ATOM 2643 N N . THR A 1 341 ? -28.234 -23.433 -47.562 1.00 37.28 341 THR A N 1
ATOM 2644 C CA . THR A 1 341 ? -28.251 -24.812 -46.990 1.00 37.28 341 THR A CA 1
ATOM 2645 C C . THR A 1 341 ? -26.819 -25.305 -46.660 1.00 37.28 341 THR A C 1
ATOM 2647 O O . THR A 1 341 ? -25.851 -24.641 -47.028 1.00 37.28 341 THR A O 1
ATOM 2650 N N . PRO A 1 342 ? -26.665 -26.401 -45.879 1.00 52.22 342 PRO A N 1
ATOM 2651 C CA . PRO A 1 342 ? -25.469 -26.696 -45.094 1.00 52.22 342 PRO A CA 1
ATOM 2652 C C . PRO A 1 342 ? -24.549 -27.764 -45.704 1.00 52.22 342 PRO A C 1
ATOM 2654 O O . PRO A 1 342 ? -24.966 -28.588 -46.510 1.00 52.22 342 PRO A O 1
ATOM 2657 N N . GLY A 1 343 ? -23.338 -27.831 -45.146 1.00 33.56 343 GLY A N 1
ATOM 2658 C CA . GLY A 1 343 ? -22.532 -29.048 -45.100 1.00 33.56 343 GLY A CA 1
ATOM 2659 C C . GLY A 1 343 ? -21.455 -29.135 -46.173 1.00 33.56 343 GLY A C 1
ATOM 2660 O O . GLY A 1 343 ? -21.749 -29.324 -47.337 1.00 33.56 343 GLY A O 1
ATOM 2661 N N . THR A 1 344 ? -20.193 -29.088 -45.750 1.00 37.03 344 THR A N 1
ATOM 2662 C CA . THR A 1 344 ? -19.272 -30.209 -45.985 1.00 37.03 344 THR A CA 1
ATOM 2663 C C . THR A 1 344 ? -18.043 -30.060 -45.099 1.00 37.03 344 THR A C 1
ATOM 2665 O O . THR A 1 344 ? -17.374 -29.035 -45.045 1.00 37.03 344 THR A O 1
ATOM 2668 N N . THR A 1 345 ? -17.802 -31.137 -44.372 1.00 41.75 345 THR A N 1
ATOM 2669 C CA . THR A 1 345 ? -16.624 -31.500 -43.596 1.00 41.75 345 THR A CA 1
ATOM 2670 C C . THR A 1 345 ? -15.310 -31.325 -44.358 1.00 41.75 345 THR A C 1
ATOM 2672 O O . THR A 1 345 ? -15.123 -31.937 -45.408 1.00 41.75 345 THR A O 1
ATOM 2675 N N . SER A 1 346 ? -14.337 -30.643 -43.752 1.00 40.75 346 SER A N 1
ATOM 2676 C CA . SER A 1 346 ? -12.919 -30.801 -44.094 1.00 40.75 346 SER A CA 1
ATOM 2677 C C . SER A 1 346 ? -12.083 -31.020 -42.830 1.00 40.75 346 SER A C 1
ATOM 2679 O O . SER A 1 346 ? -12.050 -30.193 -41.921 1.00 40.75 346 SER A O 1
ATOM 2681 N N . LYS A 1 347 ? -11.450 -32.195 -42.803 1.00 42.06 347 LYS A N 1
ATOM 2682 C CA . LYS A 1 347 ? -10.577 -32.779 -41.777 1.00 42.06 347 LYS A CA 1
ATOM 2683 C C . LYS A 1 347 ? -9.387 -31.866 -41.413 1.00 42.06 347 LYS A C 1
ATOM 2685 O O . LYS A 1 347 ? -8.816 -31.259 -42.318 1.00 42.06 347 LYS A O 1
ATOM 2690 N N . PRO A 1 348 ? -8.919 -31.838 -40.151 1.00 47.50 348 PRO A N 1
ATOM 2691 C CA . PRO A 1 348 ? -7.632 -31.240 -39.815 1.00 47.50 348 PRO A CA 1
ATOM 2692 C C . PRO A 1 348 ? -6.477 -32.196 -40.157 1.00 47.50 348 PRO A C 1
ATOM 2694 O O . PRO A 1 348 ? -6.464 -33.365 -39.773 1.00 47.50 348 PRO A O 1
ATOM 2697 N N . ARG A 1 349 ? -5.507 -31.670 -40.908 1.00 38.25 349 ARG A N 1
ATOM 2698 C CA . ARG A 1 349 ? -4.265 -32.328 -41.330 1.00 38.25 349 ARG A CA 1
ATOM 2699 C C . ARG A 1 349 ? -3.263 -32.334 -40.167 1.00 38.25 349 ARG A C 1
ATOM 2701 O O . ARG A 1 349 ? -3.021 -31.294 -39.560 1.00 38.25 349 ARG A O 1
ATOM 2708 N N . ALA A 1 350 ? -2.696 -33.502 -39.875 1.00 41.59 350 ALA A N 1
ATOM 2709 C CA . ALA A 1 350 ? -1.624 -33.692 -38.899 1.00 41.59 350 ALA A CA 1
ATOM 2710 C C . ALA A 1 350 ? -0.321 -32.974 -39.327 1.00 41.59 350 ALA A C 1
ATOM 2712 O O . ALA A 1 350 ? -0.054 -32.888 -40.529 1.00 41.59 350 ALA A O 1
ATOM 2713 N N . PRO A 1 351 ? 0.503 -32.481 -38.382 1.00 53.16 351 PRO A N 1
ATOM 2714 C CA . PRO A 1 351 ? 1.807 -31.907 -38.691 1.00 53.16 351 PRO A CA 1
ATOM 2715 C C . PRO A 1 351 ? 2.902 -32.984 -38.747 1.00 53.16 351 PRO A C 1
ATOM 2717 O O . PRO A 1 351 ? 3.121 -33.728 -37.792 1.00 53.16 351 PRO A O 1
ATOM 2720 N N . THR A 1 352 ? 3.610 -33.034 -39.872 1.00 45.47 352 THR A N 1
ATOM 2721 C CA . THR A 1 352 ? 4.833 -33.819 -40.085 1.00 45.47 352 THR A CA 1
ATOM 2722 C C . THR A 1 352 ? 6.025 -33.173 -39.354 1.00 45.47 352 THR A C 1
ATOM 2724 O O . THR A 1 352 ? 6.171 -31.950 -39.426 1.00 45.47 352 THR A O 1
ATOM 2727 N N . PRO A 1 353 ? 6.911 -33.941 -38.693 1.00 47.91 353 PRO A N 1
ATOM 2728 C CA . PRO A 1 353 ? 8.148 -33.421 -38.113 1.00 47.91 353 PRO A CA 1
ATOM 2729 C C . PRO A 1 353 ? 9.268 -33.342 -39.166 1.00 47.91 353 PRO A C 1
ATOM 2731 O O . PRO A 1 353 ? 9.571 -34.322 -39.843 1.00 47.91 353 PRO A O 1
ATOM 2734 N N . GLY A 1 354 ? 9.884 -32.165 -39.306 1.00 40.47 354 GLY A N 1
ATOM 2735 C CA . GLY A 1 354 ? 11.074 -31.948 -40.138 1.00 40.47 354 GLY A CA 1
ATOM 2736 C C . GLY A 1 354 ? 12.384 -32.172 -39.359 1.00 40.47 354 GLY A C 1
ATOM 2737 O O . GLY A 1 354 ? 12.413 -31.936 -38.148 1.00 40.47 354 GLY A O 1
ATOM 2738 N N . PRO A 1 355 ? 13.474 -32.607 -40.022 1.00 47.69 355 PRO A N 1
ATOM 2739 C CA . PRO A 1 355 ? 14.725 -32.983 -39.369 1.00 47.69 355 PRO A CA 1
ATOM 2740 C C . PRO A 1 355 ? 15.634 -31.771 -39.109 1.00 47.69 355 PRO A C 1
ATOM 2742 O O . PRO A 1 355 ? 15.928 -30.980 -40.005 1.00 47.69 355 PRO A O 1
ATOM 2745 N N . ILE A 1 356 ? 16.127 -31.654 -37.874 1.00 46.53 356 ILE A N 1
ATOM 2746 C CA . ILE A 1 356 ? 17.130 -30.661 -37.471 1.00 46.53 356 ILE A CA 1
ATOM 2747 C C . ILE A 1 356 ? 18.517 -31.192 -37.848 1.00 46.53 356 ILE A C 1
ATOM 2749 O O . ILE A 1 356 ? 19.036 -32.118 -37.224 1.00 46.53 356 ILE A O 1
ATOM 2753 N N . GLN A 1 357 ? 19.127 -30.589 -38.869 1.00 46.38 357 GLN A N 1
ATOM 2754 C CA . GLN A 1 357 ? 20.526 -30.815 -39.223 1.00 46.38 357 GLN A CA 1
ATOM 2755 C C . GLN A 1 357 ? 21.449 -30.095 -38.230 1.00 46.38 357 GLN A C 1
ATOM 2757 O O . GLN A 1 357 ? 21.466 -28.867 -38.139 1.00 46.38 357 GLN A O 1
ATOM 2762 N N . LYS A 1 358 ? 22.245 -30.883 -37.502 1.00 38.47 358 LYS A N 1
ATOM 2763 C CA . LYS A 1 358 ? 23.395 -30.430 -36.715 1.00 38.47 358 LYS A CA 1
ATOM 2764 C C . LYS A 1 358 ? 24.531 -30.060 -37.674 1.00 38.47 358 LYS A C 1
ATOM 2766 O O . LYS A 1 358 ? 24.977 -30.909 -38.441 1.00 38.47 358 LYS A O 1
ATOM 2771 N N . LYS A 1 359 ? 25.020 -28.819 -37.618 1.00 44.69 359 LYS A N 1
ATOM 2772 C CA . LYS A 1 359 ? 26.306 -28.440 -38.219 1.00 44.69 359 LYS A CA 1
ATOM 2773 C C . LYS A 1 359 ? 27.355 -28.295 -37.124 1.00 44.69 359 LYS A C 1
ATOM 2775 O O . LYS A 1 359 ? 27.270 -27.410 -36.279 1.00 44.69 359 LYS A O 1
ATOM 2780 N N . ASN A 1 360 ? 28.326 -29.197 -37.193 1.00 36.03 360 ASN A N 1
ATOM 2781 C CA . ASN A 1 360 ? 29.599 -29.157 -36.495 1.00 36.03 360 ASN A CA 1
ATOM 2782 C C . ASN A 1 360 ? 30.398 -27.928 -36.942 1.00 36.03 360 ASN A C 1
ATOM 2784 O O . ASN A 1 360 ? 30.498 -27.654 -38.140 1.00 36.03 360 ASN A O 1
ATOM 2788 N N . ARG A 1 361 ? 31.021 -27.234 -35.989 1.00 38.69 361 ARG A N 1
ATOM 2789 C CA . ARG A 1 361 ? 32.154 -26.356 -36.271 1.00 38.69 361 ARG A CA 1
ATOM 2790 C C . ARG A 1 361 ? 33.227 -26.601 -35.216 1.00 38.69 361 ARG A C 1
ATOM 2792 O O . ARG A 1 361 ? 33.096 -26.201 -34.067 1.00 38.69 361 ARG A O 1
ATOM 2799 N N . SER A 1 362 ? 34.233 -27.344 -35.649 1.00 41.19 362 SER A N 1
ATOM 2800 C CA . SER A 1 362 ? 35.546 -27.515 -35.044 1.00 41.19 362 SER A CA 1
ATOM 2801 C C . SER A 1 362 ? 36.362 -26.225 -35.162 1.00 41.19 362 SER A C 1
ATOM 2803 O O . SER A 1 362 ? 36.262 -25.518 -36.167 1.00 41.19 362 SER A O 1
ATOM 2805 N N . GLY A 1 363 ? 37.191 -25.952 -34.158 1.00 32.94 363 GLY A N 1
ATOM 2806 C CA . GLY A 1 363 ? 38.177 -24.874 -34.165 1.00 32.94 363 GLY A CA 1
ATOM 2807 C C . GLY A 1 363 ? 39.019 -24.908 -32.893 1.00 32.94 363 GLY A C 1
ATOM 2808 O O . GLY A 1 363 ? 38.619 -24.342 -31.882 1.00 32.94 363 GLY A O 1
ATOM 2809 N N . SER A 1 364 ? 40.1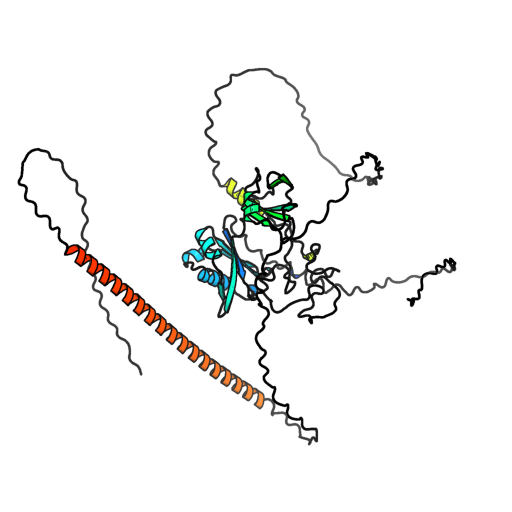37 -25.629 -32.965 1.00 38.41 364 SER A N 1
ATOM 2810 C CA . SER A 1 364 ? 41.190 -25.755 -31.953 1.00 38.41 364 SER A CA 1
ATOM 2811 C C . SER A 1 364 ? 42.061 -24.497 -31.843 1.00 38.41 364 SER A C 1
ATOM 2813 O O . SER A 1 364 ? 42.335 -23.870 -32.862 1.00 38.41 364 SER A O 1
ATOM 2815 N N . ALA A 1 365 ? 42.537 -24.209 -30.628 1.00 36.59 365 ALA A N 1
ATOM 2816 C CA . ALA A 1 365 ? 43.858 -23.658 -30.268 1.00 36.59 365 ALA A CA 1
ATOM 2817 C C . ALA A 1 365 ? 43.899 -23.634 -28.723 1.00 36.59 365 ALA A C 1
ATOM 2819 O O . ALA A 1 365 ? 43.065 -22.983 -28.101 1.00 36.59 365 ALA A O 1
ATOM 2820 N N . GLU A 1 366 ? 44.558 -24.582 -28.053 1.00 34.66 366 GLU A N 1
ATOM 2821 C CA . GLU A 1 366 ? 45.978 -24.545 -27.645 1.00 34.66 366 GLU A CA 1
ATOM 2822 C C . GLU A 1 366 ? 46.393 -23.249 -26.931 1.00 34.66 366 GLU A C 1
ATOM 2824 O O . GLU A 1 366 ? 46.349 -22.161 -27.495 1.00 34.66 366 GLU A O 1
ATOM 2829 N N . GLY A 1 367 ? 46.801 -23.397 -25.667 1.00 30.52 367 GLY A N 1
ATOM 2830 C CA . GLY A 1 367 ? 47.240 -22.311 -24.795 1.00 30.52 367 GLY A CA 1
ATOM 2831 C C . GLY A 1 367 ? 47.367 -22.777 -23.347 1.00 30.52 367 GLY A C 1
ATOM 2832 O O . GLY A 1 367 ? 46.559 -22.426 -22.494 1.00 30.52 367 GLY A O 1
ATOM 2833 N N . SER A 1 368 ? 48.344 -23.644 -23.103 1.00 38.25 368 SER A N 1
ATOM 2834 C CA . SER A 1 368 ? 48.798 -24.104 -21.792 1.00 38.25 368 SER A CA 1
ATOM 2835 C C . SER A 1 368 ? 49.617 -23.024 -21.083 1.00 38.25 368 SER A C 1
ATOM 2837 O O . SER A 1 368 ? 50.702 -22.718 -21.565 1.00 38.25 368 SER A O 1
ATOM 2839 N N . GLU A 1 369 ? 49.186 -22.536 -19.917 1.00 34.94 369 GLU A N 1
ATOM 2840 C CA . GLU A 1 369 ? 50.093 -21.917 -18.939 1.00 34.94 369 GLU A CA 1
ATOM 2841 C C . GLU A 1 369 ? 49.701 -22.269 -17.494 1.00 34.94 369 GLU A C 1
ATOM 2843 O O . GLU A 1 369 ? 48.538 -22.241 -17.088 1.00 34.94 369 GLU A O 1
ATOM 2848 N N . SER A 1 370 ? 50.733 -22.669 -16.756 1.00 41.44 370 SER A N 1
ATOM 2849 C CA . SER A 1 370 ? 50.777 -23.191 -15.389 1.00 41.44 370 SER A CA 1
ATOM 2850 C C . SER A 1 370 ? 50.470 -22.139 -14.302 1.00 41.44 370 SER A C 1
ATOM 2852 O O . SER A 1 370 ? 50.515 -20.938 -14.565 1.00 41.44 370 SER A O 1
ATOM 2854 N N . PRO A 1 371 ? 50.192 -22.559 -13.049 1.00 48.38 371 PRO A N 1
ATOM 2855 C CA . PRO A 1 371 ? 49.699 -21.670 -11.996 1.00 48.38 371 PRO A CA 1
ATOM 2856 C C . PRO A 1 371 ? 50.835 -20.964 -11.234 1.00 48.38 371 PRO A C 1
ATOM 2858 O O . PRO A 1 371 ? 51.822 -21.616 -10.879 1.00 48.38 371 PRO A O 1
ATOM 2861 N N . PRO A 1 372 ? 50.701 -19.675 -10.861 1.00 52.75 372 PRO A N 1
ATOM 2862 C CA . PRO A 1 372 ? 51.657 -19.054 -9.962 1.00 52.75 372 PRO A CA 1
ATOM 2863 C C . PRO A 1 372 ? 51.273 -19.248 -8.486 1.00 52.75 372 PRO A C 1
ATOM 2865 O O . PRO A 1 372 ? 50.213 -18.849 -8.011 1.00 52.75 372 PRO A O 1
ATOM 2868 N N . ALA A 1 373 ? 52.209 -19.890 -7.792 1.00 39.22 373 ALA A N 1
ATOM 2869 C CA . ALA A 1 373 ? 52.704 -19.650 -6.439 1.00 39.22 373 ALA A CA 1
ATOM 2870 C C . ALA A 1 373 ? 51.848 -18.846 -5.434 1.00 39.22 373 ALA A C 1
ATOM 2872 O O . ALA A 1 373 ? 51.589 -17.650 -5.568 1.00 39.22 373 ALA A O 1
ATOM 2873 N N . LYS A 1 374 ? 51.596 -19.518 -4.304 1.00 45.22 374 LYS A N 1
ATOM 2874 C CA . LYS A 1 374 ? 51.237 -18.958 -2.996 1.00 45.22 374 LYS A CA 1
ATOM 2875 C C . LYS A 1 374 ? 52.222 -17.854 -2.575 1.00 45.22 374 LYS A C 1
ATOM 2877 O O . LYS A 1 374 ? 53.427 -18.094 -2.525 1.00 45.22 374 LYS A O 1
ATOM 2882 N N . LYS A 1 375 ? 51.699 -16.695 -2.163 1.00 42.91 375 LYS A N 1
ATOM 2883 C CA . LYS A 1 375 ? 52.403 -15.714 -1.318 1.00 42.91 375 LYS A CA 1
ATOM 2884 C C . LYS A 1 375 ? 51.686 -15.557 0.035 1.00 42.91 375 LYS A C 1
ATOM 2886 O O . LYS A 1 375 ? 50.471 -15.752 0.089 1.00 42.91 375 LYS A O 1
ATOM 2891 N N . PRO A 1 376 ? 52.436 -15.272 1.117 1.00 49.53 376 PRO A N 1
ATOM 2892 C CA . PRO A 1 376 ? 51.961 -15.361 2.494 1.00 49.53 376 PRO A CA 1
ATOM 2893 C C . PRO A 1 376 ? 51.148 -14.138 2.938 1.00 49.53 376 PRO A C 1
ATOM 2895 O O . PRO A 1 376 ? 51.291 -13.038 2.407 1.00 49.53 376 PRO A O 1
ATOM 2898 N N . ALA A 1 377 ? 50.299 -14.372 3.938 1.00 39.94 377 ALA A N 1
ATOM 2899 C CA . ALA A 1 377 ? 49.429 -13.398 4.584 1.00 39.94 377 ALA A CA 1
ATOM 2900 C C . ALA A 1 377 ? 50.207 -12.300 5.340 1.00 39.94 377 ALA A C 1
ATOM 2902 O O . ALA A 1 377 ? 51.195 -12.618 6.005 1.00 39.94 377 ALA A O 1
ATOM 2903 N N . PRO A 1 378 ? 49.731 -11.042 5.343 1.00 49.66 378 PRO A N 1
ATOM 2904 C CA . PRO A 1 378 ? 50.115 -10.070 6.353 1.00 49.66 378 PRO A CA 1
ATOM 2905 C C . PRO A 1 378 ? 49.255 -10.230 7.614 1.00 49.66 378 PRO A C 1
ATOM 2907 O O . PRO A 1 378 ? 48.025 -10.296 7.571 1.00 49.66 378 PRO A O 1
ATOM 2910 N N . ALA A 1 379 ? 49.951 -10.299 8.745 1.00 45.28 379 ALA A N 1
ATOM 2911 C CA . ALA A 1 379 ? 49.404 -10.255 10.088 1.00 45.28 379 ALA A CA 1
ATOM 2912 C C . ALA A 1 379 ? 48.753 -8.895 10.394 1.00 45.28 379 ALA A C 1
ATOM 2914 O O . ALA A 1 379 ? 49.222 -7.857 9.930 1.00 45.28 379 ALA A O 1
ATOM 2915 N N . GLY A 1 380 ? 47.730 -8.915 11.253 1.00 48.44 380 GLY A N 1
ATOM 2916 C CA . GLY A 1 380 ? 47.285 -7.734 11.994 1.00 48.44 380 GLY A CA 1
ATOM 2917 C C . GLY A 1 380 ? 45.899 -7.215 11.630 1.00 48.44 380 GLY A C 1
ATOM 2918 O O . GLY A 1 380 ? 45.782 -6.123 11.090 1.00 48.44 380 GLY A O 1
ATOM 2919 N N . GLN A 1 381 ? 44.846 -7.949 12.003 1.00 36.91 381 GLN A N 1
ATOM 2920 C CA . GLN A 1 381 ? 43.542 -7.347 12.300 1.00 36.91 381 GLN A CA 1
ATOM 2921 C C . GLN A 1 381 ? 42.964 -7.996 13.560 1.00 36.91 381 GLN A C 1
ATOM 2923 O O . GLN A 1 381 ? 42.778 -9.210 13.642 1.00 36.91 381 GLN A O 1
ATOM 2928 N N . THR A 1 382 ? 42.754 -7.159 14.568 1.00 48.69 382 THR A N 1
ATOM 2929 C CA . THR A 1 382 ? 42.059 -7.447 15.820 1.00 48.69 382 THR A CA 1
ATOM 2930 C C . THR A 1 382 ? 40.609 -7.869 15.542 1.00 48.69 382 THR A C 1
ATOM 2932 O O . THR A 1 382 ? 39.960 -7.293 14.667 1.00 48.69 382 THR A O 1
ATOM 2935 N N . PRO A 1 383 ? 40.063 -8.870 16.257 1.00 47.31 383 PRO A N 1
ATOM 2936 C CA . PRO A 1 383 ? 38.688 -9.298 16.039 1.00 47.31 383 PRO A CA 1
ATOM 2937 C C . PRO A 1 383 ? 37.698 -8.241 16.562 1.00 47.31 383 PRO A C 1
ATOM 2939 O O . PRO A 1 383 ? 37.885 -7.734 17.672 1.00 47.31 383 PRO A O 1
ATOM 2942 N N . PRO A 1 384 ? 36.614 -7.928 15.827 1.00 46.28 384 PRO A N 1
ATOM 2943 C CA . PRO A 1 384 ? 35.537 -7.109 16.360 1.00 46.28 384 PRO A CA 1
ATOM 2944 C C . PRO A 1 384 ? 34.784 -7.868 17.460 1.00 46.28 384 PRO A C 1
ATOM 2946 O O . PRO A 1 384 ? 34.540 -9.075 17.373 1.00 46.28 384 PRO A O 1
ATOM 2949 N N . ALA A 1 385 ? 34.429 -7.125 18.505 1.00 39.84 385 ALA A N 1
ATOM 2950 C CA . ALA A 1 385 ? 33.716 -7.592 19.681 1.00 39.84 385 ALA A CA 1
ATOM 2951 C C . ALA A 1 385 ? 32.475 -8.430 19.319 1.00 39.84 385 ALA A C 1
ATOM 2953 O O . ALA A 1 385 ? 31.571 -7.982 18.611 1.00 39.84 385 ALA A O 1
ATOM 2954 N N . LYS A 1 386 ? 32.421 -9.652 19.860 1.00 34.38 386 LYS A N 1
ATOM 2955 C CA . LYS A 1 386 ? 31.211 -10.477 19.911 1.00 34.38 386 LYS A CA 1
ATOM 2956 C C . LYS A 1 386 ? 30.164 -9.752 20.758 1.00 34.38 386 LYS A C 1
ATOM 2958 O O . LYS A 1 386 ? 30.241 -9.765 21.981 1.00 34.38 386 LYS A O 1
ATOM 2963 N N . VAL A 1 387 ? 29.175 -9.151 20.107 1.00 39.22 387 VAL A N 1
ATOM 2964 C CA . VAL A 1 387 ? 27.972 -8.646 20.772 1.00 39.22 387 VAL A CA 1
ATOM 2965 C C . VAL A 1 387 ? 27.035 -9.832 21.024 1.00 39.22 387 VAL A C 1
ATOM 2967 O O . VAL A 1 387 ? 26.460 -10.401 20.096 1.00 39.22 387 VAL A O 1
ATOM 2970 N N . SER A 1 388 ? 26.918 -10.243 22.285 1.00 39.09 388 SER A N 1
ATOM 2971 C CA . SER A 1 388 ? 26.031 -11.310 22.750 1.00 39.09 388 SER A CA 1
ATOM 2972 C C . SER A 1 388 ? 24.621 -10.773 23.034 1.00 39.09 388 SER A C 1
ATOM 2974 O O . SER A 1 388 ? 24.388 -10.188 24.087 1.00 39.09 388 SER A O 1
ATOM 2976 N N . TRP A 1 389 ? 23.661 -11.019 22.139 1.00 39.31 389 TRP A N 1
ATOM 2977 C CA . TRP A 1 389 ? 22.220 -10.817 22.407 1.00 39.31 389 TRP A CA 1
ATOM 2978 C C . TRP A 1 389 ? 21.473 -12.124 22.734 1.00 39.31 389 TRP A C 1
ATOM 2980 O O . TRP A 1 389 ? 20.247 -12.162 22.755 1.00 39.31 389 TRP A O 1
ATOM 2990 N N . ALA A 1 390 ? 22.193 -13.212 23.021 1.00 38.38 390 ALA A N 1
ATOM 2991 C CA . ALA A 1 390 ? 21.613 -14.493 23.424 1.00 38.38 390 ALA A CA 1
ATOM 2992 C C . ALA A 1 390 ? 21.761 -14.723 24.938 1.00 38.38 390 ALA A C 1
ATOM 2994 O O . ALA A 1 390 ? 22.414 -15.666 25.371 1.00 38.38 390 ALA A O 1
ATOM 2995 N N . ALA A 1 391 ? 21.155 -13.852 25.742 1.00 36.16 391 ALA A N 1
ATOM 2996 C CA . ALA A 1 391 ? 20.893 -14.117 27.152 1.00 36.16 391 ALA A CA 1
ATOM 2997 C C . ALA A 1 391 ? 19.397 -13.893 27.390 1.00 36.16 391 ALA A C 1
ATOM 2999 O O . ALA A 1 391 ? 18.927 -12.763 27.496 1.00 36.16 391 ALA A O 1
ATOM 3000 N N . GLY A 1 392 ? 18.632 -14.986 27.380 1.00 47.06 392 GLY A N 1
ATOM 3001 C CA . GLY A 1 392 ? 17.251 -14.962 27.853 1.00 47.06 392 GLY A CA 1
ATOM 3002 C C . GLY A 1 392 ? 17.211 -14.654 29.356 1.00 47.06 392 GLY A C 1
ATOM 3003 O O . GLY A 1 392 ? 18.186 -14.939 30.056 1.00 47.06 392 GLY A O 1
ATOM 3004 N N . PRO A 1 393 ? 16.110 -14.080 29.868 1.00 50.25 393 PRO A N 1
ATOM 3005 C CA . PRO A 1 393 ? 15.990 -13.777 31.287 1.00 50.25 393 PRO A CA 1
ATOM 3006 C C . PRO A 1 393 ? 16.054 -15.062 32.135 1.00 50.25 393 PRO A C 1
ATOM 3008 O O . PRO A 1 393 ? 15.593 -16.120 31.686 1.00 50.25 393 PRO A O 1
ATOM 3011 N N . PRO A 1 394 ? 16.616 -14.993 33.356 1.00 40.56 394 PRO A N 1
ATOM 3012 C CA . PRO A 1 394 ? 16.707 -16.139 34.246 1.00 40.56 394 PRO A CA 1
ATOM 3013 C C . PRO A 1 394 ? 15.305 -16.640 34.601 1.00 40.56 394 PRO A C 1
ATOM 3015 O O . PRO A 1 394 ? 14.421 -15.879 34.995 1.00 40.56 394 PRO A O 1
ATOM 3018 N N . ARG A 1 395 ? 15.107 -17.951 34.447 1.00 38.31 395 ARG A N 1
ATOM 3019 C CA . ARG A 1 395 ? 13.908 -18.653 34.902 1.00 38.31 395 ARG A CA 1
ATOM 3020 C C . ARG A 1 395 ? 13.846 -18.568 36.426 1.00 38.31 395 ARG A C 1
ATOM 3022 O O . ARG A 1 395 ? 14.669 -19.173 37.108 1.00 38.31 395 ARG A O 1
ATOM 3029 N N . LEU A 1 396 ? 12.857 -17.845 36.946 1.00 37.50 396 LEU A N 1
ATOM 3030 C CA . LEU A 1 396 ? 12.411 -17.988 38.327 1.00 37.50 396 LEU A CA 1
ATOM 3031 C C . LEU A 1 396 ? 11.802 -19.387 38.487 1.00 37.50 396 LEU A C 1
ATOM 3033 O O . LEU A 1 396 ? 10.690 -19.656 38.039 1.00 37.50 396 LEU A O 1
ATOM 3037 N N . ASN A 1 397 ? 12.572 -20.286 39.096 1.00 43.22 397 ASN A N 1
ATOM 3038 C CA . ASN A 1 397 ? 12.058 -21.520 39.670 1.00 43.22 397 ASN A CA 1
ATOM 3039 C C . ASN A 1 397 ? 11.321 -21.162 40.964 1.00 43.22 397 ASN A C 1
ATOM 3041 O O . ASN A 1 397 ? 11.957 -20.897 41.982 1.00 43.22 397 ASN A O 1
ATOM 3045 N N . SER A 1 398 ? 9.990 -21.177 40.928 1.00 42.72 398 SER A N 1
ATOM 3046 C CA . SER A 1 398 ? 9.169 -21.262 42.137 1.00 42.72 398 SER A CA 1
ATOM 3047 C C . SER A 1 398 ? 8.609 -22.685 42.258 1.00 42.72 398 SER A C 1
ATOM 3049 O O . SER A 1 398 ? 8.092 -23.213 41.269 1.00 42.72 398 SER A O 1
ATOM 3051 N N . PRO A 1 399 ? 8.739 -23.333 43.429 1.00 46.81 399 PRO A N 1
ATOM 3052 C CA . PRO A 1 399 ? 8.283 -24.699 43.643 1.00 46.81 399 PRO A CA 1
ATOM 3053 C C . PRO A 1 399 ? 6.753 -24.759 43.757 1.00 46.81 399 PRO A C 1
ATOM 3055 O O . PRO A 1 399 ? 6.132 -23.954 44.449 1.00 46.81 399 PRO A O 1
ATOM 3058 N N . LEU A 1 400 ? 6.156 -25.733 43.068 1.00 47.03 400 LEU A N 1
ATOM 3059 C CA . LEU A 1 400 ? 4.749 -26.111 43.206 1.00 47.03 400 LEU A CA 1
ATOM 3060 C C . LEU A 1 400 ? 4.492 -26.715 44.602 1.00 47.03 400 LEU A C 1
ATOM 3062 O O . LEU A 1 400 ? 5.329 -27.487 45.077 1.00 47.03 400 LEU A O 1
ATOM 3066 N N . PRO A 1 401 ? 3.346 -26.428 45.248 1.00 57.62 401 PRO A N 1
ATOM 3067 C CA . PRO A 1 401 ? 2.962 -27.094 46.486 1.00 57.62 401 PRO A CA 1
ATOM 3068 C C . PRO A 1 401 ? 2.482 -28.538 46.225 1.00 57.62 401 PRO A C 1
ATOM 3070 O O . PRO A 1 401 ? 1.985 -28.838 45.135 1.00 57.62 401 PRO A O 1
ATOM 3073 N N . PRO A 1 402 ? 2.624 -29.442 47.212 1.00 51.25 402 PRO A N 1
ATOM 3074 C CA . PRO A 1 402 ? 2.302 -30.854 47.060 1.00 51.25 402 PRO A CA 1
ATOM 3075 C C . PRO A 1 402 ? 0.790 -31.103 47.005 1.00 51.25 402 PRO A C 1
ATOM 3077 O O . PRO A 1 402 ? 0.012 -30.588 47.806 1.00 51.25 402 PRO A O 1
ATOM 3080 N N . SER A 1 403 ? 0.402 -31.952 46.059 1.00 43.22 403 SER A N 1
ATOM 3081 C CA . SER A 1 403 ? -0.931 -32.526 45.896 1.00 43.22 403 SER A CA 1
ATOM 3082 C C . SER A 1 403 ? -1.342 -33.359 47.112 1.00 43.22 403 SER A C 1
ATOM 3084 O O . SER A 1 403 ? -0.649 -34.307 47.487 1.00 43.22 403 SER A O 1
ATOM 3086 N N . SER A 1 404 ? -2.489 -33.016 47.696 1.00 44.09 404 SER A N 1
ATOM 3087 C CA . SER A 1 404 ? -3.149 -33.756 48.775 1.00 44.09 404 SER A CA 1
ATOM 3088 C C . SER A 1 404 ? -3.824 -35.040 48.255 1.00 44.09 404 SER A C 1
ATOM 3090 O O . SER A 1 404 ? -4.224 -35.084 47.088 1.00 44.09 404 SER A O 1
ATOM 3092 N N . PRO A 1 405 ? -3.958 -36.082 49.096 1.00 51.44 405 PRO A N 1
ATOM 3093 C CA . PRO A 1 405 ? -4.380 -37.412 48.675 1.00 51.44 405 PRO A CA 1
ATOM 3094 C C . PRO A 1 405 ? -5.903 -37.550 48.552 1.00 51.44 405 PRO A C 1
ATOM 3096 O O . PRO A 1 405 ? -6.669 -37.045 49.371 1.00 51.44 405 PRO A O 1
ATOM 3099 N N . SER A 1 406 ? -6.321 -38.306 47.539 1.00 47.03 406 SER A N 1
ATOM 3100 C CA . SER A 1 406 ? -7.683 -38.808 47.351 1.00 47.03 406 SER A CA 1
ATOM 3101 C C . SER A 1 406 ? -8.096 -39.761 48.481 1.00 47.03 406 SER A C 1
ATOM 3103 O O . SER A 1 406 ? -7.314 -40.659 48.802 1.00 47.03 406 SER A O 1
ATOM 3105 N N . PRO A 1 407 ? -9.328 -39.676 49.015 1.00 51.81 407 PRO A N 1
ATOM 3106 C CA . PRO A 1 407 ? -9.903 -40.759 49.791 1.00 51.81 407 PRO A CA 1
ATOM 3107 C C . PRO A 1 407 ? -10.814 -41.645 48.935 1.00 51.81 407 PRO A C 1
ATOM 3109 O O . PRO A 1 407 ? -11.591 -41.196 48.090 1.00 51.81 407 PRO A O 1
ATOM 3112 N N . SER A 1 408 ? -10.661 -42.937 49.194 1.00 42.69 408 SER A N 1
ATOM 3113 C CA . SER A 1 408 ? -11.354 -44.068 48.600 1.00 42.69 408 SER A CA 1
ATOM 3114 C C . SER A 1 408 ? -12.847 -44.133 48.936 1.00 42.69 408 SER A C 1
ATOM 3116 O O . SER A 1 408 ? -13.285 -43.761 50.021 1.00 42.69 408 SER A O 1
ATOM 3118 N N . LEU A 1 409 ? -13.579 -44.696 47.971 1.00 45.91 409 LEU A N 1
ATOM 3119 C CA . LEU A 1 409 ? -14.808 -45.494 48.064 1.00 45.91 409 LEU A CA 1
ATOM 3120 C C . LEU A 1 409 ? -15.213 -45.959 49.478 1.00 45.91 409 LEU A C 1
ATOM 3122 O O . LEU A 1 409 ? -14.432 -46.651 50.119 1.00 45.91 409 LEU A O 1
ATOM 3126 N N . HIS A 1 410 ? -16.470 -45.711 49.878 1.00 41.28 410 HIS A N 1
ATOM 3127 C CA . HIS A 1 410 ? -17.439 -46.765 50.232 1.00 41.28 410 HIS A CA 1
ATOM 3128 C C . HIS A 1 410 ? -18.854 -46.228 50.565 1.00 41.28 410 HIS A C 1
ATOM 3130 O O . HIS A 1 410 ? -19.028 -45.217 51.236 1.00 41.28 410 HIS A O 1
ATOM 3136 N N . THR A 1 411 ? -19.840 -47.033 50.141 1.00 41.94 411 THR A N 1
ATOM 3137 C CA . THR A 1 411 ? -21.214 -47.246 50.658 1.00 41.94 411 THR A CA 1
ATOM 3138 C C . THR A 1 411 ? -22.310 -46.181 50.491 1.00 41.94 411 THR A C 1
ATOM 3140 O O . THR A 1 411 ? -22.369 -45.167 51.175 1.00 41.94 411 THR A O 1
ATOM 3143 N N . HIS A 1 412 ? -23.268 -46.539 49.627 1.00 44.81 412 HIS A N 1
ATOM 3144 C CA . HIS A 1 412 ? -24.617 -45.987 49.502 1.00 44.81 412 HIS A CA 1
ATOM 3145 C C . HIS A 1 412 ? -25.503 -46.333 50.711 1.00 44.81 412 HIS A C 1
ATOM 3147 O O . HIS A 1 412 ? -25.528 -47.499 51.116 1.00 44.81 412 HIS A O 1
ATOM 3153 N N . PRO A 1 413 ? -26.372 -45.406 51.147 1.00 52.25 413 PRO A N 1
ATOM 3154 C CA . PRO A 1 413 ? -27.687 -45.766 51.647 1.00 52.25 413 PRO A CA 1
ATOM 3155 C C . PRO A 1 413 ? -28.797 -45.241 50.724 1.00 52.25 413 PRO A C 1
ATOM 3157 O O . PRO A 1 413 ? -28.732 -44.142 50.174 1.00 52.25 413 PRO A O 1
ATOM 3160 N N . ASN A 1 414 ? -29.815 -46.082 50.556 1.00 52.50 414 ASN A N 1
ATOM 3161 C CA . ASN A 1 414 ? -31.072 -45.810 49.864 1.00 52.50 414 ASN A CA 1
ATOM 3162 C C . ASN A 1 414 ? -31.743 -44.530 50.392 1.00 52.50 414 ASN A C 1
ATOM 3164 O O . ASN A 1 414 ? -32.029 -44.437 51.584 1.00 52.50 414 ASN A O 1
ATOM 3168 N N . VAL A 1 415 ? -32.066 -43.597 49.491 1.00 45.69 415 VAL A N 1
ATOM 3169 C CA . VAL A 1 415 ? -32.899 -42.413 49.763 1.00 45.69 415 VAL A CA 1
ATOM 3170 C C . VAL A 1 415 ? -34.101 -42.437 48.803 1.00 45.69 415 VAL A C 1
ATOM 3172 O O . VAL A 1 415 ? -33.905 -42.675 47.609 1.00 45.69 415 VAL A O 1
ATOM 3175 N N . PRO A 1 416 ? -35.339 -42.235 49.296 1.00 52.50 416 PRO A N 1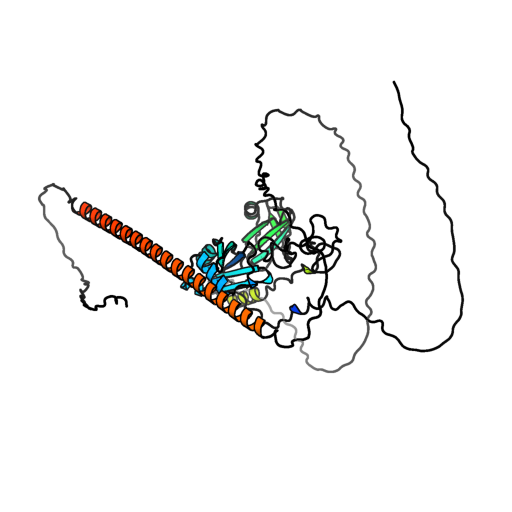
ATOM 3176 C CA . PRO A 1 416 ? -36.558 -42.305 48.490 1.00 52.50 416 PRO A CA 1
ATOM 3177 C C . PRO A 1 416 ? -36.700 -41.100 47.538 1.00 52.50 416 PRO A C 1
ATOM 3179 O O . PRO A 1 416 ? -36.089 -40.053 47.764 1.00 52.50 416 PRO A O 1
ATOM 3182 N N . PRO A 1 417 ? -37.514 -41.211 46.471 1.00 49.19 417 PRO A N 1
ATOM 3183 C CA . PRO A 1 417 ? -37.582 -40.200 45.425 1.00 49.19 417 PRO A CA 1
ATOM 3184 C C . PRO A 1 417 ? -38.414 -38.995 45.886 1.00 49.19 417 PRO A C 1
ATOM 3186 O O . PRO A 1 417 ? -39.637 -39.070 45.978 1.00 49.19 417 PRO A O 1
ATOM 3189 N N . THR A 1 418 ? -37.762 -37.859 46.142 1.00 50.16 418 THR A N 1
ATOM 3190 C CA . THR A 1 418 ? -38.425 -36.565 46.367 1.00 50.16 418 THR A CA 1
ATOM 3191 C C . THR A 1 418 ? -38.308 -35.687 45.122 1.00 50.16 418 THR A C 1
ATOM 3193 O O . THR A 1 418 ? -37.393 -34.885 44.934 1.00 50.16 418 THR A O 1
ATOM 3196 N N . SER A 1 419 ? -39.283 -35.829 44.228 1.00 56.09 419 SER A N 1
ATOM 3197 C CA . SER A 1 419 ? -39.474 -34.961 43.069 1.00 56.09 419 SER A CA 1
ATOM 3198 C C . SER A 1 419 ? -40.069 -33.613 43.499 1.00 56.09 419 SER A C 1
ATOM 3200 O O . SER A 1 419 ? -41.274 -33.417 43.382 1.00 56.09 419 SER A O 1
ATOM 3202 N N . ASN A 1 420 ? -39.254 -32.706 44.050 1.00 53.41 420 ASN A N 1
ATOM 3203 C CA . ASN A 1 420 ? -39.553 -31.257 44.041 1.00 53.41 420 ASN A CA 1
ATOM 3204 C C . ASN A 1 420 ? -38.407 -30.323 44.487 1.00 53.41 420 ASN A C 1
ATOM 3206 O O . ASN A 1 420 ? -38.585 -29.109 44.504 1.00 53.41 420 ASN A O 1
ATOM 3210 N N . VAL A 1 421 ? -37.211 -30.837 44.800 1.00 53.75 421 VAL A N 1
ATOM 3211 C CA . VAL A 1 421 ? -36.099 -30.010 45.324 1.00 53.75 421 VAL A CA 1
ATOM 3212 C C . VAL A 1 421 ? -35.292 -29.292 44.221 1.00 53.75 421 VAL A C 1
ATOM 3214 O O . VAL A 1 421 ? -34.590 -28.321 44.489 1.00 53.75 421 VAL A O 1
ATOM 3217 N N . HIS A 1 422 ? -35.427 -29.686 42.948 1.00 55.75 422 HIS A N 1
ATOM 3218 C CA . HIS A 1 422 ? -34.596 -29.142 41.860 1.00 55.75 422 HIS A CA 1
ATOM 3219 C C . HIS A 1 422 ? -34.953 -27.730 41.367 1.00 55.75 422 HIS A C 1
ATOM 3221 O O . HIS A 1 422 ? -34.138 -27.116 40.681 1.00 55.75 422 HIS A O 1
ATOM 3227 N N . ASN A 1 423 ? -36.122 -27.191 41.722 1.00 57.66 423 ASN A N 1
ATOM 3228 C CA . ASN A 1 423 ? -36.499 -25.835 41.305 1.00 57.66 423 ASN A CA 1
ATOM 3229 C C . ASN A 1 423 ? -36.044 -24.747 42.295 1.00 57.66 423 ASN A C 1
ATOM 3231 O O . ASN A 1 423 ? -35.863 -23.608 41.876 1.00 57.66 423 ASN A O 1
ATOM 3235 N N . CYS A 1 424 ? -35.790 -25.089 43.565 1.00 57.38 424 CYS A N 1
ATOM 3236 C CA . CYS A 1 424 ? -35.344 -24.125 44.581 1.00 57.38 424 CYS A CA 1
ATOM 3237 C C . CYS A 1 424 ? -33.894 -23.673 44.335 1.00 57.38 424 CYS A C 1
ATOM 3239 O O . CYS A 1 424 ? -33.596 -22.482 44.317 1.00 57.38 424 CYS A O 1
ATOM 3241 N N . THR A 1 425 ? -33.002 -24.612 44.008 1.00 76.69 425 THR A N 1
ATOM 3242 C CA . THR A 1 425 ? -31.564 -24.328 43.865 1.00 76.69 425 THR A CA 1
ATOM 3243 C C . THR A 1 425 ? -31.214 -23.523 42.614 1.00 76.69 425 THR A C 1
ATOM 3245 O O . THR A 1 425 ? -30.208 -22.821 42.590 1.00 76.69 425 THR A O 1
ATOM 3248 N N . LYS A 1 426 ? -32.035 -23.585 41.557 1.00 84.50 426 LYS A N 1
ATOM 3249 C CA . LYS A 1 426 ? -31.803 -22.804 40.333 1.00 84.50 426 LYS A CA 1
ATOM 3250 C C . LYS A 1 426 ? -32.137 -21.323 40.524 1.00 84.50 426 LYS A C 1
ATOM 3252 O O . LYS A 1 426 ? -31.435 -20.483 39.966 1.00 84.50 426 LYS A O 1
ATOM 3257 N N . GLN A 1 427 ? -33.182 -21.023 41.296 1.00 86.75 427 GLN A N 1
ATOM 3258 C CA . GLN A 1 427 ? -33.601 -19.651 41.577 1.00 86.75 427 GLN A CA 1
ATOM 3259 C C . GLN A 1 427 ? -32.569 -18.946 42.466 1.00 86.75 427 GLN A C 1
ATOM 3261 O O . GLN A 1 427 ? -32.081 -17.882 42.104 1.00 86.75 427 GLN A O 1
ATOM 3266 N N . GLU A 1 428 ? -32.119 -19.604 43.537 1.00 90.31 428 GLU A N 1
ATOM 3267 C CA . GLU A 1 428 ? -31.082 -19.076 44.437 1.00 90.31 428 GLU A CA 1
ATOM 3268 C C . GLU A 1 428 ? -29.766 -18.773 43.7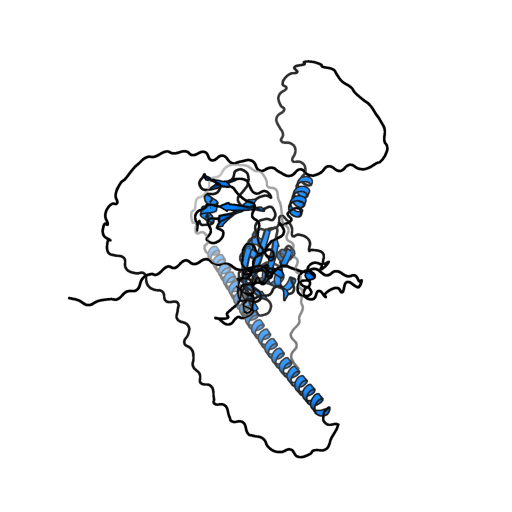02 1.00 90.31 428 GLU A C 1
ATOM 3270 O O . GLU A 1 428 ? -29.120 -17.755 43.945 1.00 90.31 428 GLU A O 1
ATOM 3275 N N . LEU A 1 429 ? -29.382 -19.625 42.745 1.00 92.56 429 LEU A N 1
ATOM 3276 C CA . LEU A 1 429 ? -28.170 -19.431 41.947 1.00 92.56 429 LEU A CA 1
ATOM 3277 C C . LEU A 1 429 ? -28.323 -18.268 40.948 1.00 92.56 429 LEU A C 1
ATOM 3279 O O . LEU A 1 429 ? -27.360 -17.548 40.682 1.00 92.56 429 LEU A O 1
ATOM 3283 N N . GLN A 1 430 ? -29.529 -18.048 40.415 1.00 92.62 430 GLN A N 1
ATOM 3284 C CA . GLN A 1 430 ? -29.825 -16.887 39.570 1.00 92.62 430 GLN A CA 1
ATOM 3285 C C . GLN A 1 430 ? -29.822 -15.581 40.366 1.00 92.62 430 GLN A C 1
ATOM 3287 O O . GLN A 1 430 ? -29.244 -14.601 39.891 1.00 92.62 430 GLN A O 1
ATOM 3292 N N . ASP A 1 431 ? -30.378 -15.583 41.574 1.00 94.50 431 ASP A N 1
ATOM 3293 C CA . ASP A 1 431 ? -30.399 -14.412 42.450 1.00 94.50 431 ASP A CA 1
ATOM 3294 C C . ASP A 1 431 ? -28.980 -14.067 42.941 1.00 94.50 431 ASP A C 1
ATOM 3296 O O . ASP A 1 431 ? -28.567 -12.903 42.917 1.00 94.50 431 ASP A O 1
ATOM 3300 N N . ALA A 1 432 ? -28.160 -15.076 43.261 1.00 94.88 432 ALA A N 1
ATOM 3301 C CA . ALA A 1 432 ? -26.745 -14.888 43.587 1.00 94.88 432 ALA A CA 1
ATOM 3302 C C . ALA A 1 432 ? -25.943 -14.293 42.412 1.00 94.88 432 ALA A C 1
ATOM 3304 O O . ALA A 1 432 ? -25.145 -13.370 42.597 1.00 94.88 432 ALA A O 1
ATOM 3305 N N . LEU A 1 433 ? -26.175 -14.769 41.182 1.00 95.88 433 LEU A N 1
ATOM 3306 C CA . LEU A 1 433 ? -25.539 -14.216 39.980 1.00 95.88 433 LEU A CA 1
ATOM 3307 C C . LEU A 1 433 ? -26.010 -12.792 39.660 1.00 95.88 433 LEU A C 1
ATOM 3309 O O . LEU A 1 433 ? -25.210 -11.989 39.175 1.00 95.88 433 LEU A O 1
ATOM 3313 N N . ALA A 1 434 ? -27.281 -12.469 39.910 1.00 95.12 434 ALA A N 1
ATOM 3314 C CA . ALA A 1 434 ? -27.798 -11.110 39.765 1.00 95.12 434 ALA A CA 1
ATOM 3315 C C . ALA A 1 434 ? -27.112 -10.160 40.758 1.00 95.12 434 ALA A C 1
ATOM 3317 O O . ALA A 1 434 ? -26.588 -9.126 40.351 1.00 95.12 434 ALA A O 1
ATOM 3318 N N . THR A 1 435 ? -26.991 -10.584 42.018 1.00 96.12 435 THR A N 1
ATOM 3319 C CA . THR A 1 435 ? -26.347 -9.806 43.085 1.00 96.12 435 THR A CA 1
ATOM 3320 C C . THR A 1 435 ? -24.869 -9.545 42.780 1.00 96.12 435 THR A C 1
ATOM 3322 O O . THR A 1 435 ? -24.395 -8.415 42.893 1.00 96.12 435 THR A O 1
ATOM 3325 N N . LEU A 1 436 ? -24.141 -10.564 42.305 1.00 97.00 436 LEU A N 1
ATOM 3326 C CA . LEU A 1 436 ? -22.748 -10.414 41.868 1.00 97.00 436 LEU A CA 1
ATOM 3327 C C . LEU A 1 436 ? -22.611 -9.471 40.668 1.00 97.00 436 LEU A C 1
ATOM 3329 O O . LEU A 1 436 ? -21.684 -8.664 40.622 1.00 97.00 436 LEU A O 1
ATOM 3333 N N . ARG A 1 437 ? -23.528 -9.547 39.696 1.00 96.81 437 ARG A N 1
ATOM 3334 C CA . ARG A 1 437 ? -23.519 -8.653 38.531 1.00 96.81 437 ARG A CA 1
ATOM 3335 C C . ARG A 1 437 ? -23.738 -7.200 38.944 1.00 96.81 437 ARG A C 1
ATOM 3337 O O . ARG A 1 437 ? -23.039 -6.328 38.433 1.00 96.81 437 ARG A O 1
ATOM 3344 N N . ASP A 1 438 ? -24.687 -6.946 39.837 1.00 95.75 438 ASP A N 1
ATOM 3345 C CA . ASP A 1 438 ? -25.007 -5.592 40.286 1.00 95.75 438 ASP A CA 1
ATOM 3346 C C . ASP A 1 438 ? -23.890 -5.011 41.158 1.00 95.75 438 ASP A C 1
ATOM 3348 O O . ASP A 1 438 ? -23.520 -3.851 40.978 1.00 95.75 438 ASP A O 1
ATOM 3352 N N . SER A 1 439 ? -23.266 -5.836 42.005 1.00 97.19 439 SER A N 1
ATOM 3353 C CA . SER A 1 439 ? -22.071 -5.460 42.770 1.00 97.19 439 SER A CA 1
ATOM 3354 C C . SER A 1 439 ? -20.895 -5.097 41.856 1.00 97.19 439 SER A C 1
ATOM 3356 O O . SER A 1 439 ? -20.336 -4.009 41.991 1.00 97.19 439 SER A O 1
ATOM 3358 N N . LEU A 1 440 ? -20.579 -5.937 40.862 1.00 96.19 440 LEU A N 1
ATOM 3359 C CA . LEU A 1 440 ? -19.509 -5.659 39.899 1.00 96.19 440 LEU A CA 1
ATOM 3360 C C . LEU A 1 440 ? -19.806 -4.396 39.078 1.00 96.19 440 LEU A C 1
ATOM 3362 O O . LEU A 1 440 ? -18.917 -3.597 38.792 1.00 96.19 440 LEU A O 1
ATOM 3366 N N . LYS A 1 441 ? -21.072 -4.195 38.693 1.00 96.56 441 LYS A N 1
ATOM 3367 C CA . LYS A 1 441 ? -21.497 -3.003 37.956 1.00 96.56 441 LYS A CA 1
ATOM 3368 C C . LYS A 1 441 ? -21.302 -1.743 38.797 1.00 96.56 441 LYS A C 1
ATOM 3370 O O . LYS A 1 441 ? -20.775 -0.773 38.263 1.00 96.56 441 LYS A O 1
ATOM 3375 N N . ALA A 1 442 ? -21.678 -1.771 40.077 1.00 95.75 442 ALA A N 1
ATOM 3376 C CA . ALA A 1 442 ? -21.488 -0.654 40.998 1.00 95.75 442 ALA A CA 1
ATOM 3377 C C . ALA A 1 442 ? -19.998 -0.306 41.170 1.00 95.75 442 ALA A C 1
ATOM 3379 O O . ALA A 1 442 ? -19.620 0.859 41.031 1.00 95.75 442 ALA A O 1
ATOM 3380 N N . GLU A 1 443 ? -19.146 -1.314 41.369 1.00 97.44 443 GLU A N 1
ATOM 3381 C CA . GLU A 1 443 ? -17.697 -1.142 41.527 1.00 97.44 443 GLU A CA 1
ATOM 3382 C C . GLU A 1 443 ? -17.051 -0.549 40.265 1.00 97.44 443 GLU A C 1
ATOM 3384 O O . GLU A 1 443 ? -16.340 0.455 40.331 1.00 97.44 443 GLU A O 1
ATOM 3389 N N . VAL A 1 444 ? -17.392 -1.081 39.086 1.00 95.81 444 VAL A N 1
ATOM 3390 C CA . VAL A 1 444 ? -16.908 -0.548 37.804 1.00 95.81 444 VAL A CA 1
ATOM 3391 C C . VAL A 1 444 ? -17.402 0.881 37.571 1.00 95.81 444 VAL A C 1
ATOM 3393 O O . VAL A 1 444 ? -16.630 1.723 37.114 1.00 95.81 444 VAL A O 1
ATOM 3396 N N . THR A 1 445 ? -18.661 1.198 37.896 1.00 94.88 445 THR A N 1
ATOM 3397 C CA . THR A 1 445 ? -19.165 2.575 37.764 1.00 94.88 445 THR A CA 1
ATOM 3398 C C . THR A 1 445 ? -18.473 3.546 38.714 1.00 94.88 445 THR A C 1
ATOM 3400 O O . THR A 1 445 ? -18.194 4.672 38.305 1.00 94.88 445 THR A O 1
ATOM 3403 N N . SER A 1 446 ? -18.144 3.112 39.935 1.00 96.94 446 SER A N 1
ATOM 3404 C CA . SER A 1 446 ? -17.390 3.917 40.901 1.00 96.94 446 SER A CA 1
ATOM 3405 C C . SER A 1 446 ? -15.980 4.208 40.389 1.00 96.94 446 SER A C 1
ATOM 3407 O O . SER A 1 446 ? -15.576 5.366 40.329 1.00 96.94 446 SER A O 1
ATOM 3409 N N . MET A 1 447 ? -15.272 3.179 39.916 1.00 97.12 447 MET A N 1
ATOM 3410 C CA . MET A 1 447 ? -13.922 3.312 39.362 1.00 97.12 447 MET A CA 1
ATOM 3411 C C . MET A 1 447 ? -13.887 4.238 38.133 1.00 97.12 447 MET A C 1
ATOM 3413 O O . MET A 1 447 ? -12.980 5.053 37.983 1.00 97.12 447 MET A O 1
ATOM 3417 N N . ILE A 1 448 ? -14.891 4.153 37.251 1.00 94.38 448 ILE A N 1
ATOM 3418 C CA . ILE A 1 448 ? -15.004 5.053 36.092 1.00 94.38 448 ILE A CA 1
ATOM 3419 C C . ILE A 1 448 ? -15.272 6.497 36.539 1.00 94.38 448 ILE A C 1
ATOM 3421 O O . ILE A 1 448 ? -14.700 7.424 35.966 1.00 94.38 448 ILE A O 1
ATOM 3425 N N . ALA A 1 449 ? -16.134 6.708 37.537 1.00 95.75 449 ALA A N 1
ATOM 3426 C CA . ALA A 1 449 ? -16.439 8.044 38.044 1.00 95.75 449 ALA A CA 1
ATOM 3427 C C . ALA A 1 449 ? -15.207 8.713 38.677 1.00 95.75 449 ALA A C 1
ATOM 3429 O O . ALA A 1 449 ? -14.955 9.889 38.413 1.00 95.75 449 ALA A O 1
ATOM 3430 N N . GLU A 1 450 ? -14.420 7.960 39.448 1.00 97.25 450 GLU A N 1
ATOM 3431 C CA . GLU A 1 450 ? -13.157 8.420 40.037 1.00 97.25 450 GLU A CA 1
ATOM 3432 C C . GLU A 1 450 ? -12.140 8.795 38.950 1.00 97.25 450 GLU A C 1
ATOM 3434 O O . GLU A 1 450 ? -11.687 9.937 38.904 1.00 97.25 450 GLU A O 1
ATOM 3439 N N . ALA A 1 451 ? -11.918 7.916 37.965 1.00 94.25 451 ALA A N 1
ATOM 3440 C CA . ALA A 1 451 ? -11.013 8.191 36.847 1.00 94.25 451 ALA A CA 1
ATOM 3441 C C . ALA A 1 451 ? -11.420 9.429 36.018 1.00 94.25 451 ALA A C 1
ATOM 3443 O O . ALA A 1 451 ? -10.567 10.188 35.554 1.00 94.25 451 ALA A O 1
ATOM 3444 N N . ILE A 1 452 ? -12.726 9.667 35.827 1.00 95.38 452 ILE A N 1
ATOM 3445 C CA . ILE A 1 452 ? -13.225 10.877 35.151 1.00 95.38 452 ILE A CA 1
ATOM 3446 C C . ILE A 1 452 ? -12.944 12.131 35.987 1.00 95.38 452 ILE A C 1
ATOM 3448 O O . ILE A 1 452 ? -12.626 13.182 35.422 1.00 95.38 452 ILE A O 1
ATOM 3452 N N . ASN A 1 453 ? -13.079 12.054 37.311 1.00 95.69 453 ASN A N 1
ATOM 3453 C CA . ASN A 1 453 ? -12.822 13.184 38.200 1.00 95.69 453 ASN A CA 1
ATOM 3454 C C . ASN A 1 453 ? -11.331 13.528 38.270 1.00 95.69 453 ASN A C 1
ATOM 3456 O O . ASN A 1 453 ? -10.998 14.713 38.185 1.00 95.69 453 ASN A O 1
ATOM 3460 N N . ASP A 1 454 ? -10.457 12.523 38.308 1.00 94.94 454 ASP A N 1
ATOM 3461 C CA . ASP A 1 454 ? -9.004 12.704 38.247 1.00 94.94 454 ASP A CA 1
ATOM 3462 C C . ASP A 1 454 ? -8.585 13.361 36.930 1.00 94.94 454 ASP A C 1
ATOM 3464 O O . ASP A 1 454 ? -7.908 14.390 36.924 1.00 94.94 454 ASP A O 1
ATOM 3468 N N . PHE A 1 455 ? -9.099 12.863 35.801 1.00 95.38 455 PHE A N 1
ATOM 3469 C CA . PHE A 1 455 ? -8.834 13.460 34.491 1.00 95.38 455 PHE A CA 1
ATOM 3470 C C . PHE A 1 455 ? -9.332 14.914 34.392 1.00 95.38 455 PHE A C 1
ATOM 3472 O O . PHE A 1 455 ? -8.673 15.782 33.815 1.00 95.38 455 PHE A O 1
ATOM 3479 N N . ARG A 1 456 ? -10.493 15.227 34.985 1.00 96.12 456 ARG A N 1
ATOM 3480 C CA . ARG A 1 456 ? -11.005 16.607 35.076 1.00 96.12 456 ARG A CA 1
ATOM 3481 C C . ARG A 1 456 ? -10.149 17.496 35.981 1.00 96.12 456 ARG A C 1
ATOM 3483 O O . ARG A 1 456 ? -10.109 18.707 35.756 1.00 96.12 456 ARG A O 1
ATOM 3490 N N . ALA A 1 457 ? -9.525 16.955 37.025 1.00 94.94 457 ALA A N 1
ATOM 3491 C CA . ALA A 1 457 ? -8.588 17.699 37.862 1.00 94.94 457 ALA A CA 1
ATOM 3492 C C . ALA A 1 457 ? -7.308 18.026 37.079 1.00 94.94 457 ALA A C 1
ATOM 3494 O O . ALA A 1 457 ? -6.953 19.199 36.977 1.00 94.94 457 ALA A O 1
ATOM 3495 N N . GLU A 1 458 ? -6.724 17.035 36.405 1.00 95.81 458 GLU A N 1
ATOM 3496 C CA . GLU A 1 458 ? -5.521 17.203 35.581 1.00 95.81 458 GLU A CA 1
ATOM 3497 C C . GLU A 1 458 ? -5.729 18.218 34.442 1.00 95.81 458 GLU A C 1
ATOM 3499 O O . GLU A 1 458 ? -4.914 19.120 34.240 1.00 95.81 458 GLU A O 1
ATOM 3504 N N . LEU A 1 459 ? -6.874 18.157 33.747 1.00 95.81 459 LEU A N 1
ATOM 3505 C CA . LEU A 1 459 ? -7.235 19.150 32.729 1.00 95.81 459 LEU A CA 1
ATOM 3506 C C . LEU A 1 459 ? -7.334 20.571 33.297 1.00 95.81 459 LEU A C 1
ATOM 3508 O O . LEU A 1 459 ? -6.881 21.519 32.652 1.00 95.81 459 LEU A O 1
ATOM 3512 N N . ARG A 1 460 ? -7.925 20.741 34.488 1.00 97.44 460 ARG A N 1
ATOM 3513 C CA . ARG A 1 460 ? -8.025 22.056 35.142 1.00 97.44 460 ARG A CA 1
ATOM 3514 C C . ARG A 1 460 ? -6.648 22.601 35.506 1.00 97.44 460 ARG A C 1
ATOM 3516 O O . ARG A 1 460 ? -6.425 23.798 35.334 1.00 97.44 460 ARG A O 1
ATOM 3523 N N . ASP A 1 461 ? -5.739 21.752 35.967 1.00 95.69 461 ASP A N 1
ATOM 3524 C CA . ASP A 1 461 ? -4.388 22.171 36.338 1.00 95.69 461 ASP A CA 1
ATOM 3525 C C . ASP A 1 461 ? -3.540 22.519 35.107 1.00 95.69 461 ASP A C 1
ATOM 3527 O O . ASP A 1 461 ? -2.882 23.561 35.103 1.00 95.69 461 ASP A O 1
ATOM 3531 N N . MET A 1 462 ? -3.657 21.761 34.010 1.00 95.25 462 MET A N 1
ATOM 3532 C CA . MET A 1 462 ? -3.047 22.135 32.726 1.00 95.25 462 MET A CA 1
ATOM 3533 C C . MET A 1 462 ? -3.579 23.472 32.190 1.00 95.25 462 MET A C 1
ATOM 3535 O O . MET A 1 462 ? -2.798 24.322 31.761 1.00 95.25 462 MET A O 1
ATOM 3539 N N . LEU A 1 463 ? -4.899 23.694 32.239 1.00 96.81 463 LEU A N 1
ATOM 3540 C CA . LEU A 1 463 ? -5.516 24.958 31.818 1.00 96.81 463 LEU A CA 1
ATOM 3541 C C . LEU A 1 463 ? -5.029 26.138 32.668 1.00 96.81 463 LEU A C 1
ATOM 3543 O O . LEU A 1 463 ? -4.719 27.200 32.123 1.00 96.81 463 LEU A O 1
ATOM 3547 N N . LYS A 1 464 ? -4.914 25.960 33.989 1.00 97.38 464 LYS A N 1
ATOM 3548 C CA . LYS A 1 464 ? -4.349 26.980 34.885 1.00 97.38 464 LYS A CA 1
ATOM 3549 C C . LYS A 1 464 ? -2.892 27.282 34.544 1.00 97.38 464 LYS A C 1
ATOM 3551 O O . LYS A 1 464 ? -2.552 28.456 34.428 1.00 97.38 464 LYS A O 1
ATOM 3556 N N . ALA A 1 465 ? -2.063 26.259 34.335 1.00 95.25 465 ALA A N 1
ATOM 3557 C CA . ALA A 1 465 ? -0.657 26.431 33.978 1.00 95.25 465 ALA A CA 1
ATOM 3558 C C . ALA A 1 465 ? -0.496 27.188 32.648 1.00 95.25 465 ALA A C 1
ATOM 3560 O O . ALA A 1 465 ? 0.267 28.149 32.570 1.00 95.25 465 ALA A O 1
ATOM 3561 N N . HIS A 1 466 ? -1.278 26.830 31.625 1.00 96.50 466 HIS A N 1
ATOM 3562 C CA . HIS A 1 466 ? -1.256 27.519 30.332 1.00 96.50 466 HIS A CA 1
ATOM 3563 C C . HIS A 1 466 ? -1.739 28.974 30.438 1.00 96.50 466 HIS A C 1
ATOM 3565 O O . HIS A 1 466 ? -1.166 29.878 29.833 1.00 96.50 466 HIS A O 1
ATOM 3571 N N . THR A 1 467 ? -2.781 29.226 31.234 1.00 96.94 467 THR A N 1
ATOM 3572 C CA . THR A 1 467 ? -3.282 30.590 31.467 1.00 96.94 467 THR A CA 1
ATOM 3573 C C . THR A 1 467 ? -2.238 31.440 32.193 1.00 96.94 467 THR A C 1
ATOM 3575 O O . THR A 1 467 ? -2.022 32.592 31.827 1.00 96.94 467 THR A O 1
ATOM 3578 N N . GLN A 1 468 ? -1.548 30.874 33.187 1.00 96.81 468 GLN A N 1
ATOM 3579 C CA . GLN A 1 468 ? -0.456 31.553 33.886 1.00 96.81 468 GLN A CA 1
ATOM 3580 C C . GLN A 1 468 ? 0.709 31.874 32.945 1.00 96.81 468 GLN A C 1
ATOM 3582 O O . GLN A 1 468 ? 1.190 33.004 32.983 1.00 96.81 468 GLN A O 1
ATOM 3587 N N . ALA A 1 469 ? 1.093 30.939 32.069 1.00 95.69 469 ALA A N 1
ATOM 3588 C CA . ALA A 1 469 ? 2.142 31.146 31.070 1.00 95.69 469 ALA A CA 1
ATOM 3589 C C . ALA A 1 469 ? 1.821 32.323 30.126 1.00 95.69 469 ALA A C 1
ATOM 3591 O O . ALA A 1 469 ? 2.643 33.224 29.959 1.00 95.69 469 ALA A O 1
ATOM 3592 N N . LEU A 1 470 ? 0.591 32.384 29.601 1.00 97.19 470 LEU A N 1
ATOM 3593 C CA . LEU A 1 470 ? 0.142 33.498 28.757 1.00 97.19 470 LEU A CA 1
ATOM 3594 C C . LEU A 1 470 ? 0.135 34.837 29.506 1.00 97.19 470 LEU A C 1
ATOM 3596 O O . LEU A 1 470 ? 0.529 35.863 28.956 1.00 97.19 470 LEU A O 1
ATOM 3600 N N . VAL A 1 471 ? -0.294 34.846 30.772 1.00 97.94 471 VAL A N 1
ATOM 3601 C CA . VAL A 1 471 ? -0.266 36.062 31.600 1.00 97.94 471 VAL A CA 1
ATOM 3602 C C . VAL A 1 471 ? 1.172 36.529 31.837 1.00 97.94 471 VAL A C 1
ATOM 3604 O O . VAL A 1 471 ? 1.422 37.735 31.820 1.00 97.94 471 VAL A O 1
ATOM 3607 N N . THR A 1 472 ? 2.124 35.615 32.047 1.00 96.56 472 THR A N 1
ATOM 3608 C CA . THR A 1 472 ? 3.544 35.972 32.181 1.00 96.56 472 THR A CA 1
ATOM 3609 C C . THR A 1 472 ? 4.140 36.511 30.884 1.00 96.56 472 THR A C 1
ATOM 3611 O O . THR A 1 472 ? 4.800 37.547 30.935 1.00 96.56 472 THR A O 1
ATOM 3614 N N . GLU A 1 473 ? 3.850 35.898 29.733 1.00 97.38 473 GLU A N 1
ATOM 3615 C CA . GLU A 1 473 ? 4.298 36.400 28.425 1.00 97.38 473 GLU A CA 1
ATOM 3616 C C . GLU A 1 473 ? 3.735 37.798 28.135 1.00 97.38 473 GLU A C 1
ATOM 3618 O O . GLU A 1 473 ? 4.470 38.703 27.739 1.00 97.38 473 GLU A O 1
ATOM 3623 N N . LEU A 1 474 ? 2.445 38.018 28.412 1.00 97.62 474 LEU A N 1
ATOM 3624 C CA . LEU A 1 474 ? 1.813 39.322 28.220 1.00 97.62 474 LEU A CA 1
ATOM 3625 C C . LEU A 1 474 ? 2.434 40.395 29.125 1.00 97.62 474 LEU A C 1
ATOM 3627 O O . LEU A 1 474 ? 2.689 41.512 28.676 1.00 97.62 474 LEU A O 1
ATOM 3631 N N . LYS A 1 475 ? 2.710 40.066 30.394 1.00 97.44 475 LYS A N 1
ATOM 3632 C CA . LYS A 1 475 ? 3.395 40.980 31.323 1.00 97.44 475 LYS A CA 1
ATOM 3633 C C . LYS A 1 475 ? 4.794 41.340 30.832 1.00 97.44 475 LYS A C 1
ATOM 3635 O O . LYS A 1 475 ? 5.156 42.513 30.891 1.00 97.44 475 LYS A O 1
ATOM 3640 N N . GLN A 1 476 ? 5.545 40.362 30.329 1.00 97.12 476 GLN A N 1
ATOM 3641 C CA . GLN A 1 476 ? 6.873 40.595 29.773 1.00 97.12 476 GLN A CA 1
ATOM 3642 C C . GLN A 1 476 ? 6.809 41.536 28.563 1.00 97.12 476 GLN A C 1
ATOM 3644 O O . GLN A 1 476 ? 7.519 42.538 28.534 1.00 97.12 476 GLN A O 1
ATOM 3649 N N . HIS A 1 477 ? 5.890 41.292 27.626 1.00 96.62 477 HIS A N 1
ATOM 3650 C CA . HIS A 1 477 ? 5.721 42.141 26.446 1.00 96.62 477 HIS A CA 1
ATOM 3651 C C . HIS A 1 477 ? 5.325 43.585 26.807 1.00 96.62 477 HIS A C 1
ATOM 3653 O O . HIS A 1 477 ? 5.809 44.548 26.206 1.00 96.62 477 HIS A O 1
ATOM 3659 N N . ILE A 1 478 ? 4.459 43.765 27.813 1.00 96.56 478 ILE A N 1
ATOM 3660 C CA . ILE A 1 478 ? 4.100 45.095 28.332 1.00 96.56 478 ILE A CA 1
ATOM 3661 C C . ILE A 1 478 ? 5.332 45.782 28.939 1.00 96.56 478 ILE A C 1
ATOM 3663 O O . ILE A 1 478 ? 5.577 46.952 28.652 1.00 96.56 478 ILE A O 1
ATOM 3667 N N . GLN A 1 479 ? 6.129 45.070 29.738 1.00 96.19 479 GLN A N 1
ATOM 3668 C CA . GLN A 1 479 ? 7.329 45.621 30.371 1.00 96.19 479 GLN A CA 1
ATOM 3669 C C . GLN A 1 479 ? 8.398 46.028 29.345 1.00 96.19 479 GLN A C 1
ATOM 3671 O O . GLN A 1 479 ? 8.972 47.111 29.464 1.00 96.19 479 GLN A O 1
ATOM 3676 N N . GLU A 1 480 ? 8.623 45.213 28.313 1.00 95.38 480 GLU A N 1
ATOM 3677 C CA . GLU A 1 480 ? 9.523 45.530 27.195 1.00 95.38 480 GLU A CA 1
ATOM 3678 C C . GLU A 1 480 ? 9.036 46.762 26.415 1.00 95.38 480 GLU A C 1
ATOM 3680 O O . GLU A 1 480 ? 9.822 47.664 26.111 1.00 95.38 480 GLU A O 1
ATOM 3685 N N . SER A 1 481 ? 7.723 46.865 26.185 1.00 94.69 481 SER A N 1
ATOM 3686 C CA . SER A 1 481 ? 7.113 48.034 25.539 1.00 94.69 481 SER A CA 1
ATOM 3687 C C . SER A 1 481 ? 7.320 49.311 26.367 1.00 94.69 481 SER A C 1
ATOM 3689 O O . SER A 1 481 ? 7.728 50.337 25.822 1.00 94.69 481 SER A O 1
ATOM 3691 N N . PHE A 1 482 ? 7.131 49.259 27.691 1.00 95.12 482 PHE A N 1
ATOM 3692 C CA . PHE A 1 482 ? 7.391 50.403 28.578 1.00 95.12 482 PHE A CA 1
ATOM 3693 C C . PHE A 1 482 ? 8.876 50.792 28.635 1.00 95.12 482 PHE A C 1
ATOM 3695 O O . PHE A 1 482 ? 9.192 51.982 28.610 1.00 95.12 482 PHE A O 1
ATOM 3702 N N . ALA A 1 483 ? 9.791 49.818 28.668 1.00 91.88 483 ALA A N 1
ATOM 3703 C CA . ALA A 1 483 ? 11.229 50.083 28.651 1.00 91.88 483 ALA A CA 1
ATOM 3704 C C . ALA A 1 483 ? 11.663 50.782 27.351 1.00 91.88 483 ALA A C 1
ATOM 3706 O O . ALA A 1 483 ? 12.428 51.745 27.397 1.00 91.88 483 ALA A O 1
ATOM 3707 N N . SER A 1 484 ? 11.113 50.357 26.207 1.00 88.62 484 SER A N 1
ATOM 3708 C CA . SER A 1 484 ? 11.378 50.992 24.909 1.00 88.62 484 SER A CA 1
ATOM 3709 C C . SER A 1 484 ? 10.855 52.432 24.826 1.00 88.62 484 SER A C 1
ATOM 3711 O O . SER A 1 484 ? 11.483 53.275 24.194 1.00 88.62 484 SER A O 1
ATOM 3713 N N . PHE A 1 485 ? 9.752 52.742 25.517 1.00 89.38 485 PHE A N 1
ATOM 3714 C CA . PHE A 1 485 ? 9.177 54.087 25.548 1.00 89.38 485 PHE A CA 1
ATOM 3715 C C . PHE A 1 485 ? 9.934 55.042 26.487 1.00 89.38 485 PHE A C 1
ATOM 3717 O O . PHE A 1 485 ? 10.032 56.235 26.210 1.00 89.38 485 PHE A O 1
ATOM 3724 N N . SER A 1 486 ? 10.496 54.533 27.591 1.00 83.06 486 SER A N 1
ATOM 3725 C CA . SER A 1 486 ? 11.270 55.350 28.540 1.00 83.06 486 SER A CA 1
ATOM 3726 C C . SER A 1 486 ? 12.664 55.728 28.024 1.00 83.06 486 SER A C 1
ATOM 3728 O O . SER A 1 486 ? 13.259 56.680 28.533 1.00 83.06 486 SER A O 1
ATOM 3730 N N . ALA A 1 487 ? 13.188 55.021 27.019 1.00 76.81 487 ALA A N 1
ATOM 3731 C CA . ALA A 1 487 ? 14.415 55.378 26.314 1.00 76.81 487 ALA A CA 1
ATOM 3732 C C . ALA A 1 487 ? 14.131 56.471 25.265 1.00 76.81 487 ALA A C 1
ATOM 3734 O O . ALA A 1 487 ? 14.235 56.254 24.060 1.00 76.81 487 ALA A O 1
ATOM 3735 N N . GLY A 1 488 ? 13.708 57.650 25.729 1.00 65.06 488 GLY A N 1
ATOM 3736 C CA . GLY A 1 488 ? 13.500 58.809 24.864 1.00 65.06 488 GLY A CA 1
ATOM 3737 C C . GLY A 1 488 ? 14.795 59.219 24.141 1.00 65.06 488 GLY A C 1
ATOM 3738 O O . GLY A 1 488 ? 15.885 59.057 24.698 1.00 65.06 488 GLY A O 1
ATOM 3739 N N . PRO A 1 489 ? 14.703 59.758 22.913 1.00 62.75 489 PRO A N 1
ATOM 3740 C CA . PRO A 1 489 ? 15.869 60.144 22.130 1.00 62.75 489 PRO A CA 1
ATOM 3741 C C . PRO A 1 489 ? 16.585 61.319 22.804 1.00 62.75 489 PRO A C 1
ATOM 3743 O O . PRO A 1 489 ? 16.067 62.435 22.855 1.00 62.75 489 PRO A O 1
ATOM 3746 N N . GLN A 1 490 ? 17.786 61.072 23.325 1.00 57.97 490 GLN A N 1
ATOM 3747 C CA . GLN A 1 490 ? 18.721 62.137 23.670 1.00 57.97 490 GLN A CA 1
ATOM 3748 C C . GLN A 1 490 ? 19.430 62.591 22.395 1.00 57.97 490 GLN A C 1
ATOM 3750 O O . GLN A 1 490 ? 20.516 62.114 22.091 1.00 57.97 490 GLN A O 1
ATOM 3755 N N . ASP A 1 491 ? 18.805 63.504 21.657 1.00 55.16 491 ASP A N 1
ATOM 3756 C CA . ASP A 1 491 ? 19.492 64.267 20.616 1.00 55.16 491 ASP A CA 1
ATOM 3757 C C . ASP A 1 491 ? 19.429 65.755 20.962 1.00 55.16 491 ASP A C 1
ATOM 3759 O O . ASP A 1 491 ? 18.454 66.467 20.711 1.00 55.16 491 ASP A O 1
ATOM 3763 N N . SER A 1 492 ? 20.501 66.217 21.598 1.00 56.09 492 SER A N 1
ATOM 3764 C CA . SER A 1 492 ? 20.847 67.621 21.741 1.00 56.09 492 SER A CA 1
ATOM 3765 C C . SER A 1 492 ? 21.761 68.022 20.582 1.00 56.09 492 SER A C 1
ATOM 3767 O O . SER A 1 492 ? 22.950 67.713 20.554 1.00 56.09 492 SER A O 1
ATOM 3769 N N . SER A 1 493 ? 21.228 68.770 19.619 1.00 56.75 493 SER A N 1
ATOM 3770 C CA . SER A 1 493 ? 22.045 69.631 18.757 1.00 56.75 493 SER A CA 1
ATOM 3771 C C . SER A 1 493 ? 21.234 70.835 18.269 1.00 56.75 493 SER A C 1
ATOM 3773 O O . SER A 1 493 ? 20.181 70.652 17.658 1.00 56.75 493 SER A O 1
ATOM 3775 N N . PRO A 1 494 ? 21.692 72.074 18.534 1.00 59.97 494 PRO A N 1
ATOM 3776 C CA . PRO A 1 494 ? 21.010 73.282 18.102 1.00 59.97 494 PRO A CA 1
ATOM 3777 C C . PRO A 1 494 ? 21.617 73.779 16.788 1.00 59.97 494 PRO A C 1
ATOM 3779 O O . PRO A 1 494 ? 22.763 74.220 16.766 1.00 59.97 494 PRO A O 1
ATOM 3782 N N . LEU A 1 495 ? 20.849 73.788 15.697 1.00 46.75 495 LEU A N 1
ATOM 3783 C CA . LEU A 1 495 ? 21.178 74.615 14.534 1.00 46.75 495 LEU A CA 1
ATOM 3784 C C . LEU A 1 495 ? 19.937 75.353 14.027 1.00 46.75 495 LEU A C 1
ATOM 3786 O O . LEU A 1 495 ? 18.919 74.770 13.661 1.00 46.75 495 LEU A O 1
ATOM 3790 N N . ALA A 1 496 ? 20.069 76.675 14.080 1.00 44.59 496 ALA A N 1
ATOM 3791 C CA . ALA A 1 496 ? 19.129 77.699 13.662 1.00 44.59 496 ALA A CA 1
ATOM 3792 C C . ALA A 1 496 ? 19.069 77.830 12.114 1.00 44.59 496 ALA A C 1
ATOM 3794 O O . ALA A 1 496 ? 19.870 77.218 11.406 1.00 44.59 496 ALA A O 1
ATOM 3795 N N . PRO A 1 497 ? 18.109 78.604 11.571 1.00 65.69 497 PRO A N 1
ATOM 3796 C CA . PRO A 1 497 ? 17.452 78.310 10.300 1.00 65.69 497 PRO A CA 1
ATOM 3797 C C . PRO A 1 497 ? 17.995 79.118 9.115 1.00 65.69 497 PRO A C 1
ATOM 3799 O O . PRO A 1 497 ? 18.516 80.220 9.278 1.00 65.69 497 PRO A O 1
ATOM 3802 N N . ASN A 1 498 ? 17.739 78.644 7.891 1.00 45.66 498 ASN A N 1
ATOM 3803 C CA . ASN A 1 498 ? 17.615 79.544 6.747 1.00 45.66 498 ASN A CA 1
ATOM 3804 C C . ASN A 1 498 ? 16.542 79.072 5.756 1.00 45.66 498 ASN A C 1
ATOM 3806 O O . ASN A 1 498 ? 16.383 77.893 5.457 1.00 45.66 498 ASN A O 1
ATOM 3810 N N . ILE A 1 499 ? 15.778 80.057 5.311 1.00 48.75 499 ILE A N 1
ATOM 3811 C CA . ILE A 1 499 ? 14.498 80.022 4.618 1.00 48.75 499 ILE A CA 1
ATOM 3812 C C . ILE A 1 499 ? 14.764 80.054 3.106 1.00 48.75 499 ILE A C 1
ATOM 3814 O O . ILE A 1 499 ? 15.635 80.811 2.680 1.00 48.75 499 ILE A O 1
ATOM 3818 N N . LYS A 1 500 ? 13.962 79.339 2.295 1.00 41.16 500 LYS A N 1
ATOM 3819 C CA . LYS A 1 500 ? 13.215 79.869 1.118 1.00 41.16 500 LYS A CA 1
ATOM 3820 C C . LYS A 1 500 ? 12.786 78.774 0.127 1.00 41.16 500 LYS A C 1
ATOM 3822 O O . LYS A 1 500 ? 13.608 78.019 -0.369 1.00 41.16 500 LYS A O 1
ATOM 3827 N N . GLY A 1 501 ? 11.503 78.834 -0.254 1.00 40.47 501 GLY A N 1
ATOM 3828 C CA . GLY A 1 501 ? 10.976 78.364 -1.545 1.00 40.47 501 GLY A CA 1
ATOM 3829 C C . GLY A 1 501 ? 9.972 77.207 -1.447 1.00 40.47 501 GLY A C 1
ATOM 3830 O O . GLY A 1 501 ? 10.378 76.071 -1.278 1.00 40.47 501 GLY A O 1
ATOM 3831 N N . LEU A 1 502 ? 8.651 77.463 -1.417 1.00 39.94 502 LEU A N 1
ATOM 3832 C CA . LEU A 1 502 ? 7.755 77.429 -2.602 1.00 39.94 502 LEU A CA 1
ATOM 3833 C C . LEU A 1 502 ? 7.690 76.013 -3.234 1.00 39.94 502 LEU A C 1
ATOM 3835 O O . LEU A 1 502 ? 8.646 75.578 -3.845 1.00 39.94 502 LEU A O 1
ATOM 3839 N N . THR A 1 503 ? 6.605 75.230 -3.198 1.00 41.16 503 THR A N 1
ATOM 3840 C CA . THR A 1 503 ? 5.216 75.555 -3.557 1.00 41.16 503 THR A CA 1
ATOM 3841 C C . THR A 1 503 ? 4.241 74.422 -3.185 1.00 41.16 503 THR A C 1
ATOM 3843 O O . THR A 1 503 ? 4.574 73.244 -3.171 1.00 41.16 503 THR A O 1
ATOM 3846 N N . LYS A 1 504 ? 2.997 74.848 -2.945 1.00 46.41 504 LYS A N 1
ATOM 3847 C CA . LYS A 1 504 ? 1.719 74.125 -2.842 1.00 46.41 504 LYS A CA 1
ATOM 3848 C C . LYS A 1 504 ? 1.550 72.914 -3.782 1.00 46.41 504 LYS A C 1
ATOM 3850 O O . LYS A 1 504 ? 1.732 73.076 -4.986 1.00 46.41 504 LYS A O 1
ATOM 3855 N N . ARG A 1 505 ? 0.934 71.830 -3.281 1.00 36.75 505 ARG A N 1
ATOM 3856 C CA . ARG A 1 505 ? -0.311 71.237 -3.839 1.00 36.75 505 ARG A CA 1
ATOM 3857 C C . ARG A 1 505 ? -0.935 70.179 -2.901 1.00 36.75 505 ARG A C 1
ATOM 3859 O O . ARG A 1 505 ? -0.224 69.640 -2.061 1.00 36.75 505 ARG A O 1
ATOM 3866 N N . PRO A 1 506 ? -2.265 69.962 -2.980 1.00 51.06 506 PRO A N 1
ATOM 3867 C CA . PRO A 1 506 ? -3.073 69.480 -1.863 1.00 51.06 506 PRO A CA 1
ATOM 3868 C C . PRO A 1 506 ? -3.334 67.967 -1.850 1.00 51.06 506 PRO A C 1
ATOM 3870 O O . PRO A 1 506 ? -3.335 67.291 -2.876 1.00 51.06 506 PRO A O 1
ATOM 3873 N N . HIS A 1 507 ? -3.637 67.512 -0.635 1.00 44.44 507 HIS A N 1
ATOM 3874 C CA . HIS A 1 507 ? -4.279 66.257 -0.242 1.00 44.44 507 HIS A CA 1
ATOM 3875 C C . HIS A 1 507 ? -5.503 65.884 -1.100 1.00 44.44 507 HIS A C 1
ATOM 3877 O O . HIS A 1 507 ? -6.221 66.768 -1.576 1.00 44.44 507 HIS A O 1
ATOM 3883 N N . PRO A 1 508 ? -5.877 64.594 -1.080 1.00 56.78 508 PRO A N 1
ATOM 3884 C CA . PRO A 1 508 ? -7.246 64.304 -0.677 1.00 56.78 508 PRO A CA 1
ATOM 3885 C C . PRO A 1 508 ? -7.347 63.314 0.489 1.00 56.78 508 PRO A C 1
ATOM 3887 O O . PRO A 1 508 ? -6.536 62.411 0.676 1.00 56.78 508 PRO A O 1
ATOM 3890 N N . TYR A 1 509 ? -8.366 63.600 1.290 1.00 43.31 509 TYR A N 1
ATOM 3891 C CA . TYR A 1 509 ? -9.018 62.840 2.351 1.00 43.31 509 TYR A CA 1
ATOM 3892 C C . TYR A 1 509 ? -9.313 61.376 2.005 1.00 43.31 509 TYR A C 1
ATOM 3894 O O . TYR A 1 509 ? -9.875 61.161 0.938 1.00 43.31 509 TYR A O 1
ATOM 3902 N N . ILE A 1 510 ? -9.163 60.455 2.975 1.00 41.34 510 ILE A N 1
ATOM 3903 C CA . ILE A 1 510 ? -10.174 59.426 3.320 1.00 41.34 510 ILE A CA 1
ATOM 3904 C C . ILE A 1 510 ? -10.133 59.156 4.846 1.00 41.34 510 ILE A C 1
ATOM 3906 O O . ILE A 1 510 ? -9.082 58.854 5.404 1.00 41.34 510 ILE A O 1
ATOM 3910 N N . ARG A 1 511 ? -11.295 59.302 5.506 1.00 47.19 511 ARG A N 1
ATOM 3911 C CA . ARG A 1 511 ? -11.603 59.005 6.926 1.00 47.19 511 ARG A CA 1
ATOM 3912 C C . ARG A 1 511 ? -11.723 57.493 7.197 1.00 47.19 511 ARG A C 1
ATOM 3914 O O . ARG A 1 511 ? -12.152 56.765 6.307 1.00 47.19 511 ARG A O 1
ATOM 3921 N N . PRO A 1 512 ? -11.578 57.069 8.464 1.00 44.34 512 PRO A N 1
ATOM 3922 C CA . PRO A 1 512 ? -12.628 56.241 9.088 1.00 44.34 512 PRO A CA 1
ATOM 3923 C C . PRO A 1 512 ? -12.967 56.749 10.507 1.00 44.34 512 PRO A C 1
ATOM 3925 O O . PRO A 1 512 ? -12.093 56.894 11.350 1.00 44.34 512 PRO A O 1
ATOM 3928 N N . SER A 1 513 ? -14.164 57.298 10.734 1.00 41.31 513 SER A N 1
ATOM 3929 C CA . SER A 1 513 ? -15.365 56.635 11.289 1.00 41.31 513 SER A CA 1
ATOM 3930 C C . SER A 1 513 ? -15.133 55.792 12.547 1.00 41.31 513 SER A C 1
ATOM 3932 O O . SER A 1 513 ? -14.837 54.603 12.484 1.00 41.31 513 SER A O 1
ATOM 3934 N N . LEU A 1 514 ? -15.346 56.457 13.683 1.00 45.75 514 LEU A N 1
ATOM 3935 C CA . LEU A 1 514 ? -15.630 55.891 14.996 1.00 45.75 514 LEU A CA 1
ATOM 3936 C C . LEU A 1 514 ? -17.036 55.272 14.995 1.00 45.75 514 LEU A C 1
ATOM 3938 O O . LEU A 1 514 ? -17.993 55.926 14.580 1.00 45.75 514 LEU A O 1
ATOM 3942 N N . LEU A 1 515 ? -17.163 54.050 15.506 1.00 47.28 515 LEU A N 1
ATOM 3943 C CA . LEU A 1 515 ? -18.442 53.475 15.920 1.00 47.28 515 LEU A CA 1
ATOM 3944 C C . LEU A 1 515 ? -18.229 52.742 17.244 1.00 47.28 515 LEU A C 1
ATOM 3946 O O . LEU A 1 515 ? -17.771 51.606 17.304 1.00 47.28 515 LEU A O 1
ATOM 3950 N N . THR A 1 516 ? -18.523 53.478 18.307 1.00 46.44 516 THR A N 1
ATOM 3951 C CA . THR A 1 516 ? -18.827 53.001 19.651 1.00 46.44 516 THR A CA 1
ATOM 3952 C C . THR A 1 516 ? -20.149 52.241 19.627 1.00 46.44 516 THR A C 1
ATOM 3954 O O . THR A 1 516 ? -21.157 52.807 19.203 1.00 46.44 516 THR A O 1
ATOM 3957 N N . GLN A 1 517 ? -20.168 51.011 20.135 1.00 45.41 517 GLN A N 1
ATOM 3958 C CA . GLN A 1 517 ? -21.367 50.434 20.737 1.00 45.41 517 GLN A CA 1
ATOM 3959 C C . GLN A 1 517 ? -20.972 49.695 22.013 1.00 45.41 517 GLN A C 1
ATOM 3961 O O . GLN A 1 517 ? -20.387 48.615 21.983 1.00 45.41 517 GLN A O 1
ATOM 3966 N N . ASP A 1 518 ? -21.298 50.343 23.127 1.00 44.41 518 ASP A N 1
ATOM 3967 C CA . ASP A 1 518 ? -21.478 49.727 24.428 1.00 44.41 518 ASP A CA 1
ATOM 3968 C C . ASP A 1 518 ? -22.683 48.783 24.369 1.00 44.41 518 ASP A C 1
ATOM 3970 O O . ASP A 1 518 ? -23.782 49.188 23.987 1.00 44.41 518 ASP A O 1
ATOM 3974 N N . THR A 1 519 ? -22.503 47.543 24.815 1.00 44.78 519 THR A N 1
ATOM 3975 C CA . THR A 1 519 ? -23.624 46.702 25.248 1.00 44.78 519 THR A CA 1
ATOM 3976 C C . THR A 1 519 ? -23.266 46.048 26.569 1.00 44.78 519 THR A C 1
ATOM 3978 O O . THR A 1 519 ? -22.494 45.096 26.645 1.00 44.78 519 THR A O 1
ATOM 3981 N N . VAL A 1 520 ? -23.844 46.630 27.613 1.00 45.31 520 VAL A N 1
ATOM 3982 C CA . VAL A 1 520 ? -24.003 46.080 28.953 1.00 45.31 520 VAL A CA 1
ATOM 3983 C C . VAL A 1 520 ? -25.014 44.937 28.871 1.00 45.31 520 VAL A C 1
ATOM 3985 O O . VAL A 1 520 ? -26.171 45.175 28.534 1.00 45.31 520 VAL A O 1
ATOM 3988 N N . LEU A 1 521 ? -24.607 43.718 29.224 1.00 45.69 521 LEU A N 1
ATOM 3989 C CA . LEU A 1 521 ? -25.527 42.671 29.664 1.00 45.69 521 LEU A CA 1
ATOM 3990 C C . LEU A 1 521 ? -25.011 42.057 30.964 1.00 45.69 521 LEU A C 1
ATOM 3992 O O . LEU A 1 521 ? -23.817 41.861 31.176 1.00 45.69 521 LEU A O 1
ATOM 3996 N N . LYS A 1 522 ? -25.974 41.871 31.854 1.00 44.78 522 LYS A N 1
ATOM 3997 C CA . LYS A 1 522 ? -25.900 41.704 33.296 1.00 44.78 522 LYS A CA 1
ATOM 3998 C C . LYS A 1 522 ? -26.736 40.463 33.586 1.00 44.78 522 LYS A C 1
ATOM 4000 O O . LYS A 1 522 ? -27.926 40.528 33.328 1.00 44.78 522 LYS A O 1
ATOM 4005 N N . GLU A 1 523 ? -26.134 39.391 34.088 1.00 44.34 523 GLU A N 1
ATOM 4006 C CA . GLU A 1 523 ? -26.786 38.178 34.630 1.00 44.34 523 GLU A CA 1
ATOM 4007 C C . GLU A 1 523 ? -25.651 37.383 35.312 1.00 44.34 523 GLU A C 1
ATOM 4009 O O . GLU A 1 523 ? -24.667 37.043 34.660 1.00 44.34 523 GLU A O 1
ATOM 4014 N N . GLN A 1 524 ? -25.487 37.381 36.642 1.00 43.34 524 GLN A N 1
ATOM 4015 C CA . GLN A 1 524 ? -26.246 36.642 37.668 1.00 43.34 524 GLN A CA 1
ATOM 4016 C C . GLN A 1 524 ? -26.515 35.183 37.282 1.00 43.34 524 GLN A C 1
ATOM 4018 O O . GLN A 1 524 ? -27.406 34.927 36.493 1.00 43.34 524 GLN A O 1
ATOM 4023 N N . ASP A 1 525 ? -25.738 34.252 37.851 1.00 47.00 525 ASP A N 1
ATOM 4024 C CA . ASP A 1 525 ? -26.288 33.171 38.681 1.00 47.00 525 ASP A CA 1
ATOM 4025 C C . ASP A 1 525 ? -25.183 32.378 39.399 1.00 47.00 525 ASP A C 1
ATOM 4027 O O . ASP A 1 525 ? -24.135 32.046 38.841 1.00 47.00 525 ASP A O 1
ATOM 4031 N N . GLY A 1 526 ? -25.412 32.149 40.695 1.00 50.41 526 GLY A N 1
ATOM 4032 C CA . GLY A 1 526 ? -24.537 31.415 41.608 1.00 50.41 526 GLY A CA 1
ATOM 4033 C C . GLY A 1 526 ? -24.822 29.905 41.651 1.00 50.41 526 GLY A C 1
ATOM 4034 O O . GLY A 1 526 ? -25.769 29.426 41.029 1.00 50.41 526 GLY A O 1
ATOM 4035 N N . PRO A 1 527 ? -24.008 29.130 42.392 1.00 54.44 527 PRO A N 1
ATOM 4036 C CA . PRO A 1 527 ? -24.147 27.679 42.492 1.00 54.44 527 PRO A CA 1
ATOM 4037 C C . PRO A 1 527 ? -25.154 27.265 43.582 1.00 54.44 527 PRO A C 1
ATOM 4039 O O . PRO A 1 527 ? -25.177 27.888 44.647 1.00 54.44 527 PRO A O 1
ATOM 4042 N N . PRO A 1 528 ? -25.936 26.185 43.394 1.00 63.88 528 PRO A N 1
ATOM 4043 C CA . PRO A 1 528 ? -26.746 25.640 44.470 1.00 63.88 528 PRO A CA 1
ATOM 4044 C C . PRO A 1 528 ? -25.907 24.757 45.400 1.00 63.88 528 PRO A C 1
ATOM 4046 O O . PRO A 1 528 ? -25.173 23.860 44.978 1.00 63.88 528 PRO A O 1
ATOM 4049 N N . SER A 1 529 ? -26.056 25.040 46.688 1.00 51.97 529 SER A N 1
ATOM 4050 C CA . SER A 1 529 ? -25.644 24.217 47.815 1.00 51.97 529 SER A CA 1
ATOM 4051 C C . SER A 1 529 ? -26.479 22.939 47.929 1.00 51.97 529 SER A C 1
ATOM 4053 O O . SER A 1 529 ? -27.647 22.890 47.553 1.00 51.97 529 SER A O 1
ATOM 4055 N N . THR A 1 530 ? -25.839 21.935 48.509 1.00 59.16 530 THR A N 1
ATOM 4056 C CA . THR A 1 530 ? -26.306 20.595 48.872 1.00 59.16 530 THR A CA 1
ATOM 4057 C C . THR A 1 530 ? -27.526 20.544 49.798 1.00 59.16 530 THR A C 1
ATOM 4059 O O . THR A 1 530 ? -27.611 21.323 50.748 1.00 59.16 530 THR A O 1
ATOM 4062 N N . SER A 1 531 ? -28.349 19.508 49.606 1.00 52.66 531 SER A N 1
ATOM 4063 C CA . SER A 1 531 ? -29.060 18.755 50.652 1.00 52.66 531 SER A CA 1
ATOM 4064 C C . SER A 1 531 ? -29.091 17.283 50.269 1.00 52.66 531 SER A C 1
ATOM 4066 O O . SER A 1 531 ? -29.498 17.034 49.108 1.00 52.66 531 SER A O 1
#

pLDDT: mean 74.66, std 25.06, range [30.33, 98.56]

Organism: Rhipicephalus sanguineus (NCBI:txid34632)